Protein AF-A0A955DAX3-F1 (afdb_monomer_lite)

pLDDT: mean 86.42, std 13.42, range [38.88, 98.75]

Structure (mmCIF, N/CA/C/O backbone):
data_AF-A0A955DAX3-F1
#
_entry.id   AF-A0A955DAX3-F1
#
loop_
_atom_site.group_PDB
_atom_site.id
_atom_site.type_symbol
_atom_site.label_atom_id
_atom_site.label_alt_id
_atom_site.label_comp_id
_atom_site.label_asym_id
_atom_site.label_entity_id
_atom_site.label_seq_id
_atom_site.pdbx_PDB_ins_code
_atom_site.Cartn_x
_atom_site.Cartn_y
_atom_site.Cartn_z
_atom_site.occupancy
_atom_site.B_iso_or_equiv
_atom_site.auth_seq_id
_atom_site.auth_comp_id
_atom_site.auth_asym_id
_atom_site.auth_atom_id
_atom_site.pdbx_PDB_model_num
ATOM 1 N N . PRO A 1 1 ? 13.597 0.349 -23.186 1.00 63.53 1 PRO A N 1
ATOM 2 C CA . PRO A 1 1 ? 12.262 0.769 -22.698 1.00 63.53 1 PRO A CA 1
ATOM 3 C C . PRO A 1 1 ? 12.401 1.814 -21.589 1.00 63.53 1 PRO A C 1
ATOM 5 O O . PRO A 1 1 ? 13.295 1.687 -20.759 1.00 63.53 1 PRO A O 1
ATOM 8 N N . HIS A 1 2 ? 11.546 2.832 -21.607 1.00 73.25 2 HIS A N 1
ATOM 9 C CA . HIS A 1 2 ? 11.585 3.952 -20.661 1.00 73.25 2 HIS A CA 1
ATOM 10 C C . HIS A 1 2 ? 10.669 3.688 -19.463 1.00 73.25 2 HIS A C 1
ATOM 12 O O . HIS A 1 2 ? 9.790 2.821 -19.529 1.00 73.25 2 HIS A O 1
ATOM 18 N N . ALA A 1 3 ? 10.888 4.408 -18.363 1.00 83.00 3 ALA A N 1
ATOM 19 C CA . ALA A 1 3 ? 10.015 4.323 -17.198 1.00 83.00 3 ALA A CA 1
ATOM 20 C C . ALA A 1 3 ? 8.609 4.856 -17.551 1.00 83.00 3 ALA A C 1
ATOM 22 O O . ALA A 1 3 ? 8.514 5.879 -18.225 1.00 83.00 3 ALA A O 1
ATOM 23 N N . PRO A 1 4 ? 7.513 4.211 -17.108 1.00 85.25 4 PRO A N 1
ATOM 24 C CA . PRO A 1 4 ? 6.148 4.685 -17.372 1.00 85.25 4 PRO A CA 1
ATOM 25 C C . PRO A 1 4 ? 5.851 6.106 -16.872 1.00 85.25 4 PRO A C 1
ATOM 27 O O . PRO A 1 4 ? 4.941 6.758 -17.373 1.00 85.25 4 PRO A O 1
ATOM 30 N N . GLU A 1 5 ? 6.591 6.547 -15.861 1.00 85.00 5 GLU A N 1
ATOM 31 C CA . GLU A 1 5 ? 6.531 7.869 -15.237 1.00 85.00 5 GLU A CA 1
ATOM 32 C C . GLU A 1 5 ? 7.446 8.925 -15.889 1.00 85.00 5 GLU A C 1
ATOM 34 O O . GLU A 1 5 ? 7.370 10.096 -15.520 1.00 85.00 5 GLU A O 1
ATOM 39 N N . ASP A 1 6 ? 8.285 8.548 -16.861 1.00 86.44 6 ASP A N 1
ATOM 40 C CA . ASP A 1 6 ? 9.097 9.505 -17.618 1.00 86.44 6 ASP A CA 1
ATOM 41 C C . ASP A 1 6 ? 8.226 10.213 -18.658 1.00 86.44 6 ASP A C 1
ATOM 43 O O . ASP A 1 6 ? 8.017 9.718 -19.764 1.00 86.44 6 ASP A O 1
ATOM 47 N N . LEU A 1 7 ? 7.717 11.389 -18.302 1.00 86.50 7 LEU A N 1
ATOM 48 C CA . LEU A 1 7 ? 6.813 12.165 -19.149 1.00 86.50 7 LEU A CA 1
ATOM 49 C C . LEU A 1 7 ? 7.454 12.678 -20.448 1.00 86.50 7 LEU A C 1
ATOM 51 O O . LEU A 1 7 ? 6.721 13.127 -21.323 1.00 86.50 7 LEU A O 1
ATOM 55 N N . SER A 1 8 ? 8.782 12.598 -20.601 1.00 84.81 8 SER A N 1
ATOM 56 C CA . SER A 1 8 ? 9.462 12.963 -21.852 1.00 84.81 8 SER A CA 1
ATOM 57 C C . SER A 1 8 ? 9.442 11.843 -22.899 1.00 84.81 8 SER A C 1
ATOM 59 O O . SER A 1 8 ? 9.667 12.099 -24.080 1.00 84.81 8 SER A O 1
ATOM 61 N N . GLN A 1 9 ? 9.163 10.599 -22.483 1.00 84.94 9 GLN A N 1
ATOM 62 C CA . GLN A 1 9 ? 9.266 9.409 -23.342 1.00 84.94 9 GLN A CA 1
ATOM 63 C C . GLN A 1 9 ? 8.040 8.491 -23.267 1.00 84.94 9 GLN A C 1
ATOM 65 O O . GLN A 1 9 ? 7.731 7.780 -24.225 1.00 84.94 9 GLN A O 1
ATOM 70 N N . ALA A 1 10 ? 7.343 8.459 -22.131 1.00 85.69 10 ALA A N 1
ATOM 71 C CA . ALA A 1 10 ? 6.200 7.591 -21.907 1.00 85.69 10 ALA A CA 1
ATOM 72 C C . ALA A 1 10 ? 4.944 8.136 -22.589 1.00 85.69 10 ALA A C 1
ATOM 74 O O . ALA A 1 10 ? 4.594 9.310 -22.476 1.00 85.69 10 ALA A O 1
ATOM 75 N N . SER A 1 11 ? 4.195 7.246 -23.240 1.00 89.56 11 SER A N 1
ATOM 76 C CA . SER A 1 11 ? 2.869 7.605 -23.730 1.00 89.56 11 SER A CA 1
ATOM 77 C C . SER A 1 11 ? 1.910 7.864 -22.556 1.00 89.56 11 SER A C 1
ATOM 79 O O . SER A 1 11 ? 1.992 7.178 -21.528 1.00 89.56 11 SER A O 1
ATOM 81 N N . PRO A 1 12 ? 0.903 8.744 -22.721 1.00 91.00 12 PRO A N 1
ATOM 82 C CA . PRO A 1 12 ? -0.144 8.935 -21.717 1.00 91.00 12 PRO A CA 1
ATOM 83 C C . PRO A 1 12 ? -0.837 7.629 -21.304 1.00 91.00 12 PRO A C 1
ATOM 85 O O . PRO A 1 12 ? -1.192 7.438 -20.144 1.00 91.00 12 PRO A O 1
ATOM 88 N N . THR A 1 13 ? -0.996 6.689 -22.239 1.00 91.56 13 THR A N 1
ATOM 89 C CA . THR A 1 13 ? -1.582 5.371 -21.967 1.00 91.56 13 THR A CA 1
ATOM 90 C C . THR A 1 13 ? -0.709 4.529 -21.040 1.00 91.56 13 THR A C 1
ATOM 92 O O . THR A 1 13 ? -1.231 3.935 -20.095 1.00 91.56 13 THR A O 1
ATOM 95 N N . LEU A 1 14 ? 0.608 4.496 -21.257 1.00 91.19 14 LEU A N 1
ATOM 96 C CA . LEU A 1 14 ? 1.545 3.769 -20.403 1.00 91.19 14 LEU A CA 1
ATOM 97 C C . LEU A 1 14 ? 1.607 4.393 -19.001 1.00 91.19 14 LEU A C 1
ATOM 99 O O . LEU A 1 14 ? 1.517 3.666 -18.008 1.00 91.19 14 LEU A O 1
ATOM 103 N N . PHE A 1 15 ? 1.653 5.726 -18.923 1.00 92.88 15 PHE A N 1
ATOM 104 C CA . PHE A 1 15 ? 1.585 6.455 -17.658 1.00 92.88 15 PHE A CA 1
ATOM 105 C C . PHE A 1 15 ? 0.315 6.106 -16.877 1.00 92.88 15 PHE A C 1
ATOM 107 O O . PHE A 1 15 ? 0.389 5.683 -15.725 1.00 92.88 15 PHE A O 1
ATOM 114 N N . LEU A 1 16 ? -0.863 6.207 -17.504 1.00 93.44 16 LEU A N 1
ATOM 115 C CA . LEU A 1 16 ? -2.145 5.934 -16.843 1.00 93.44 16 LEU A CA 1
ATOM 116 C C . LEU A 1 16 ? -2.271 4.471 -16.394 1.00 93.44 16 LEU A C 1
ATOM 118 O O . LEU A 1 16 ? -2.833 4.199 -15.330 1.00 93.44 16 LEU A O 1
ATOM 122 N N . THR A 1 17 ? -1.688 3.540 -17.156 1.00 93.25 17 THR A N 1
ATOM 123 C CA . THR A 1 17 ? -1.588 2.123 -16.766 1.00 93.25 17 THR A CA 1
ATOM 124 C C . THR A 1 17 ? -0.822 1.961 -15.462 1.00 93.25 17 THR A C 1
ATOM 126 O O . THR A 1 17 ? -1.226 1.211 -14.576 1.00 93.25 17 THR A O 1
ATOM 129 N N . ARG A 1 18 ? 0.302 2.665 -15.325 1.00 91.69 18 ARG A N 1
ATOM 130 C CA . ARG A 1 18 ? 1.101 2.640 -14.102 1.00 91.69 18 ARG A CA 1
ATOM 131 C C . ARG A 1 18 ? 0.370 3.356 -12.970 1.00 91.69 18 ARG A C 1
ATOM 133 O O . ARG A 1 18 ? 0.307 2.826 -11.859 1.00 91.69 18 ARG A O 1
ATOM 140 N N . TRP A 1 19 ? -0.216 4.513 -13.260 1.00 94.12 19 TRP A N 1
ATOM 141 C CA . TRP A 1 19 ? -0.871 5.385 -12.295 1.00 94.12 19 TRP A CA 1
ATOM 142 C C . TRP A 1 19 ? -2.071 4.721 -11.614 1.00 94.12 19 TRP A C 1
ATOM 144 O O . TRP A 1 19 ? -2.179 4.783 -10.393 1.00 94.12 19 TRP A O 1
ATOM 154 N N . ILE A 1 20 ? -2.925 3.986 -12.338 1.00 94.00 20 ILE A N 1
ATOM 155 C CA . ILE A 1 20 ? -4.086 3.318 -11.715 1.00 94.00 20 ILE A CA 1
ATOM 156 C C . ILE A 1 20 ? -3.673 2.285 -10.650 1.00 94.00 20 ILE A C 1
ATOM 158 O O . ILE A 1 20 ? -4.387 2.067 -9.672 1.00 94.00 20 ILE A O 1
ATOM 162 N N . THR A 1 21 ? -2.478 1.696 -10.769 1.00 92.75 21 THR A N 1
ATOM 163 C CA . THR A 1 21 ? -1.949 0.761 -9.760 1.00 92.75 21 THR A CA 1
ATOM 164 C C . THR A 1 21 ? -1.489 1.454 -8.472 1.00 92.75 21 THR A C 1
ATOM 166 O O . THR A 1 21 ? -1.272 0.785 -7.459 1.00 92.75 21 THR A O 1
ATOM 169 N N . HIS A 1 22 ? -1.338 2.785 -8.471 1.00 94.62 22 HIS A N 1
ATOM 170 C CA . HIS A 1 22 ? -0.897 3.553 -7.302 1.00 94.62 22 HIS A CA 1
ATOM 171 C C . HIS A 1 22 ? -1.883 3.484 -6.142 1.00 94.62 22 HIS A C 1
ATOM 173 O O . HIS A 1 22 ? -1.456 3.494 -4.991 1.00 94.62 22 HIS A O 1
ATOM 179 N N . PHE A 1 23 ? -3.171 3.302 -6.427 1.00 96.44 23 PHE A N 1
ATOM 180 C CA . PHE A 1 23 ? -4.205 3.152 -5.407 1.00 96.44 23 PHE A CA 1
ATOM 181 C C . PHE A 1 23 ? -4.032 1.886 -4.559 1.00 96.44 23 PHE A C 1
ATOM 183 O O . PHE A 1 23 ? -4.406 1.881 -3.389 1.00 96.44 23 PHE A O 1
ATOM 190 N N . CYS A 1 24 ? -3.451 0.816 -5.108 1.00 94.44 24 CYS A N 1
ATOM 191 C CA . CYS A 1 24 ? -3.474 -0.501 -4.473 1.00 94.44 24 CYS A CA 1
ATOM 192 C C . CYS A 1 24 ? -2.827 -0.512 -3.080 1.00 94.44 24 CYS A C 1
ATOM 194 O O . CYS A 1 24 ? -3.454 -0.963 -2.124 1.00 94.44 24 CYS A O 1
ATOM 196 N N . ALA A 1 25 ? -1.591 -0.019 -2.946 1.00 95.31 25 ALA A N 1
ATOM 197 C CA . ALA A 1 25 ? -0.854 -0.119 -1.684 1.00 95.31 25 ALA A CA 1
ATOM 198 C C . ALA A 1 25 ? -1.407 0.808 -0.579 1.00 95.31 25 ALA A C 1
ATOM 200 O O . ALA A 1 25 ? -1.728 0.286 0.490 1.00 95.31 25 ALA A O 1
ATOM 201 N N . PRO A 1 26 ? -1.611 2.126 -0.800 1.00 97.69 26 PRO A N 1
ATOM 202 C CA . PRO A 1 26 ? -2.160 3.020 0.224 1.00 97.69 26 PRO A CA 1
ATOM 203 C C . PRO A 1 26 ? -3.533 2.570 0.718 1.00 97.69 26 PRO A C 1
ATOM 205 O O . PRO A 1 26 ? -3.755 2.471 1.925 1.00 97.69 26 PRO A O 1
ATOM 208 N N . VAL A 1 27 ? -4.434 2.221 -0.207 1.00 97.50 27 VAL A N 1
ATOM 209 C CA . VAL A 1 27 ? -5.794 1.791 0.135 1.00 97.50 27 VAL A CA 1
ATOM 210 C C . VAL A 1 27 ? -5.768 0.474 0.898 1.00 97.50 27 VAL A C 1
ATOM 212 O O . VAL A 1 27 ? -6.446 0.348 1.916 1.00 97.50 27 VAL A O 1
ATOM 215 N N . PHE A 1 28 ? -4.965 -0.498 0.461 1.00 96.50 28 PHE A N 1
ATOM 216 C CA . PHE A 1 28 ? -4.860 -1.775 1.158 1.00 96.50 28 PHE A CA 1
ATOM 217 C C . PHE A 1 28 ? -4.299 -1.612 2.575 1.00 96.50 28 PHE A C 1
ATOM 219 O O . PHE A 1 28 ? -4.875 -2.157 3.513 1.00 96.50 28 PHE A O 1
ATOM 226 N N . VAL A 1 29 ? -3.223 -0.838 2.759 1.00 98.12 29 VAL A N 1
ATOM 227 C CA . VAL A 1 29 ? -2.612 -0.584 4.078 1.00 98.12 29 VAL A CA 1
ATOM 228 C C . VAL A 1 29 ? -3.602 0.130 5.010 1.00 98.12 29 VAL A C 1
ATOM 230 O O . VAL A 1 29 ? -3.776 -0.270 6.164 1.00 98.12 29 VAL A O 1
ATOM 233 N N . PHE A 1 30 ? -4.308 1.142 4.502 1.00 98.62 30 PHE A N 1
ATOM 234 C CA . PHE A 1 30 ? -5.326 1.879 5.252 1.00 98.62 30 PHE A CA 1
ATOM 235 C C . PHE A 1 30 ? -6.514 0.984 5.656 1.00 98.62 30 PHE A C 1
ATOM 237 O O . PHE A 1 30 ? -6.946 0.966 6.814 1.00 98.62 30 PHE A O 1
ATOM 244 N N . LEU A 1 31 ? -7.028 0.170 4.730 1.00 97.31 31 LEU A N 1
ATOM 245 C CA . LEU A 1 31 ? -8.109 -0.778 5.016 1.00 97.31 31 LEU A CA 1
ATOM 246 C C . LEU A 1 31 ? -7.654 -1.922 5.930 1.00 97.31 31 LEU A C 1
ATOM 248 O O . LEU A 1 31 ? -8.440 -2.380 6.762 1.00 97.31 31 LEU A O 1
ATOM 252 N N . ALA A 1 32 ? -6.392 -2.350 5.844 1.00 97.00 32 ALA A N 1
ATOM 253 C CA . ALA A 1 32 ? -5.808 -3.300 6.784 1.00 97.00 32 ALA A CA 1
ATOM 254 C C . ALA A 1 32 ? -5.854 -2.726 8.204 1.00 97.00 32 ALA A C 1
ATOM 256 O O . ALA A 1 32 ? -6.371 -3.396 9.096 1.00 97.00 32 ALA A O 1
ATOM 257 N N . GLY A 1 33 ? -5.452 -1.467 8.399 1.00 97.88 33 GLY A N 1
ATOM 258 C CA . GLY A 1 33 ? -5.623 -0.745 9.663 1.00 97.88 33 GLY A CA 1
ATOM 259 C C . GLY A 1 33 ? -7.078 -0.699 10.136 1.00 97.88 33 GLY A C 1
ATOM 260 O O . GLY A 1 33 ? -7.383 -1.075 11.268 1.00 97.88 33 GLY A O 1
ATOM 261 N N . THR A 1 34 ? -8.001 -0.341 9.239 1.00 97.62 34 THR A N 1
ATOM 262 C CA . THR A 1 34 ? -9.449 -0.321 9.528 1.00 97.62 34 THR A CA 1
ATOM 263 C C . THR A 1 34 ? -9.941 -1.696 10.003 1.00 97.62 34 THR A C 1
ATOM 265 O O . THR A 1 34 ? -10.733 -1.804 10.940 1.00 97.62 34 THR A O 1
ATOM 268 N N . SER A 1 35 ? -9.432 -2.781 9.412 1.00 95.69 35 SER A N 1
ATOM 269 C CA . SER A 1 35 ? -9.787 -4.151 9.798 1.00 95.69 35 SER A CA 1
ATOM 270 C C . SER A 1 35 ? -9.322 -4.526 11.212 1.00 95.69 35 SER A C 1
ATOM 272 O O . SER A 1 35 ? -10.007 -5.300 11.885 1.00 95.69 35 SER A O 1
ATOM 274 N N . ILE A 1 36 ? -8.206 -3.953 11.689 1.00 96.31 36 ILE A N 1
ATOM 275 C CA . ILE A 1 36 ? -7.702 -4.149 13.058 1.00 96.31 36 ILE A CA 1
ATOM 276 C C . ILE A 1 36 ? -8.733 -3.626 14.060 1.00 96.31 36 ILE A C 1
ATOM 278 O O . ILE A 1 36 ? -9.097 -4.342 14.996 1.00 96.31 36 ILE A O 1
ATOM 282 N N . TRP A 1 37 ? -9.265 -2.425 13.817 1.00 95.62 37 TRP A N 1
ATOM 283 C CA . TRP A 1 37 ? -10.324 -1.838 14.638 1.00 95.62 37 TRP A CA 1
ATOM 284 C C . TRP A 1 37 ? -11.588 -2.692 14.625 1.00 95.62 37 TRP A C 1
ATOM 286 O O . TRP A 1 37 ? -12.097 -3.073 15.675 1.00 95.62 37 TRP A O 1
ATOM 296 N N . LEU A 1 38 ? -12.069 -3.071 13.436 1.00 93.44 38 LEU A N 1
ATOM 297 C CA . LEU A 1 38 ? -13.275 -3.894 13.305 1.00 93.44 38 LEU A CA 1
ATOM 298 C C . LEU A 1 38 ? -13.132 -5.244 14.020 1.00 93.44 38 LEU A C 1
ATOM 300 O O . LEU A 1 38 ? -14.100 -5.755 14.588 1.00 93.44 38 LEU A O 1
ATOM 304 N N . LYS A 1 39 ? -11.930 -5.833 14.017 1.00 92.50 39 LYS A N 1
ATOM 305 C CA . LYS A 1 39 ? -11.639 -7.042 14.790 1.00 92.50 39 LYS A CA 1
ATOM 306 C C . LYS A 1 39 ? -11.737 -6.771 16.291 1.00 92.50 39 LYS A C 1
ATOM 308 O O . LYS A 1 39 ? -12.410 -7.531 16.981 1.00 92.50 39 LYS A O 1
ATOM 313 N N . GLN A 1 40 ? -11.113 -5.701 16.781 1.00 91.56 40 GLN A N 1
ATOM 314 C CA . GLN A 1 40 ? -11.172 -5.316 18.191 1.00 91.56 40 GLN A CA 1
ATOM 315 C C . GLN A 1 40 ? -12.609 -5.091 18.662 1.00 91.56 40 GLN A C 1
ATOM 317 O O . GLN A 1 40 ? -13.008 -5.669 19.671 1.00 91.56 40 GLN A O 1
ATOM 322 N N . SER A 1 41 ? -13.402 -4.315 17.917 1.00 88.88 41 SER A N 1
ATOM 323 C CA . SER A 1 41 ? -14.799 -4.039 18.263 1.00 88.88 41 SER A CA 1
ATOM 324 C C . SER A 1 41 ? -15.625 -5.325 18.340 1.00 88.88 41 SER A C 1
ATOM 326 O O . SER A 1 41 ? -16.409 -5.503 19.268 1.00 88.88 41 SER A O 1
ATOM 328 N N . ARG A 1 42 ? -15.417 -6.265 17.407 1.00 88.19 42 ARG A N 1
ATOM 329 C CA . ARG A 1 42 ? -16.086 -7.578 17.426 1.00 88.19 42 ARG A CA 1
ATOM 330 C C . ARG A 1 42 ? -15.666 -8.438 18.614 1.00 88.19 42 ARG A C 1
ATOM 332 O O . ARG A 1 42 ? -16.507 -9.126 19.185 1.00 88.19 42 ARG A O 1
ATOM 339 N N . ASP A 1 43 ? -14.383 -8.437 18.964 1.00 86.25 43 ASP A N 1
ATOM 340 C CA . ASP A 1 43 ? -13.877 -9.204 20.104 1.00 86.25 43 ASP A CA 1
ATOM 341 C C . ASP A 1 43 ? -14.411 -8.634 21.432 1.00 86.25 43 ASP A C 1
ATOM 343 O O . ASP A 1 43 ? -14.798 -9.403 22.307 1.00 86.25 43 ASP A O 1
ATOM 347 N N . GLN A 1 44 ? -14.535 -7.307 21.551 1.00 83.12 44 GLN A N 1
ATOM 348 C CA . GLN A 1 44 ? -15.152 -6.640 22.707 1.00 83.12 44 GLN A CA 1
ATOM 349 C C . GLN A 1 44 ? -16.651 -6.953 22.829 1.00 83.12 44 GLN A C 1
ATOM 351 O O . GLN A 1 44 ? -17.108 -7.323 23.909 1.00 83.12 44 GLN A O 1
ATOM 356 N N . GLN A 1 45 ? -17.399 -6.889 21.721 1.00 82.38 45 GLN A N 1
ATOM 357 C CA . GLN A 1 45 ? -18.817 -7.276 21.688 1.00 82.38 45 GLN A CA 1
ATOM 358 C C . GLN A 1 45 ? -19.022 -8.733 22.127 1.00 82.38 45 GLN A C 1
ATOM 360 O O . GLN A 1 45 ? -19.945 -9.035 22.878 1.00 82.38 45 GLN A O 1
ATOM 365 N N . ARG A 1 46 ? -18.142 -9.645 21.691 1.00 82.31 46 ARG A N 1
ATOM 366 C CA . ARG A 1 46 ? -18.179 -11.065 22.087 1.00 82.31 46 ARG A CA 1
ATOM 367 C C . ARG A 1 46 ? -17.839 -11.292 23.553 1.00 82.31 46 ARG A C 1
ATOM 369 O O . ARG A 1 46 ? -18.374 -12.218 24.147 1.00 82.31 46 ARG A O 1
ATOM 376 N N . ALA A 1 47 ? -16.961 -10.472 24.120 1.00 77.88 47 ALA A N 1
ATOM 377 C CA . ALA A 1 47 ? -16.583 -10.541 25.527 1.00 77.88 47 ALA A CA 1
ATOM 378 C C . ALA A 1 47 ? -17.664 -9.983 26.476 1.00 77.88 47 ALA A C 1
ATOM 380 O O . ALA A 1 47 ? -17.423 -9.899 27.676 1.00 77.88 47 ALA A O 1
ATOM 381 N N . GLY A 1 48 ? -18.836 -9.582 25.965 1.00 65.81 48 GLY A N 1
ATOM 382 C CA . GLY A 1 48 ? -19.921 -9.048 26.790 1.00 65.81 48 GLY A CA 1
ATOM 383 C C . GLY A 1 48 ? -19.626 -7.664 27.371 1.00 65.81 48 GLY A C 1
ATOM 384 O O . GLY A 1 48 ? -20.327 -7.233 28.285 1.00 65.81 48 GLY A O 1
ATOM 385 N N . ALA A 1 49 ? -18.617 -6.954 26.849 1.00 60.00 49 ALA A N 1
ATOM 386 C CA . ALA A 1 49 ? -18.390 -5.557 27.185 1.00 60.00 49 ALA A CA 1
ATOM 387 C C . ALA A 1 49 ? -19.574 -4.752 26.637 1.00 60.00 49 ALA A C 1
ATOM 389 O O . ALA A 1 49 ? -19.608 -4.383 25.461 1.00 60.00 49 ALA A O 1
ATOM 390 N N . SER A 1 50 ? -20.589 -4.559 27.480 1.00 45.19 50 SER A N 1
ATOM 391 C CA . SER A 1 50 ? -21.725 -3.707 27.154 1.00 45.19 50 SER A CA 1
ATOM 392 C C . SER A 1 50 ? -21.178 -2.331 26.775 1.00 45.19 50 SER A C 1
ATOM 394 O O . SER A 1 50 ? -20.317 -1.814 27.497 1.00 45.19 50 SER A O 1
ATOM 396 N N . PRO A 1 51 ? -21.618 -1.725 25.656 1.00 48.62 51 PRO A N 1
ATOM 397 C CA . PRO A 1 51 ? -21.317 -0.322 25.427 1.00 48.62 51 PRO A CA 1
ATOM 398 C C . PRO A 1 51 ? -21.808 0.465 26.651 1.00 48.62 51 PRO A C 1
ATOM 400 O O . PRO A 1 51 ? -22.824 0.074 27.240 1.00 48.62 51 PRO A O 1
ATOM 403 N N . PRO A 1 52 ? -21.114 1.536 27.073 1.00 42.78 52 PRO A N 1
ATOM 404 C CA . PRO A 1 52 ? -21.645 2.385 28.124 1.00 42.78 52 PRO A CA 1
ATOM 405 C C . PRO A 1 52 ? -23.063 2.801 27.715 1.00 42.78 52 PRO A C 1
ATOM 407 O O . PRO A 1 52 ? -23.248 3.365 26.636 1.00 42.78 52 PRO A O 1
ATOM 410 N N . ARG A 1 53 ? -24.066 2.450 28.534 1.00 39.34 53 ARG A N 1
ATOM 411 C CA . ARG A 1 53 ? -25.449 2.909 28.361 1.00 39.34 53 ARG A CA 1
ATOM 412 C C . ARG A 1 53 ? -25.422 4.430 28.419 1.00 39.34 53 ARG A C 1
ATOM 414 O O . ARG A 1 53 ? -25.278 5.006 29.491 1.00 39.34 53 ARG A O 1
ATOM 421 N N . THR A 1 54 ? -25.535 5.079 27.270 1.00 44.25 54 THR A N 1
ATOM 422 C CA . THR A 1 54 ? -25.905 6.489 27.208 1.00 44.25 54 THR A CA 1
ATOM 423 C C . THR A 1 54 ? -27.428 6.544 27.243 1.00 44.25 54 THR A C 1
ATOM 425 O O . THR A 1 54 ? -28.070 6.551 26.197 1.00 44.25 54 THR A O 1
ATOM 428 N N . ASP A 1 55 ? -28.006 6.538 28.446 1.00 38.88 55 ASP A N 1
ATOM 429 C CA . ASP A 1 55 ? -29.442 6.766 28.695 1.00 38.88 55 ASP A CA 1
ATOM 430 C C . ASP A 1 55 ? -29.830 8.256 28.531 1.00 38.88 55 ASP A C 1
ATOM 432 O O . ASP A 1 55 ? -30.724 8.762 29.201 1.00 38.88 55 ASP A O 1
ATOM 436 N N . THR A 1 56 ? -29.174 8.993 27.633 1.00 44.84 56 THR A N 1
ATOM 437 C CA . THR A 1 56 ? -29.506 10.392 27.350 1.00 44.84 56 THR A CA 1
ATOM 438 C C . THR A 1 56 ? -29.769 10.577 25.862 1.00 44.84 56 THR A C 1
ATOM 440 O O . THR A 1 56 ? -28.955 10.225 25.009 1.00 44.84 56 THR A O 1
ATOM 443 N N . THR A 1 57 ? -30.918 11.175 25.549 1.00 47.34 57 THR A N 1
ATOM 444 C CA . THR A 1 57 ? -31.342 11.631 24.213 1.00 47.34 57 THR A CA 1
ATOM 445 C C . THR A 1 57 ? -30.386 12.645 23.562 1.00 47.34 57 THR A C 1
ATOM 447 O O . THR A 1 57 ? -30.581 12.990 22.402 1.00 47.34 57 THR A O 1
ATOM 450 N N . ASP A 1 58 ? -29.316 13.033 24.265 1.00 46.25 58 ASP A N 1
ATOM 451 C CA . ASP A 1 58 ? -28.261 13.961 23.839 1.00 46.25 58 ASP A CA 1
ATOM 452 C C . ASP A 1 58 ? -26.890 13.283 23.633 1.00 46.25 58 ASP A C 1
ATOM 454 O O . ASP A 1 58 ? -25.852 13.951 23.608 1.00 46.25 58 ASP A O 1
ATOM 458 N N . ALA A 1 59 ? -26.840 11.950 23.512 1.00 45.97 59 ALA A N 1
ATOM 459 C CA . ALA A 1 59 ? -25.585 11.236 23.284 1.00 45.97 59 ALA A CA 1
ATOM 460 C C . ALA A 1 59 ? -24.855 11.792 22.036 1.00 45.97 59 ALA A C 1
ATOM 462 O O . ALA A 1 59 ? -25.462 11.884 20.962 1.00 45.97 59 ALA A O 1
ATOM 463 N N . PRO A 1 60 ? -23.555 12.145 22.132 1.00 47.97 60 PRO A N 1
ATOM 464 C CA . PRO A 1 60 ? -22.809 12.653 20.991 1.00 47.97 60 PRO A CA 1
ATOM 465 C C . PRO A 1 60 ? -22.929 11.688 19.808 1.00 47.97 60 PRO A C 1
ATOM 467 O O . PRO A 1 60 ? -22.696 10.489 19.949 1.00 47.97 60 PRO A O 1
ATOM 470 N N . ILE A 1 61 ? -23.194 12.217 18.609 1.00 56.00 61 ILE A N 1
ATOM 471 C CA . ILE A 1 61 ? -23.293 11.452 17.345 1.00 56.00 61 ILE A CA 1
ATOM 472 C C . ILE A 1 61 ? -22.000 10.651 17.050 1.00 56.00 61 ILE A C 1
ATOM 474 O O . ILE A 1 61 ? -21.969 9.783 16.176 1.00 56.00 61 ILE A O 1
ATOM 478 N N . THR A 1 62 ? -20.917 10.909 17.792 1.00 55.25 62 THR A N 1
ATOM 479 C CA . THR A 1 62 ? -19.650 10.187 17.675 1.00 55.25 62 THR A CA 1
ATOM 480 C C . THR A 1 62 ? -19.492 9.158 18.802 1.00 55.25 62 THR A C 1
ATOM 482 O O . THR A 1 62 ? -19.428 9.546 19.968 1.00 55.25 62 THR A O 1
ATOM 485 N N . PRO A 1 63 ? -19.377 7.851 18.494 1.00 57.56 63 PRO A N 1
ATOM 486 C CA . PRO A 1 63 ? -19.095 6.850 19.518 1.00 57.56 63 PRO A CA 1
ATOM 487 C C . PRO A 1 63 ? -17.742 7.149 20.176 1.00 57.56 63 PRO A C 1
ATOM 489 O O . PRO A 1 63 ? -16.787 7.517 19.487 1.00 57.56 63 PRO A O 1
ATOM 492 N N . ALA A 1 64 ? -17.641 7.010 21.500 1.00 65.19 64 ALA A N 1
ATOM 493 C CA . ALA A 1 64 ? -16.371 7.155 22.210 1.00 65.19 64 ALA A CA 1
ATOM 494 C C . ALA A 1 64 ? -15.335 6.140 21.676 1.00 65.19 64 ALA A C 1
ATOM 496 O O . ALA A 1 64 ? -15.714 5.025 21.303 1.00 65.19 64 ALA A O 1
ATOM 497 N N . PRO A 1 65 ? -14.037 6.499 21.585 1.00 67.00 65 PRO A N 1
ATOM 498 C CA . PRO A 1 65 ? -13.018 5.534 21.195 1.00 67.00 65 PRO A CA 1
ATOM 499 C C . PRO A 1 65 ? -12.991 4.368 22.204 1.00 67.00 65 PRO A C 1
ATOM 501 O O . PRO A 1 65 ? -13.146 4.598 23.404 1.00 67.00 65 PRO A O 1
ATOM 504 N N . PRO A 1 66 ? -12.806 3.122 21.739 1.00 69.06 66 PRO A N 1
ATOM 505 C CA . PRO A 1 66 ? -12.724 1.964 22.595 1.00 69.06 66 PRO A CA 1
ATOM 506 C C . PRO A 1 66 ? -11.480 2.077 23.481 1.00 69.06 66 PRO A C 1
ATOM 508 O O . PRO A 1 66 ? -10.490 2.716 23.097 1.00 69.06 66 PRO A O 1
ATOM 511 N N . PRO A 1 67 ? -11.502 1.427 24.654 1.00 74.12 67 PRO A N 1
ATOM 512 C CA . PRO A 1 67 ? -10.319 1.327 25.490 1.00 74.12 67 PRO A CA 1
ATOM 513 C C . PRO A 1 67 ? -9.180 0.615 24.736 1.00 74.12 67 PRO A C 1
ATOM 515 O O . PRO A 1 67 ? -9.449 -0.138 23.786 1.00 74.12 67 PRO A O 1
ATOM 518 N N . PRO A 1 68 ? -7.919 0.819 25.161 1.00 82.00 68 PRO A N 1
ATOM 519 C CA . PRO A 1 68 ? -6.761 0.153 24.577 1.00 82.00 68 PRO A CA 1
ATOM 520 C C . PRO A 1 68 ? -6.952 -1.359 24.430 1.00 82.00 68 PRO A C 1
ATOM 522 O O . PRO A 1 68 ? -7.588 -2.016 25.258 1.00 82.00 68 PRO A O 1
ATOM 525 N N . ALA A 1 69 ? -6.405 -1.924 23.356 1.00 82.38 69 ALA A N 1
ATOM 526 C CA . ALA A 1 69 ? -6.603 -3.325 23.033 1.00 82.38 69 ALA A CA 1
ATOM 527 C C . ALA A 1 69 ? -5.894 -4.264 24.020 1.00 82.38 69 ALA A C 1
ATOM 529 O O . ALA A 1 69 ? -4.777 -4.019 24.487 1.00 82.38 69 ALA A O 1
ATOM 530 N N . GLY A 1 70 ? -6.528 -5.412 24.270 1.00 85.12 70 GLY A N 1
ATOM 531 C CA . GLY A 1 70 ? -5.946 -6.485 25.067 1.00 85.12 70 GLY A CA 1
ATOM 532 C C . GLY A 1 70 ? -4.726 -7.150 24.403 1.00 85.12 70 GLY A C 1
ATOM 533 O O . GLY A 1 70 ? -4.497 -7.017 23.195 1.00 85.12 70 GLY A O 1
ATOM 534 N N . PRO A 1 71 ? -3.946 -7.931 25.172 1.00 88.50 71 PRO A N 1
ATOM 535 C CA . PRO A 1 71 ? -2.748 -8.619 24.678 1.00 88.50 71 PRO A CA 1
ATOM 536 C C . PRO A 1 71 ? -3.035 -9.625 23.548 1.00 88.50 71 PRO A C 1
ATOM 538 O O . PRO A 1 71 ? -2.154 -9.904 22.737 1.00 88.50 71 PRO A O 1
ATOM 541 N N . SER A 1 72 ? -4.266 -10.135 23.441 1.00 90.31 72 SER A N 1
ATOM 542 C CA . SER A 1 72 ? -4.677 -11.062 22.381 1.00 90.31 72 SER A CA 1
ATOM 543 C C . SER A 1 72 ? -4.626 -10.434 20.983 1.00 90.31 72 SER A C 1
ATOM 545 O O . SER A 1 72 ? -4.145 -11.076 20.048 1.00 90.31 72 SER A O 1
ATOM 547 N N . LEU A 1 73 ? -5.071 -9.178 20.827 1.00 92.00 73 LEU A N 1
ATOM 548 C CA . LEU A 1 73 ? -5.002 -8.466 19.546 1.00 92.00 73 LEU A CA 1
ATOM 549 C C . LEU A 1 73 ? -3.555 -8.130 19.181 1.00 92.00 73 LEU A C 1
ATOM 551 O O . LEU A 1 73 ? -3.151 -8.338 18.043 1.00 92.00 73 LEU A O 1
ATOM 555 N N . SER A 1 74 ? -2.768 -7.676 20.157 1.00 94.69 74 SER A N 1
ATOM 556 C CA . SER A 1 74 ? -1.342 -7.391 19.973 1.00 94.69 74 SER A CA 1
ATOM 557 C C . SER A 1 74 ? -0.577 -8.635 19.498 1.00 94.69 74 SER A C 1
ATOM 559 O O . SER A 1 74 ? 0.065 -8.605 18.450 1.00 94.69 74 SER A O 1
ATOM 561 N N . ARG A 1 75 ? -0.743 -9.782 20.175 1.00 94.56 75 ARG A N 1
ATOM 562 C CA . ARG A 1 75 ? -0.134 -11.061 19.764 1.00 94.56 75 ARG A CA 1
ATOM 563 C C . ARG A 1 75 ? -0.617 -11.524 18.388 1.00 94.56 75 ARG A C 1
ATOM 565 O O . ARG A 1 75 ? 0.164 -12.073 17.611 1.00 94.56 75 ARG A O 1
ATOM 572 N N . TYR A 1 76 ? -1.892 -11.304 18.071 1.00 93.88 76 TYR A N 1
ATOM 573 C CA . TYR A 1 76 ? -2.434 -11.598 16.746 1.00 93.88 76 TYR A CA 1
ATOM 574 C C . TYR A 1 76 ? -1.724 -10.786 15.652 1.00 93.88 76 TYR A C 1
ATOM 576 O O . TYR A 1 76 ? -1.317 -11.363 14.648 1.00 93.88 76 TYR A O 1
ATOM 584 N N . LEU A 1 77 ? -1.528 -9.480 15.853 1.00 96.38 77 LEU A N 1
ATOM 585 C CA . LEU A 1 77 ? -0.821 -8.621 14.898 1.00 96.38 77 LEU A CA 1
ATOM 586 C C . LEU A 1 77 ? 0.657 -8.986 14.780 1.00 96.38 77 LEU A C 1
ATOM 588 O O . LEU A 1 77 ? 1.155 -9.112 13.667 1.00 96.38 77 LEU A O 1
ATOM 592 N N . LEU A 1 78 ? 1.323 -9.239 15.911 1.00 96.75 78 LEU A N 1
ATOM 593 C CA . LEU A 1 78 ? 2.721 -9.661 15.943 1.00 96.75 78 LEU A CA 1
ATOM 594 C C . LEU A 1 78 ? 2.925 -10.941 15.125 1.00 96.75 78 LEU A C 1
ATOM 596 O O . LEU A 1 78 ? 3.743 -10.985 14.214 1.00 96.75 78 LEU A O 1
ATOM 600 N N . THR A 1 79 ? 2.135 -11.977 15.410 1.00 94.81 79 THR A N 1
ATOM 601 C CA . THR A 1 79 ? 2.246 -13.258 14.699 1.00 94.81 79 THR A CA 1
ATOM 602 C C . THR A 1 79 ? 1.901 -13.118 13.219 1.00 94.81 79 THR A C 1
ATOM 604 O O . THR A 1 79 ? 2.614 -13.660 12.383 1.00 94.81 79 THR A O 1
ATOM 607 N N . ARG A 1 80 ? 0.846 -12.372 12.865 1.00 93.25 80 ARG A N 1
ATOM 608 C CA . ARG A 1 80 ? 0.475 -12.121 11.463 1.00 93.25 80 ARG A CA 1
ATOM 609 C C . ARG A 1 80 ? 1.556 -11.365 10.700 1.00 93.25 80 ARG A C 1
ATOM 611 O O . ARG A 1 80 ? 1.872 -11.765 9.585 1.00 93.25 80 ARG A O 1
ATOM 618 N N . GLY A 1 81 ? 2.127 -10.324 11.296 1.00 96.62 81 GLY A N 1
ATOM 619 C CA . GLY A 1 81 ? 3.190 -9.549 10.670 1.00 96.62 81 GLY A CA 1
ATOM 620 C C . GLY A 1 81 ? 4.458 -10.373 10.458 1.00 96.62 81 GLY A C 1
ATOM 621 O O . GLY A 1 81 ? 5.012 -10.349 9.364 1.00 96.62 81 GLY A O 1
ATOM 622 N N . LEU A 1 82 ? 4.850 -11.191 11.443 1.00 96.75 82 LEU A N 1
ATOM 623 C CA . LEU A 1 82 ? 5.977 -12.123 11.308 1.00 96.75 82 LEU A CA 1
ATOM 624 C C . LEU A 1 82 ? 5.746 -13.158 10.200 1.00 96.75 82 LEU A C 1
ATOM 626 O O . LEU A 1 82 ? 6.666 -13.461 9.448 1.00 96.75 82 LEU A O 1
ATOM 630 N N . TRP A 1 83 ? 4.519 -13.665 10.050 1.00 94.81 83 TRP A N 1
ATOM 631 C CA . TRP A 1 83 ? 4.176 -14.566 8.947 1.00 94.81 83 TRP A CA 1
ATOM 632 C C . TRP A 1 83 ? 4.268 -13.891 7.575 1.00 94.81 83 TRP A C 1
ATOM 634 O O . TRP A 1 83 ?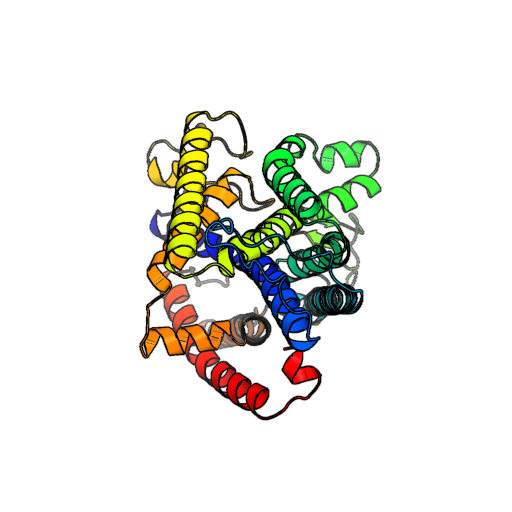 4.744 -14.521 6.637 1.00 94.81 83 TRP A O 1
ATOM 644 N N . LEU A 1 84 ? 3.845 -12.629 7.440 1.00 95.44 84 LEU A N 1
ATOM 645 C CA . LEU A 1 84 ? 3.995 -11.886 6.181 1.00 95.44 84 LEU A CA 1
ATOM 646 C C . LEU A 1 84 ? 5.468 -11.647 5.837 1.00 95.44 84 LEU A C 1
ATOM 648 O O . LEU A 1 84 ? 5.855 -11.823 4.687 1.00 95.44 84 LEU A O 1
ATOM 652 N N . ILE A 1 85 ? 6.288 -11.319 6.838 1.00 95.25 85 ILE A N 1
ATOM 653 C CA . ILE A 1 85 ? 7.740 -11.185 6.678 1.00 95.25 85 ILE A CA 1
ATOM 654 C C . ILE A 1 85 ? 8.353 -12.514 6.230 1.00 95.25 85 ILE A C 1
ATOM 656 O O . ILE A 1 85 ? 9.118 -12.544 5.272 1.00 95.25 85 ILE A O 1
ATOM 660 N N . LEU A 1 86 ? 7.983 -13.624 6.873 1.00 93.62 86 LEU A N 1
ATOM 661 C CA . LEU A 1 86 ? 8.471 -14.945 6.489 1.00 93.62 86 LEU A CA 1
ATOM 662 C C . LEU A 1 86 ? 8.077 -15.295 5.048 1.00 93.62 86 LEU A C 1
ATOM 664 O O . LEU A 1 86 ? 8.917 -15.776 4.295 1.00 93.62 86 LEU A O 1
ATOM 668 N N . LEU A 1 87 ? 6.825 -15.042 4.652 1.00 92.50 87 LEU A N 1
ATOM 669 C CA . LEU A 1 87 ? 6.351 -15.278 3.285 1.00 92.50 87 LEU A CA 1
ATOM 670 C C . LEU A 1 87 ? 7.081 -14.411 2.256 1.00 92.50 87 LEU A C 1
ATOM 672 O O . LEU A 1 87 ? 7.344 -14.899 1.158 1.00 92.50 87 LEU A O 1
ATOM 676 N N . GLU A 1 88 ? 7.434 -13.171 2.608 1.00 92.12 88 GLU A N 1
ATOM 677 C CA . GLU A 1 88 ? 8.258 -12.323 1.745 1.00 92.12 88 GLU A CA 1
ATOM 678 C C . GLU A 1 88 ? 9.628 -12.953 1.511 1.00 92.12 88 GLU A C 1
ATOM 680 O O . GLU A 1 88 ? 10.023 -13.193 0.375 1.00 92.12 88 GLU A O 1
ATOM 685 N N . LEU A 1 89 ? 10.336 -13.259 2.600 1.00 89.38 89 LEU A N 1
ATOM 686 C CA . LEU A 1 89 ? 11.716 -13.739 2.549 1.00 89.38 89 LEU A CA 1
ATOM 687 C C . LEU A 1 89 ? 11.842 -15.143 1.943 1.00 89.38 89 LEU A C 1
ATOM 689 O O . LEU A 1 89 ? 12.938 -15.552 1.575 1.00 89.38 89 LEU A O 1
ATOM 693 N N . THR A 1 90 ? 10.736 -15.885 1.857 1.00 88.44 90 THR A N 1
ATOM 694 C CA . THR A 1 90 ? 10.704 -17.254 1.333 1.00 88.44 90 THR A CA 1
ATOM 695 C C . THR A 1 90 ? 9.972 -17.314 -0.003 1.00 88.44 90 THR A C 1
ATOM 697 O O . THR A 1 90 ? 10.593 -17.217 -1.056 1.00 88.44 90 THR A O 1
ATOM 700 N N . LEU A 1 91 ? 8.649 -17.473 0.024 1.00 88.81 91 LEU A N 1
ATOM 701 C CA . LEU A 1 91 ? 7.838 -17.761 -1.150 1.00 88.81 91 LEU A CA 1
ATOM 702 C C . LEU A 1 91 ? 7.872 -16.622 -2.169 1.00 88.81 91 LEU A C 1
ATOM 704 O O . LEU A 1 91 ? 8.058 -16.891 -3.351 1.00 88.81 91 LEU A O 1
ATOM 708 N N . ILE A 1 92 ? 7.709 -15.367 -1.745 1.00 89.25 92 ILE A N 1
ATOM 709 C CA . ILE A 1 92 ? 7.700 -14.231 -2.678 1.00 89.25 92 ILE A CA 1
ATOM 710 C C . ILE A 1 92 ? 9.103 -13.920 -3.188 1.00 89.25 92 ILE A C 1
ATOM 712 O O . ILE A 1 92 ? 9.266 -13.725 -4.391 1.00 89.25 92 ILE A O 1
ATOM 716 N N . GLY A 1 93 ? 10.115 -13.971 -2.321 1.00 85.31 93 GLY A N 1
ATOM 717 C CA . GLY A 1 93 ? 11.518 -13.879 -2.718 1.00 85.31 93 GLY A CA 1
ATOM 718 C C . GLY A 1 93 ? 11.858 -14.904 -3.800 1.00 85.31 93 GLY A C 1
ATOM 719 O O . GLY A 1 93 ? 12.325 -14.529 -4.873 1.00 85.31 93 GLY A O 1
ATOM 720 N N . ALA A 1 94 ? 11.499 -16.174 -3.587 1.00 83.81 94 ALA A N 1
ATOM 721 C CA . ALA A 1 94 ? 11.661 -17.227 -4.589 1.00 83.81 94 ALA A CA 1
ATOM 722 C C . ALA A 1 94 ? 10.797 -17.003 -5.844 1.00 83.81 94 ALA A C 1
ATOM 724 O O . ALA A 1 94 ? 11.189 -17.366 -6.950 1.00 83.81 94 ALA A O 1
ATOM 725 N N . SER A 1 95 ? 9.621 -16.388 -5.697 1.00 84.56 95 SER A N 1
ATOM 726 C CA . SER A 1 95 ? 8.722 -16.091 -6.816 1.00 84.56 95 SER A CA 1
ATOM 727 C C . SER A 1 95 ? 9.227 -14.963 -7.711 1.00 84.56 95 SER A C 1
ATOM 729 O O . SER A 1 95 ? 8.845 -14.946 -8.870 1.00 84.56 95 SER A O 1
ATOM 731 N N . TRP A 1 96 ? 10.093 -14.065 -7.236 1.00 80.44 96 TRP A N 1
ATOM 732 C CA . TRP A 1 96 ? 10.700 -13.003 -8.053 1.00 80.44 96 TRP A CA 1
ATOM 733 C C . TRP A 1 96 ? 12.130 -13.305 -8.483 1.00 80.44 96 TRP A C 1
ATOM 735 O O . TRP A 1 96 ? 12.508 -13.020 -9.614 1.00 80.44 96 TRP A O 1
ATOM 745 N N . GLY A 1 97 ? 12.928 -13.866 -7.578 1.00 70.56 97 GLY A N 1
ATOM 746 C CA . GLY A 1 97 ? 14.336 -14.179 -7.791 1.00 70.56 97 GLY A CA 1
ATOM 747 C C . GLY A 1 97 ? 14.580 -15.645 -8.122 1.00 70.56 97 GLY A C 1
ATOM 748 O O . GLY A 1 97 ? 15.701 -16.099 -7.983 1.00 70.56 97 GLY A O 1
ATOM 749 N N . GLY A 1 98 ? 13.566 -16.432 -8.479 1.00 66.81 98 GLY A N 1
ATOM 750 C CA . GLY A 1 98 ? 13.705 -17.879 -8.644 1.00 66.81 98 GLY A CA 1
ATOM 751 C C . GLY A 1 98 ? 14.109 -18.571 -7.335 1.00 66.81 98 GLY A C 1
ATOM 752 O O . GLY A 1 98 ? 14.532 -17.954 -6.361 1.00 66.81 98 GLY A O 1
ATOM 753 N N . VAL A 1 99 ? 14.023 -19.898 -7.282 1.00 57.75 99 VAL A N 1
ATOM 754 C CA . VAL A 1 99 ? 14.392 -20.653 -6.065 1.00 57.75 99 VAL A CA 1
ATOM 755 C C . VAL A 1 99 ? 15.901 -20.523 -5.729 1.00 57.75 99 VAL A C 1
ATOM 757 O O . VAL A 1 99 ? 16.318 -20.902 -4.639 1.00 57.75 99 VAL A O 1
ATOM 760 N N . PHE A 1 100 ? 16.722 -19.945 -6.625 1.00 51.97 100 PHE A N 1
ATOM 761 C CA . PHE A 1 100 ? 18.188 -20.045 -6.586 1.00 51.97 100 PHE A CA 1
ATOM 762 C C . PHE A 1 100 ? 18.996 -18.750 -6.855 1.00 51.97 100 PHE A C 1
ATOM 764 O O . PHE A 1 100 ? 20.221 -18.825 -6.808 1.00 51.97 100 PHE A O 1
ATOM 771 N N . ILE A 1 101 ? 18.400 -17.575 -7.134 1.00 55.44 101 ILE A N 1
ATOM 772 C CA . ILE A 1 101 ? 19.169 -16.407 -7.660 1.00 55.44 101 ILE A CA 1
ATOM 773 C C . ILE A 1 101 ? 19.688 -15.462 -6.550 1.00 55.44 101 ILE A C 1
ATOM 775 O O . ILE A 1 101 ? 20.391 -14.495 -6.818 1.00 55.44 101 ILE A O 1
ATOM 779 N N . GLY A 1 102 ? 19.409 -15.737 -5.272 1.00 59.09 102 GLY A N 1
ATOM 780 C CA . GLY A 1 102 ? 20.075 -15.052 -4.153 1.00 59.09 102 GLY A CA 1
ATOM 781 C C . GLY A 1 102 ? 19.741 -13.561 -3.965 1.00 59.09 102 GLY A C 1
ATOM 782 O O . GLY A 1 102 ? 20.340 -12.913 -3.113 1.00 59.09 102 GLY A O 1
ATOM 783 N N . LEU A 1 103 ? 18.784 -12.993 -4.705 1.00 69.00 103 LEU A N 1
ATOM 784 C CA . LEU A 1 103 ? 18.327 -11.615 -4.505 1.00 69.00 103 LEU A CA 1
ATOM 785 C C . LEU A 1 103 ? 17.127 -11.578 -3.551 1.00 69.00 103 LEU A C 1
ATOM 787 O O . LEU A 1 103 ? 16.063 -12.110 -3.863 1.00 69.00 103 LEU A O 1
ATOM 791 N N . VAL A 1 104 ? 17.273 -10.900 -2.410 1.00 80.38 104 VAL A N 1
ATOM 792 C CA . VAL A 1 104 ? 16.152 -10.629 -1.499 1.00 80.38 104 VAL A CA 1
ATOM 793 C C . VAL A 1 104 ? 15.557 -9.270 -1.849 1.00 80.38 104 VAL A C 1
ATOM 795 O O . VAL A 1 104 ? 16.226 -8.245 -1.728 1.00 80.38 104 VAL A O 1
ATOM 798 N N . ILE A 1 105 ? 14.292 -9.256 -2.270 1.00 86.50 105 ILE A N 1
ATOM 799 C CA . ILE A 1 105 ? 13.550 -8.025 -2.558 1.00 86.50 105 ILE A CA 1
ATOM 800 C C . ILE A 1 105 ? 12.535 -7.803 -1.439 1.00 86.50 105 ILE A C 1
ATOM 802 O O . ILE A 1 105 ? 11.626 -8.608 -1.253 1.00 86.50 105 ILE A O 1
ATOM 806 N N . LEU A 1 106 ? 12.677 -6.703 -0.703 1.00 91.44 106 LEU A N 1
ATOM 807 C CA . LEU A 1 106 ? 11.736 -6.303 0.342 1.00 91.44 106 LEU A CA 1
ATOM 808 C C . LEU A 1 106 ? 10.656 -5.411 -0.272 1.00 91.44 106 LEU A C 1
ATOM 810 O O . LEU A 1 106 ? 10.890 -4.237 -0.567 1.00 91.44 106 LEU A O 1
ATOM 814 N N . GLN A 1 107 ? 9.481 -5.985 -0.507 1.00 92.12 107 GLN A N 1
ATOM 815 C CA . GLN A 1 107 ? 8.345 -5.370 -1.179 1.00 92.12 107 GLN A CA 1
ATOM 816 C C . GLN A 1 107 ? 7.175 -5.097 -0.213 1.00 92.12 107 GLN A C 1
ATOM 818 O O . GLN A 1 107 ? 7.328 -4.852 0.986 1.00 92.12 107 GLN A O 1
ATOM 823 N N . VAL A 1 108 ? 5.963 -5.053 -0.770 1.00 93.94 108 VAL A N 1
ATOM 824 C CA . VAL A 1 108 ? 4.761 -4.567 -0.098 1.00 93.94 108 VAL A CA 1
ATOM 825 C C . VAL A 1 108 ? 4.357 -5.425 1.099 1.00 93.94 108 VAL A C 1
ATOM 827 O O . VAL A 1 108 ? 3.944 -4.865 2.114 1.00 93.94 108 VAL A O 1
ATOM 830 N N . ILE A 1 109 ? 4.476 -6.760 1.034 1.00 94.75 109 ILE A N 1
ATOM 831 C CA . ILE A 1 109 ? 4.060 -7.608 2.163 1.00 94.75 109 ILE A CA 1
ATOM 832 C C . ILE A 1 109 ? 5.077 -7.583 3.309 1.00 94.75 109 ILE A C 1
ATOM 834 O O . ILE A 1 109 ? 4.668 -7.709 4.464 1.00 94.75 109 ILE A O 1
ATOM 838 N N . TRP A 1 110 ? 6.356 -7.308 3.026 1.00 95.12 110 TRP A N 1
ATOM 839 C CA . TRP A 1 110 ? 7.347 -6.966 4.048 1.00 95.12 110 TRP A CA 1
ATOM 840 C C . TRP A 1 110 ? 6.963 -5.691 4.804 1.00 95.12 110 TRP A C 1
ATOM 842 O O . TRP A 1 110 ? 6.833 -5.713 6.032 1.00 95.12 110 TRP A O 1
ATOM 852 N N . ALA A 1 111 ? 6.701 -4.599 4.079 1.00 96.56 111 ALA A N 1
ATOM 853 C CA . ALA A 1 111 ? 6.310 -3.327 4.686 1.00 96.56 111 ALA A CA 1
ATOM 854 C C . ALA A 1 111 ? 4.985 -3.441 5.463 1.00 96.56 111 ALA A C 1
ATOM 856 O O . ALA A 1 111 ? 4.850 -2.891 6.560 1.00 96.56 111 ALA A O 1
ATOM 857 N N . LEU A 1 112 ? 4.020 -4.213 4.947 1.00 96.88 112 LEU A N 1
ATOM 858 C CA . LEU A 1 112 ? 2.781 -4.552 5.656 1.00 96.88 112 LEU A CA 1
ATOM 859 C C . LEU A 1 112 ? 3.047 -5.341 6.940 1.00 96.88 112 LEU A C 1
ATOM 861 O O . LEU A 1 112 ? 2.450 -5.036 7.972 1.00 96.88 112 LEU A O 1
ATOM 865 N N . GLY A 1 113 ? 3.934 -6.337 6.886 1.00 97.25 113 GLY A N 1
ATOM 866 C CA . GLY A 1 113 ? 4.311 -7.148 8.037 1.00 97.25 113 GLY A CA 1
ATOM 867 C C . GLY A 1 113 ? 4.911 -6.299 9.153 1.00 97.25 113 GLY A C 1
ATOM 868 O O . GLY A 1 113 ? 4.398 -6.305 10.270 1.00 97.25 113 GLY A O 1
ATOM 869 N N . LEU A 1 114 ? 5.916 -5.480 8.837 1.00 97.81 114 LEU A N 1
ATOM 870 C CA . LEU A 1 114 ? 6.512 -4.538 9.790 1.00 97.81 114 LEU A CA 1
ATOM 871 C C . LEU A 1 114 ? 5.500 -3.511 10.320 1.00 97.81 114 LEU A C 1
ATOM 873 O O . LEU A 1 114 ? 5.491 -3.206 11.512 1.00 97.81 114 LEU A O 1
ATOM 877 N N . SER A 1 115 ? 4.590 -3.025 9.474 1.00 98.38 115 SER A N 1
ATOM 878 C CA . SER A 1 115 ? 3.512 -2.132 9.915 1.00 98.38 115 SER A CA 1
ATOM 879 C C . SER A 1 115 ? 2.588 -2.807 10.935 1.00 98.38 115 SER A C 1
ATOM 881 O O . SER A 1 115 ? 2.197 -2.176 11.915 1.00 98.38 115 SER A O 1
ATOM 883 N N . MET A 1 116 ? 2.290 -4.105 10.782 1.00 98.12 116 MET A N 1
ATOM 884 C CA . MET A 1 116 ? 1.530 -4.865 11.785 1.00 98.12 116 MET A CA 1
ATOM 885 C C . MET A 1 116 ? 2.291 -5.027 13.106 1.00 98.12 116 MET A C 1
ATOM 887 O O . MET A 1 116 ? 1.666 -4.990 14.166 1.00 98.12 116 MET A O 1
ATOM 891 N N . LEU A 1 117 ? 3.618 -5.177 13.064 1.00 98.12 117 LEU A N 1
ATOM 892 C CA . LEU A 1 117 ? 4.470 -5.219 14.259 1.00 98.12 117 LEU A CA 1
ATOM 893 C C . LEU A 1 117 ? 4.400 -3.891 15.026 1.00 98.12 117 LEU A C 1
ATOM 895 O O . LEU A 1 117 ? 4.186 -3.896 16.237 1.00 98.12 117 LEU A O 1
ATOM 899 N N . VAL A 1 118 ? 4.486 -2.757 14.323 1.00 98.25 118 VAL A N 1
ATOM 900 C CA . VAL A 1 118 ? 4.298 -1.425 14.925 1.00 98.25 118 VAL A CA 1
ATOM 901 C C . VAL A 1 118 ? 2.886 -1.292 15.502 1.00 98.25 118 VAL A C 1
ATOM 903 O O . VAL A 1 118 ? 2.713 -0.895 16.657 1.00 98.25 118 VAL A O 1
ATOM 906 N N . MET A 1 119 ? 1.862 -1.706 14.749 1.00 98.12 119 MET A N 1
ATOM 907 C CA . MET A 1 119 ? 0.482 -1.685 15.233 1.00 98.12 119 MET A CA 1
ATOM 908 C C . MET A 1 119 ? 0.270 -2.565 16.466 1.00 98.12 119 MET A C 1
ATOM 910 O O . MET A 1 119 ? -0.534 -2.194 17.316 1.00 98.12 119 MET A O 1
ATOM 914 N N . ALA A 1 120 ? 0.996 -3.678 16.625 1.00 97.38 120 ALA A N 1
ATOM 915 C CA . ALA A 1 120 ? 0.912 -4.529 17.813 1.00 97.38 120 ALA A CA 1
ATOM 916 C C . ALA A 1 120 ? 1.231 -3.765 19.111 1.00 97.38 120 ALA A C 1
ATOM 918 O O . ALA A 1 120 ? 0.695 -4.112 20.168 1.00 97.38 120 ALA A O 1
ATOM 919 N N . VAL A 1 121 ? 2.053 -2.715 19.024 1.00 97.19 121 VAL A N 1
ATOM 920 C CA . VAL A 1 121 ? 2.319 -1.775 20.117 1.00 97.19 121 VAL A CA 1
ATOM 921 C C . VAL A 1 121 ? 1.258 -0.675 20.149 1.00 97.19 121 VAL A C 1
ATOM 923 O O . VAL A 1 121 ? 0.635 -0.463 21.188 1.00 97.19 121 VAL A O 1
ATOM 926 N N . LEU A 1 122 ? 0.991 -0.015 19.015 1.00 96.81 122 LEU A N 1
ATOM 927 C CA . LEU A 1 122 ? 0.092 1.147 18.958 1.00 96.81 122 LEU A CA 1
ATOM 928 C C . LEU A 1 122 ? -1.340 0.845 19.402 1.00 96.81 122 LEU A C 1
ATOM 930 O O . LEU A 1 122 ? -1.959 1.702 20.025 1.00 96.81 122 LEU A O 1
ATOM 934 N N . VAL A 1 123 ? -1.868 -0.358 19.141 1.00 95.62 123 VAL A N 1
ATOM 935 C CA . VAL A 1 123 ? -3.226 -0.726 19.586 1.00 95.62 123 VAL A CA 1
ATOM 936 C C . VAL A 1 123 ? -3.364 -0.784 21.110 1.00 95.62 123 VAL A C 1
ATOM 938 O O . VAL A 1 123 ? -4.479 -0.762 21.626 1.00 95.62 123 VAL A O 1
ATOM 941 N N . ARG A 1 124 ? -2.247 -0.878 21.842 1.00 93.88 124 ARG A N 1
ATOM 942 C CA . ARG A 1 124 ? -2.211 -0.871 23.313 1.00 93.88 124 ARG A CA 1
ATOM 943 C C . ARG A 1 124 ? -2.134 0.540 23.892 1.00 93.88 124 ARG A C 1
ATOM 945 O O . ARG A 1 124 ? -2.201 0.691 25.109 1.00 93.88 124 ARG A O 1
ATOM 952 N N . LEU A 1 125 ? -1.977 1.552 23.047 1.00 94.88 125 LEU A N 1
ATOM 953 C CA . LEU A 1 125 ? -1.994 2.952 23.444 1.00 94.88 125 LEU A CA 1
ATOM 954 C C . LEU A 1 125 ? -3.415 3.524 23.311 1.00 94.88 125 LEU A C 1
ATOM 956 O O . LEU A 1 125 ? -4.269 2.932 22.642 1.00 94.88 125 LEU A O 1
ATOM 960 N N . PRO A 1 126 ? -3.700 4.682 23.934 1.00 93.88 126 PRO A N 1
ATOM 961 C CA . PRO A 1 126 ? -4.942 5.402 23.686 1.00 93.88 126 PRO A CA 1
ATOM 962 C C . PRO A 1 126 ? -5.097 5.743 22.199 1.00 93.88 126 PRO A C 1
ATOM 964 O O . PRO A 1 126 ? -4.120 6.070 21.528 1.00 93.88 126 PRO A O 1
ATOM 967 N N . TRP A 1 127 ? -6.336 5.757 21.699 1.00 93.94 127 TRP A N 1
ATOM 968 C CA . TRP A 1 127 ? -6.642 6.076 20.294 1.00 93.94 127 TRP A CA 1
ATOM 969 C C . TRP A 1 127 ? -5.988 7.377 19.805 1.00 93.94 127 TRP A C 1
ATOM 971 O O . TRP A 1 127 ? -5.518 7.442 18.671 1.00 93.94 127 TRP A O 1
ATOM 981 N N . ALA A 1 128 ? -5.913 8.394 20.671 1.00 95.62 128 ALA A N 1
ATOM 982 C CA . ALA A 1 128 ? -5.274 9.669 20.357 1.00 95.62 128 ALA A CA 1
ATOM 983 C C . ALA A 1 128 ? -3.772 9.525 20.060 1.00 95.62 128 ALA A C 1
ATOM 985 O O . ALA A 1 128 ? -3.267 10.206 19.176 1.00 95.62 128 ALA A O 1
ATOM 986 N N . ALA A 1 129 ? -3.072 8.609 20.736 1.00 96.81 129 ALA A N 1
ATOM 987 C CA . ALA A 1 129 ? -1.662 8.337 20.475 1.00 96.81 129 ALA A CA 1
ATOM 988 C C . ALA A 1 129 ? -1.471 7.638 19.122 1.00 96.81 129 ALA A C 1
ATOM 990 O O . ALA A 1 129 ? -0.572 8.003 18.371 1.00 96.81 129 ALA A O 1
ATOM 991 N N . SER A 1 130 ? -2.343 6.683 18.768 1.00 97.12 130 SER A N 1
ATOM 992 C CA . SER A 1 130 ? -2.318 6.057 17.436 1.00 97.12 130 SER A CA 1
ATOM 993 C C . SER A 1 130 ? -2.611 7.073 16.327 1.00 97.12 130 SER A C 1
ATOM 995 O O . SER A 1 130 ? -1.958 7.042 15.286 1.00 97.12 130 SER A O 1
ATOM 997 N N . LEU A 1 131 ? -3.551 7.998 16.562 1.00 97.69 131 LEU A N 1
ATOM 998 C CA . LEU A 1 131 ? -3.867 9.069 15.619 1.00 97.69 131 LEU A CA 1
ATOM 999 C C . LEU A 1 131 ? -2.691 10.037 15.467 1.00 97.69 131 LEU A C 1
ATOM 1001 O O . LEU A 1 131 ? -2.306 10.344 14.344 1.00 97.69 131 LEU A O 1
ATOM 1005 N N . ALA A 1 132 ? -2.118 10.495 16.582 1.00 98.25 132 ALA A N 1
ATOM 1006 C CA . ALA A 1 132 ? -0.976 11.401 16.586 1.00 98.25 132 ALA A CA 1
ATOM 1007 C C . ALA A 1 132 ? 0.229 10.775 15.877 1.00 98.25 132 ALA A C 1
ATOM 1009 O O . ALA A 1 132 ? 0.829 11.426 15.030 1.00 98.25 132 ALA A O 1
ATOM 1010 N N . PHE A 1 133 ? 0.528 9.499 16.148 1.00 98.56 133 PHE A N 1
ATOM 1011 C CA . PHE A 1 133 ? 1.555 8.749 15.428 1.00 98.56 133 PHE A CA 1
ATOM 1012 C C . PHE A 1 133 ? 1.259 8.699 13.924 1.00 98.56 133 PHE A C 1
ATOM 1014 O O . PHE A 1 133 ? 2.109 9.069 13.122 1.00 98.56 133 PHE A O 1
ATOM 1021 N N . GLY A 1 134 ? 0.043 8.298 13.537 1.00 98.38 134 GLY A N 1
ATOM 1022 C CA . GLY A 1 134 ? -0.351 8.200 12.132 1.00 98.38 134 GLY A CA 1
ATOM 1023 C C . GLY A 1 134 ? -0.224 9.524 11.380 1.00 98.38 134 GLY A C 1
ATOM 1024 O O . GLY A 1 134 ? 0.363 9.563 10.299 1.00 98.38 134 GLY A O 1
ATOM 1025 N N . LEU A 1 135 ? -0.725 10.611 11.974 1.00 98.44 135 LEU A N 1
ATOM 1026 C CA . LEU A 1 135 ? -0.633 11.957 11.412 1.00 98.44 135 LEU A CA 1
ATOM 1027 C C . LEU A 1 135 ? 0.816 12.436 11.348 1.00 98.44 135 LEU A C 1
ATOM 1029 O O . LEU A 1 135 ? 1.231 12.905 10.298 1.00 98.44 135 LEU A O 1
ATOM 1033 N N . ALA A 1 136 ? 1.597 12.287 12.419 1.00 98.31 136 ALA A N 1
ATOM 1034 C CA . ALA A 1 136 ? 2.993 12.713 12.438 1.00 98.31 136 ALA A CA 1
ATOM 1035 C C . ALA A 1 136 ? 3.821 11.964 11.387 1.00 98.31 136 ALA A C 1
ATOM 1037 O O . ALA A 1 136 ? 4.518 12.588 10.597 1.00 98.31 136 ALA A O 1
ATOM 1038 N N . THR A 1 137 ? 3.701 10.636 11.310 1.00 98.06 137 THR A N 1
ATOM 1039 C CA . THR A 1 137 ? 4.428 9.840 10.315 1.00 98.06 137 THR A CA 1
ATOM 1040 C C . THR A 1 137 ? 4.030 10.222 8.889 1.00 98.06 137 THR A C 1
ATOM 1042 O O . THR A 1 137 ? 4.900 10.419 8.053 1.00 98.06 137 THR A O 1
ATOM 1045 N N . VAL A 1 138 ? 2.739 10.370 8.584 1.00 97.94 138 VAL A N 1
ATOM 1046 C CA . VAL A 1 138 ? 2.310 10.704 7.215 1.00 97.94 138 VAL A CA 1
ATOM 1047 C C . VAL A 1 138 ? 2.638 12.152 6.851 1.00 97.94 138 VAL A C 1
ATOM 1049 O O . VAL A 1 138 ? 3.165 12.391 5.770 1.00 97.94 138 VAL A O 1
ATOM 1052 N N . LEU A 1 139 ? 2.375 13.110 7.741 1.00 97.56 139 LEU A N 1
ATOM 1053 C CA . LEU A 1 139 ? 2.527 14.536 7.448 1.00 97.56 139 LEU A CA 1
ATOM 1054 C C . LEU A 1 139 ? 3.968 15.028 7.532 1.00 97.56 139 LEU A C 1
ATOM 1056 O O . LEU A 1 139 ? 4.260 16.021 6.881 1.00 97.56 139 LEU A O 1
ATOM 1060 N N . LEU A 1 140 ? 4.842 14.391 8.320 1.00 97.19 140 LEU A N 1
ATOM 1061 C CA . LEU A 1 140 ? 6.193 14.898 8.597 1.00 97.19 140 LEU A CA 1
ATOM 1062 C C . LEU A 1 140 ? 7.312 14.068 7.960 1.00 97.19 140 LEU A C 1
ATOM 1064 O O . LEU A 1 140 ? 8.444 14.536 7.944 1.00 97.19 140 LEU A O 1
ATOM 1068 N N . HIS A 1 141 ? 7.055 12.859 7.441 1.00 96.38 141 HIS A N 1
ATOM 1069 C CA . HIS A 1 141 ? 8.153 12.015 6.942 1.00 96.38 141 HIS A CA 1
ATOM 1070 C C . HIS A 1 141 ? 8.918 12.617 5.760 1.00 96.38 141 HIS A C 1
ATOM 1072 O O . HIS A 1 141 ? 10.100 12.320 5.632 1.00 96.38 141 HIS A O 1
ATOM 1078 N N . ASN A 1 142 ? 8.292 13.458 4.927 1.00 95.69 142 ASN A N 1
ATOM 1079 C CA . ASN A 1 142 ? 8.995 14.125 3.827 1.00 95.69 142 ASN A CA 1
ATOM 1080 C C . ASN A 1 142 ? 10.021 15.152 4.326 1.00 95.69 142 ASN A C 1
ATOM 1082 O O . ASN A 1 142 ? 10.932 15.518 3.592 1.00 95.69 142 ASN A O 1
ATOM 1086 N N . LEU A 1 143 ? 9.948 15.575 5.596 1.00 94.88 143 LEU A N 1
ATOM 1087 C CA . LEU A 1 143 ? 11.031 16.343 6.210 1.00 94.88 143 LEU A CA 1
ATOM 1088 C C . LEU A 1 143 ? 12.327 15.542 6.290 1.00 94.88 143 LEU A C 1
ATOM 1090 O O . LEU A 1 143 ? 13.360 16.158 6.475 1.00 94.88 143 LEU A O 1
ATOM 1094 N N . LEU A 1 144 ? 12.304 14.213 6.172 1.00 94.44 144 LEU A N 1
ATOM 1095 C CA . LEU A 1 144 ? 13.503 13.375 6.193 1.00 94.44 144 LEU A CA 1
ATOM 1096 C C . LEU A 1 144 ? 14.125 13.191 4.799 1.00 94.44 144 LEU A C 1
ATOM 1098 O O . LEU A 1 144 ? 15.241 12.694 4.720 1.00 94.44 144 LEU A O 1
ATOM 1102 N N . ASP A 1 145 ? 13.456 13.624 3.721 1.00 91.81 145 ASP A N 1
ATOM 1103 C CA . ASP A 1 145 ? 13.895 13.406 2.328 1.00 91.81 145 ASP A CA 1
ATOM 1104 C C . ASP A 1 145 ? 15.255 14.070 2.010 1.00 91.81 145 ASP A C 1
ATOM 1106 O O . ASP A 1 145 ? 15.912 13.701 1.042 1.00 91.81 145 ASP A O 1
ATOM 1110 N N . HIS A 1 146 ? 15.700 15.032 2.830 1.00 90.81 146 HIS A N 1
ATOM 1111 C CA . HIS A 1 146 ? 17.010 15.684 2.699 1.00 90.81 146 HIS A CA 1
ATOM 1112 C C . HIS A 1 146 ? 18.179 14.853 3.252 1.00 90.81 146 HIS A C 1
ATOM 1114 O O . HIS A 1 146 ? 19.330 15.230 3.052 1.00 90.81 146 HIS A O 1
ATOM 1120 N N . ILE A 1 147 ? 17.901 13.766 3.977 1.00 92.44 147 ILE A N 1
ATOM 1121 C CA . ILE A 1 147 ? 18.914 12.857 4.515 1.00 92.44 147 ILE A CA 1
ATOM 1122 C C . ILE A 1 147 ? 18.963 11.640 3.600 1.00 92.44 147 ILE A C 1
ATOM 1124 O O . ILE A 1 147 ? 18.001 10.873 3.538 1.00 92.44 147 ILE A O 1
ATOM 1128 N N . THR A 1 148 ? 20.088 11.429 2.920 1.00 92.44 148 THR A N 1
ATOM 1129 C CA . THR A 1 148 ? 20.256 10.258 2.054 1.00 92.44 148 THR A CA 1
ATOM 1130 C C . THR A 1 148 ? 21.098 9.173 2.721 1.00 92.44 148 THR A C 1
ATOM 1132 O O . THR A 1 148 ? 21.961 9.421 3.568 1.00 92.44 148 THR A O 1
ATOM 1135 N N . ALA A 1 149 ? 20.893 7.926 2.307 1.00 90.56 149 ALA A N 1
ATOM 1136 C CA . ALA A 1 149 ? 21.726 6.802 2.700 1.00 90.56 149 ALA A CA 1
ATOM 1137 C C . ALA A 1 149 ? 23.174 6.996 2.232 1.00 90.56 149 ALA A C 1
ATOM 1139 O O . ALA A 1 149 ? 24.083 6.467 2.867 1.00 90.56 149 ALA A O 1
ATOM 1140 N N . ALA A 1 150 ? 23.397 7.752 1.150 1.00 89.62 150 ALA A N 1
ATOM 1141 C CA . ALA A 1 150 ? 24.730 8.123 0.690 1.00 89.62 150 ALA A CA 1
ATOM 1142 C C . ALA A 1 150 ? 25.428 9.057 1.690 1.00 89.62 150 ALA A C 1
ATOM 1144 O O . ALA A 1 150 ? 26.582 8.807 2.035 1.00 89.62 150 ALA A O 1
ATOM 1145 N N . ASP A 1 151 ? 24.725 10.060 2.223 1.00 90.94 151 ASP A N 1
ATOM 1146 C CA . ASP A 1 151 ? 25.259 10.952 3.262 1.00 90.94 151 ASP A CA 1
ATOM 1147 C C . ASP A 1 151 ? 25.607 10.169 4.534 1.00 90.94 151 ASP A C 1
ATOM 1149 O O . ASP A 1 151 ? 26.693 10.309 5.096 1.00 90.94 151 ASP A O 1
ATOM 1153 N N . LEU A 1 152 ? 24.722 9.260 4.955 1.00 90.81 152 LEU A N 1
ATOM 1154 C CA . LEU A 1 152 ? 24.967 8.398 6.113 1.00 90.81 152 LEU A CA 1
ATOM 1155 C C . LEU A 1 152 ? 26.117 7.411 5.877 1.00 90.81 152 LEU A C 1
ATOM 1157 O O . LEU A 1 152 ? 26.881 7.131 6.804 1.00 90.81 152 LEU A O 1
ATOM 1161 N N . ALA A 1 153 ? 26.279 6.912 4.647 1.00 88.00 153 ALA A N 1
ATOM 1162 C CA . ALA A 1 153 ? 27.366 6.008 4.281 1.00 88.00 153 ALA A CA 1
ATOM 1163 C C . ALA A 1 153 ? 28.746 6.670 4.390 1.00 88.00 153 ALA A C 1
ATOM 1165 O O . ALA A 1 153 ? 29.706 5.968 4.703 1.00 88.00 153 ALA A O 1
ATOM 1166 N N . GLN A 1 154 ? 28.844 7.996 4.208 1.00 89.19 154 GLN A N 1
ATOM 1167 C CA . GLN A 1 154 ? 30.091 8.740 4.439 1.00 89.19 154 GLN A CA 1
ATOM 1168 C C . GLN A 1 154 ? 30.551 8.641 5.901 1.00 89.19 154 GLN A C 1
ATOM 1170 O O . GLN A 1 154 ? 31.748 8.638 6.172 1.00 89.19 154 GLN A O 1
ATOM 1175 N N . THR A 1 155 ? 29.606 8.530 6.843 1.00 89.06 155 THR A N 1
ATOM 1176 C CA . THR A 1 155 ? 29.908 8.313 8.266 1.00 89.06 155 THR A CA 1
ATOM 1177 C C . THR A 1 155 ? 30.107 6.828 8.572 1.00 89.06 155 THR A C 1
ATOM 1179 O O . THR A 1 155 ? 31.064 6.446 9.240 1.00 89.06 155 THR A O 1
ATOM 1182 N N . SER A 1 156 ? 29.187 5.973 8.118 1.00 85.69 156 SER A N 1
ATOM 1183 C CA . SER A 1 156 ? 29.277 4.521 8.269 1.00 85.69 156 SER A CA 1
ATOM 1184 C C . SER A 1 156 ? 28.302 3.811 7.337 1.00 85.69 156 SER A C 1
ATOM 1186 O O . SER A 1 156 ? 27.091 4.045 7.382 1.00 85.69 156 SER A O 1
ATOM 1188 N N . GLN A 1 157 ? 28.799 2.843 6.564 1.00 80.56 157 GLN A N 1
ATOM 1189 C CA . GLN A 1 157 ? 27.962 1.988 5.716 1.00 80.56 157 GLN A CA 1
ATOM 1190 C C . GLN A 1 157 ? 26.872 1.251 6.519 1.00 80.56 157 GLN A C 1
ATOM 1192 O O . GLN A 1 157 ? 25.790 0.990 5.997 1.00 80.56 157 GLN A O 1
ATOM 1197 N N . TRP A 1 158 ? 27.105 0.982 7.808 1.00 84.50 158 TRP A N 1
ATOM 1198 C CA . TRP A 1 158 ? 26.124 0.339 8.686 1.00 84.50 158 TRP A CA 1
ATOM 1199 C C . TRP A 1 158 ? 24.929 1.232 9.035 1.00 84.50 158 TRP A C 1
ATOM 1201 O O . TRP A 1 158 ? 23.882 0.698 9.387 1.00 84.50 158 TRP A O 1
ATOM 1211 N N . LEU A 1 159 ? 25.052 2.560 8.919 1.00 88.44 159 LEU A N 1
ATOM 1212 C CA . LEU A 1 159 ? 23.944 3.507 9.115 1.00 88.44 159 LEU A CA 1
ATOM 1213 C C . LEU A 1 159 ? 23.081 3.659 7.856 1.00 88.44 159 LEU A C 1
ATOM 1215 O O . LEU A 1 159 ? 21.876 3.881 7.955 1.00 88.44 159 LEU A O 1
ATOM 1219 N N . ALA A 1 160 ? 23.669 3.469 6.673 1.00 86.94 160 ALA A N 1
ATOM 1220 C CA . ALA A 1 160 ? 22.947 3.518 5.404 1.00 86.94 160 ALA A CA 1
ATOM 1221 C C . ALA A 1 160 ? 21.913 2.383 5.270 1.00 86.94 160 ALA A C 1
ATOM 1223 O O . ALA A 1 160 ? 20.833 2.583 4.718 1.00 86.94 160 ALA A O 1
ATOM 1224 N N . ILE A 1 161 ? 22.211 1.194 5.808 1.00 88.56 161 ILE A N 1
ATOM 1225 C CA . ILE A 1 161 ? 21.323 0.018 5.749 1.00 88.56 161 ILE A CA 1
ATOM 1226 C C . ILE A 1 161 ? 19.967 0.264 6.436 1.00 88.56 161 ILE A C 1
ATOM 1228 O O . ILE A 1 161 ? 18.938 0.122 5.769 1.00 88.56 161 ILE A O 1
ATOM 1232 N N . PRO A 1 162 ? 19.906 0.622 7.737 1.00 92.06 162 PRO A N 1
ATOM 1233 C CA . PRO A 1 162 ? 18.636 0.896 8.394 1.00 92.06 162 PRO A CA 1
ATOM 1234 C C . PRO A 1 162 ? 17.919 2.088 7.761 1.00 92.06 162 PRO A C 1
ATOM 1236 O O . PRO A 1 162 ? 16.694 2.066 7.705 1.00 92.06 162 PRO A O 1
ATOM 1239 N N . TRP A 1 163 ? 18.638 3.079 7.221 1.00 94.38 163 TRP A N 1
ATOM 1240 C CA . TRP A 1 163 ? 18.007 4.188 6.504 1.00 94.38 163 TRP A CA 1
ATOM 1241 C C . TRP A 1 163 ? 17.293 3.737 5.231 1.00 94.38 163 TRP A C 1
ATOM 1243 O O . TRP A 1 163 ? 16.138 4.099 5.024 1.00 94.38 163 TRP A O 1
ATOM 1253 N N . LYS A 1 164 ? 17.908 2.857 4.430 1.00 91.94 164 LYS A N 1
ATOM 1254 C CA . LYS A 1 164 ? 17.234 2.268 3.265 1.00 91.94 164 LYS A CA 1
ATOM 1255 C C . LYS A 1 164 ? 16.000 1.459 3.660 1.00 91.94 164 LYS A C 1
ATOM 1257 O O . LYS A 1 164 ? 14.940 1.579 3.061 1.00 91.94 164 LYS A O 1
ATOM 1262 N N . ILE A 1 165 ? 16.092 0.673 4.732 1.00 93.06 165 ILE A N 1
ATOM 1263 C CA . ILE A 1 165 ? 14.935 -0.077 5.247 1.00 93.06 165 ILE A CA 1
ATOM 1264 C C . ILE A 1 165 ? 13.816 0.868 5.704 1.00 93.06 165 ILE A C 1
ATOM 1266 O O . ILE A 1 165 ? 12.638 0.578 5.488 1.00 93.06 165 ILE A O 1
ATOM 1270 N N . LEU A 1 166 ? 14.165 1.974 6.361 1.00 94.56 166 LEU A N 1
ATOM 1271 C CA . LEU A 1 166 ? 13.195 2.868 6.975 1.00 94.56 166 LEU A CA 1
ATOM 1272 C C . LEU A 1 166 ? 12.600 3.872 5.999 1.00 94.56 166 LEU A C 1
ATOM 1274 O O . LEU A 1 166 ? 11.399 4.089 6.073 1.00 94.56 166 LEU A O 1
ATOM 1278 N N . HIS A 1 167 ? 13.384 4.490 5.125 1.00 94.56 167 HIS A N 1
ATOM 1279 C CA . HIS A 1 167 ? 12.960 5.714 4.445 1.00 94.56 167 HIS A CA 1
ATOM 1280 C C . HIS A 1 167 ? 13.425 5.829 2.985 1.00 94.56 167 HIS A C 1
ATOM 1282 O O . HIS A 1 167 ? 12.707 6.415 2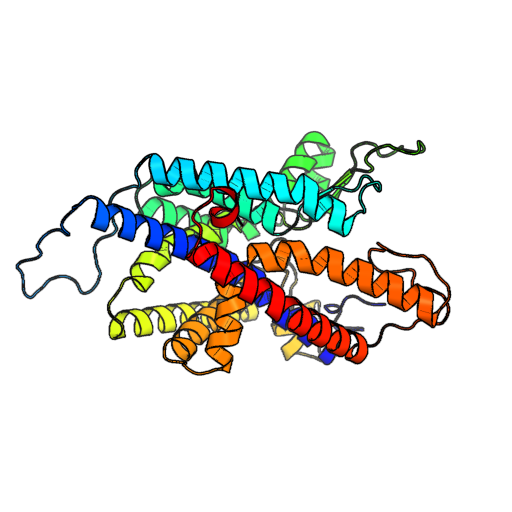.187 1.00 94.56 167 HIS A O 1
ATOM 1288 N N . GLU A 1 168 ? 14.512 5.173 2.570 1.00 93.12 168 GLU A N 1
ATOM 1289 C CA . GLU A 1 168 ? 15.035 5.308 1.197 1.00 93.12 168 GLU A CA 1
ATOM 1290 C C . GLU A 1 168 ? 14.950 4.016 0.363 1.00 93.12 168 GLU A C 1
ATOM 1292 O O . GLU A 1 168 ? 15.495 2.977 0.730 1.00 93.12 168 GLU A O 1
ATOM 1297 N N . GLN A 1 169 ? 14.323 4.068 -0.818 1.00 93.00 169 GLN A N 1
ATOM 1298 C CA . GLN A 1 169 ? 14.333 2.928 -1.742 1.00 93.00 169 GLN A CA 1
ATOM 1299 C C . GLN A 1 169 ? 15.739 2.716 -2.309 1.00 93.00 169 GLN A C 1
ATOM 1301 O O . GLN A 1 169 ? 16.367 3.641 -2.813 1.00 93.00 169 GLN A O 1
ATOM 1306 N N . GLY A 1 170 ? 16.211 1.471 -2.324 1.00 89.06 170 GLY A N 1
ATOM 1307 C CA . GLY A 1 170 ? 17.448 1.163 -3.025 1.00 89.06 170 GLY A CA 1
ATOM 1308 C C . GLY A 1 170 ? 18.067 -0.173 -2.669 1.00 89.06 170 GLY A C 1
ATOM 1309 O O . GLY A 1 170 ? 17.558 -0.947 -1.859 1.00 89.06 170 GLY A O 1
ATOM 1310 N N . PHE A 1 171 ? 19.205 -0.438 -3.300 1.00 86.94 171 PHE A N 1
ATOM 1311 C CA . PHE A 1 171 ? 19.970 -1.656 -3.090 1.00 86.94 171 PHE A CA 1
ATOM 1312 C C . PHE A 1 171 ? 20.978 -1.499 -1.946 1.00 86.94 171 PHE A C 1
ATOM 1314 O O . PHE A 1 171 ? 21.699 -0.499 -1.869 1.00 86.94 171 PHE A O 1
ATOM 1321 N N . VAL A 1 172 ? 21.027 -2.488 -1.061 1.00 83.19 172 VAL A N 1
ATOM 1322 C CA . VAL A 1 172 ? 22.035 -2.662 -0.015 1.00 83.19 172 VAL A CA 1
ATOM 1323 C C . VAL A 1 172 ? 22.942 -3.806 -0.448 1.00 83.19 172 VAL A C 1
ATOM 1325 O O . VAL A 1 172 ? 22.539 -4.963 -0.362 1.00 83.19 172 VAL A O 1
ATOM 1328 N N . SER A 1 173 ? 24.155 -3.494 -0.906 1.00 77.69 173 SER A N 1
ATOM 1329 C CA . SER A 1 173 ? 25.158 -4.522 -1.197 1.00 77.69 173 SER A CA 1
ATOM 1330 C C . SER A 1 173 ? 25.820 -4.995 0.097 1.00 77.69 173 SER A C 1
ATOM 1332 O O . SER A 1 173 ? 26.262 -4.177 0.907 1.00 77.69 173 SER A O 1
ATOM 1334 N N . PHE A 1 174 ? 25.892 -6.314 0.286 1.00 71.56 174 PHE A N 1
ATOM 1335 C CA . PHE A 1 174 ? 26.628 -6.929 1.398 1.00 71.56 174 PHE A CA 1
ATOM 1336 C C . PHE A 1 174 ? 28.079 -7.246 1.050 1.00 71.56 174 PHE A C 1
ATOM 1338 O O . PHE A 1 174 ? 28.889 -7.466 1.947 1.00 71.56 174 PHE A O 1
ATOM 1345 N N . ASN A 1 175 ? 28.408 -7.283 -0.241 1.00 68.00 175 ASN A N 1
ATOM 1346 C CA . ASN A 1 175 ? 29.752 -7.545 -0.722 1.00 68.00 175 ASN A CA 1
ATOM 1347 C C . ASN A 1 175 ? 29.961 -6.821 -2.066 1.00 68.00 175 ASN A C 1
ATOM 1349 O O . ASN A 1 175 ? 29.578 -7.355 -3.109 1.00 68.00 175 ASN A O 1
ATOM 1353 N N . PRO A 1 176 ? 30.526 -5.601 -2.054 1.00 59.97 176 PRO A N 1
ATOM 1354 C CA . PRO A 1 176 ? 30.748 -4.827 -3.272 1.00 59.97 176 PRO A CA 1
ATOM 1355 C C . PRO A 1 176 ? 31.721 -5.500 -4.257 1.00 59.97 176 PRO A C 1
ATOM 1357 O O . PRO A 1 176 ? 31.602 -5.270 -5.456 1.00 59.97 176 PRO A O 1
ATOM 1360 N N . ASP A 1 177 ? 32.605 -6.382 -3.775 1.00 58.38 177 ASP A N 1
ATOM 1361 C CA . ASP A 1 177 ? 33.660 -7.044 -4.561 1.00 58.38 177 ASP A CA 1
ATOM 1362 C C . ASP A 1 177 ? 33.310 -8.490 -4.960 1.00 58.38 177 ASP A C 1
ATOM 1364 O O . ASP A 1 177 ? 34.187 -9.285 -5.319 1.00 58.38 177 ASP A O 1
ATOM 1368 N N . ALA A 1 178 ? 32.034 -8.882 -4.858 1.00 55.28 178 ALA A N 1
ATOM 1369 C CA . ALA A 1 178 ? 31.585 -10.255 -5.066 1.00 55.28 178 ALA A CA 1
ATOM 1370 C C . ALA A 1 178 ? 31.752 -10.739 -6.523 1.00 55.28 178 ALA A C 1
ATOM 1372 O O . ALA A 1 178 ? 30.817 -10.790 -7.312 1.00 55.28 178 ALA A O 1
ATOM 1373 N N . THR A 1 179 ? 32.961 -11.194 -6.846 1.00 49.94 179 THR A N 1
ATOM 1374 C CA . THR A 1 179 ? 33.332 -11.974 -8.041 1.00 49.94 179 THR A CA 1
ATOM 1375 C C . THR A 1 179 ? 33.032 -13.470 -7.886 1.00 49.94 179 THR A C 1
ATOM 1377 O O . THR A 1 179 ? 33.274 -14.257 -8.800 1.00 49.94 179 THR A O 1
ATOM 1380 N N . ARG A 1 180 ? 32.519 -13.896 -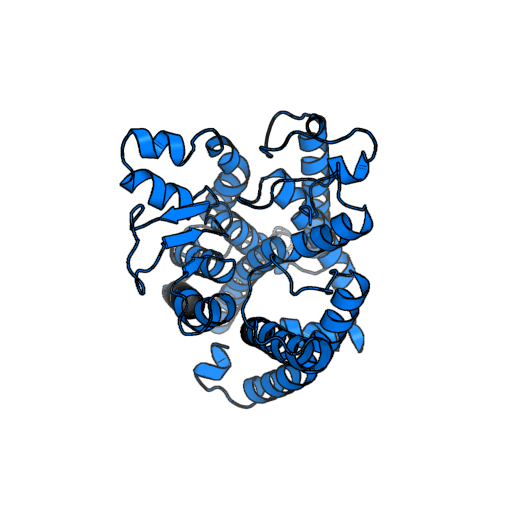6.721 1.00 48.19 180 ARG A N 1
ATOM 1381 C CA . ARG A 1 180 ? 32.247 -15.307 -6.427 1.00 48.19 180 ARG A CA 1
ATOM 1382 C C . ARG A 1 180 ? 30.816 -15.696 -6.809 1.00 48.19 180 ARG A C 1
ATOM 1384 O O . ARG A 1 180 ? 29.877 -15.067 -6.310 1.00 48.19 180 ARG A O 1
ATOM 1391 N N . PRO A 1 181 ? 30.626 -16.782 -7.580 1.00 44.81 181 PRO A N 1
ATOM 1392 C CA . PRO A 1 181 ? 29.307 -17.380 -7.738 1.00 44.81 181 PRO A CA 1
ATOM 1393 C C . PRO A 1 181 ? 28.771 -17.820 -6.361 1.00 44.81 181 PRO A C 1
ATOM 1395 O O . PRO A 1 181 ? 29.540 -18.265 -5.508 1.00 44.81 181 PRO A O 1
ATOM 1398 N N . PHE A 1 182 ? 27.458 -17.680 -6.147 1.00 52.31 182 PHE A N 1
ATOM 1399 C CA . PHE A 1 182 ? 26.709 -18.058 -4.928 1.00 52.31 182 PHE A CA 1
ATOM 1400 C C . PHE A 1 182 ? 26.810 -17.139 -3.692 1.00 52.31 182 PHE A C 1
ATOM 1402 O O . PHE A 1 182 ? 26.413 -17.545 -2.601 1.00 52.31 182 PHE A O 1
ATOM 1409 N N . THR A 1 183 ? 27.274 -15.894 -3.823 1.00 55.00 183 THR A N 1
ATOM 1410 C CA . THR A 1 183 ? 27.099 -14.890 -2.753 1.00 55.00 183 THR A CA 1
ATOM 1411 C C . THR A 1 183 ? 25.768 -14.153 -2.925 1.00 55.00 183 THR A C 1
ATOM 1413 O O . THR A 1 183 ? 25.377 -13.867 -4.052 1.00 55.00 183 THR A O 1
ATOM 1416 N N . LEU A 1 184 ? 25.051 -13.864 -1.826 1.00 61.00 184 LEU A N 1
ATOM 1417 C CA . LEU A 1 184 ? 23.879 -12.979 -1.870 1.00 61.00 184 LEU A CA 1
ATOM 1418 C C . LEU A 1 184 ? 24.378 -11.584 -2.295 1.00 61.00 184 LEU A C 1
ATOM 1420 O O . LEU A 1 184 ? 25.092 -10.959 -1.507 1.00 61.00 184 LEU A O 1
ATOM 1424 N N . PRO A 1 185 ? 24.041 -11.079 -3.498 1.00 64.44 185 PRO A N 1
ATOM 1425 C CA . PRO A 1 185 ? 24.568 -9.806 -3.987 1.00 64.44 185 PRO A CA 1
ATOM 1426 C C . PRO A 1 185 ? 24.120 -8.626 -3.112 1.00 64.44 185 PRO A C 1
ATOM 1428 O O . PRO A 1 185 ? 24.784 -7.592 -3.073 1.00 64.44 185 PRO A O 1
ATOM 1431 N N . GLY A 1 186 ? 23.003 -8.770 -2.392 1.00 75.81 186 GLY A N 1
ATOM 1432 C CA . GLY A 1 186 ? 22.467 -7.748 -1.504 1.00 75.81 186 GLY A CA 1
ATOM 1433 C C . GLY A 1 186 ? 20.958 -7.855 -1.297 1.00 75.81 186 GLY A C 1
ATOM 1434 O O . GLY A 1 186 ? 20.318 -8.821 -1.719 1.00 75.81 186 GLY A O 1
ATOM 1435 N N . ILE A 1 187 ? 20.392 -6.836 -0.653 1.00 83.56 187 ILE A N 1
ATOM 1436 C CA . ILE A 1 187 ? 18.948 -6.662 -0.461 1.00 83.56 187 ILE A CA 1
ATOM 1437 C C . ILE A 1 187 ? 18.478 -5.470 -1.285 1.00 83.56 187 ILE A C 1
ATOM 1439 O O . ILE A 1 187 ? 18.978 -4.361 -1.114 1.00 83.56 187 ILE A O 1
ATOM 1443 N N . LEU A 1 188 ? 17.467 -5.668 -2.128 1.00 87.19 188 LEU A N 1
ATOM 1444 C CA . LEU A 1 188 ? 16.745 -4.567 -2.755 1.00 87.19 188 LEU A CA 1
ATOM 1445 C C . LEU A 1 188 ? 15.578 -4.153 -1.856 1.00 87.19 188 LEU A C 1
ATOM 1447 O O . LEU A 1 188 ? 14.585 -4.874 -1.746 1.00 87.19 188 LEU A O 1
ATOM 1451 N N . VAL A 1 189 ? 15.674 -2.985 -1.225 1.00 91.44 189 VAL A N 1
ATOM 1452 C CA . VAL A 1 189 ? 14.558 -2.406 -0.475 1.00 91.44 189 VAL A CA 1
ATOM 1453 C C . VAL A 1 189 ? 13.653 -1.664 -1.446 1.00 91.44 189 VAL A C 1
ATOM 1455 O O . VAL A 1 189 ? 13.901 -0.508 -1.772 1.00 91.44 189 VAL A O 1
ATOM 1458 N N . GLN A 1 190 ? 12.602 -2.333 -1.920 1.00 91.38 190 GLN A N 1
ATOM 1459 C CA . GLN A 1 190 ? 11.638 -1.744 -2.849 1.00 91.38 190 GLN A CA 1
ATOM 1460 C C . GLN A 1 190 ? 10.571 -0.924 -2.117 1.00 91.38 190 GLN A C 1
ATOM 1462 O O . GLN A 1 190 ? 10.088 0.072 -2.648 1.00 91.38 190 GLN A O 1
ATOM 1467 N N . TYR A 1 191 ? 10.186 -1.345 -0.913 1.00 94.50 191 TYR A N 1
ATOM 1468 C CA . TYR A 1 191 ? 9.216 -0.651 -0.071 1.00 94.50 191 TYR A CA 1
ATOM 1469 C C . TYR A 1 191 ? 9.878 -0.251 1.253 1.00 94.50 191 TYR A C 1
ATOM 1471 O O . TYR A 1 191 ? 9.846 -1.040 2.204 1.00 94.50 191 TYR A O 1
ATOM 1479 N N . PRO A 1 192 ? 10.453 0.965 1.334 1.00 95.25 192 PRO A N 1
ATOM 1480 C CA . PRO A 1 192 ? 10.870 1.544 2.608 1.00 95.25 192 PRO A CA 1
ATOM 1481 C C . PRO A 1 192 ? 9.695 1.580 3.585 1.00 95.25 192 PRO A C 1
ATOM 1483 O O . PRO A 1 192 ? 8.543 1.735 3.168 1.00 95.25 192 PRO A O 1
ATOM 1486 N N . LEU A 1 193 ? 9.965 1.391 4.876 1.00 96.56 193 LEU A N 1
ATOM 1487 C CA . LEU A 1 193 ? 8.927 1.209 5.888 1.00 96.56 193 LEU A CA 1
ATOM 1488 C C . LEU A 1 193 ? 8.075 2.466 6.092 1.00 96.56 193 LEU A C 1
ATOM 1490 O O . LEU A 1 193 ? 6.853 2.378 6.172 1.00 96.56 193 LEU A O 1
ATOM 1494 N N . ILE A 1 194 ? 8.700 3.626 6.226 1.00 96.56 194 ILE A N 1
ATOM 1495 C CA . ILE A 1 194 ? 8.038 4.907 6.445 1.00 96.56 194 ILE A CA 1
ATOM 1496 C C . ILE A 1 194 ? 7.503 5.394 5.099 1.00 96.56 194 ILE A C 1
ATOM 1498 O O . ILE A 1 194 ? 8.232 5.351 4.106 1.00 96.56 194 ILE A O 1
ATOM 1502 N N . PRO A 1 195 ? 6.248 5.875 5.037 1.00 97.44 195 PRO A N 1
ATOM 1503 C CA . PRO A 1 195 ? 5.263 6.109 6.102 1.00 97.44 195 PRO A CA 1
ATOM 1504 C C . PRO A 1 195 ? 4.197 5.006 6.322 1.00 97.44 195 PRO A C 1
ATOM 1506 O O . PRO A 1 195 ? 3.171 5.279 6.951 1.00 97.44 195 PRO A O 1
ATOM 1509 N N . TRP A 1 196 ? 4.368 3.766 5.846 1.00 98.31 196 TRP A N 1
ATOM 1510 C CA . TRP A 1 196 ? 3.304 2.739 5.864 1.00 98.31 196 TRP A CA 1
ATOM 1511 C C . TRP A 1 196 ? 2.687 2.427 7.243 1.00 98.31 196 TRP A C 1
ATOM 1513 O O . TRP A 1 196 ? 1.454 2.348 7.313 1.00 98.31 196 TRP A O 1
ATOM 1523 N N . PRO A 1 197 ? 3.449 2.322 8.357 1.00 98.50 197 PRO A N 1
ATOM 1524 C CA . PRO A 1 197 ? 2.860 2.175 9.686 1.00 98.50 197 PRO A CA 1
ATOM 1525 C C . PRO A 1 197 ? 1.932 3.335 10.050 1.00 98.50 197 PRO A C 1
ATOM 1527 O O . PRO A 1 197 ? 0.905 3.123 10.693 1.00 98.50 197 PRO A O 1
ATOM 1530 N N . GLY A 1 198 ? 2.259 4.550 9.601 1.00 98.50 198 GLY A N 1
ATOM 1531 C CA . GLY A 1 198 ? 1.427 5.732 9.791 1.00 98.50 198 GLY A CA 1
ATOM 1532 C C . GLY A 1 198 ? 0.101 5.624 9.039 1.00 98.50 198 GLY A C 1
ATOM 1533 O O . GLY A 1 198 ? -0.959 5.829 9.626 1.00 98.50 198 GLY A O 1
ATOM 1534 N N . VAL A 1 199 ? 0.139 5.196 7.773 1.00 98.69 199 VAL A N 1
ATOM 1535 C CA . VAL A 1 199 ? -1.069 4.945 6.963 1.00 98.69 199 VAL A CA 1
ATOM 1536 C C . VAL A 1 199 ? -1.955 3.869 7.605 1.00 98.69 199 VAL A C 1
ATOM 1538 O O . VAL A 1 199 ? -3.175 4.031 7.683 1.00 98.69 199 VAL A O 1
ATOM 1541 N N . MET A 1 200 ? -1.356 2.790 8.119 1.00 98.75 200 MET A N 1
ATOM 1542 C CA . MET A 1 200 ? -2.088 1.730 8.819 1.00 98.75 200 MET A CA 1
ATOM 1543 C C . MET A 1 200 ? -2.711 2.241 10.128 1.00 98.75 200 MET A C 1
ATOM 1545 O O . MET A 1 200 ? -3.863 1.918 10.423 1.00 98.75 200 MET A O 1
ATOM 1549 N N . ALA A 1 201 ? -1.993 3.071 10.889 1.00 98.69 201 ALA A N 1
ATOM 1550 C CA . ALA A 1 201 ? -2.500 3.689 12.111 1.00 98.69 201 ALA A CA 1
ATOM 1551 C C . ALA A 1 201 ? -3.671 4.647 11.834 1.00 98.69 201 ALA A C 1
ATOM 1553 O O . ALA A 1 201 ? -4.692 4.575 12.518 1.00 98.69 201 ALA A O 1
ATOM 1554 N N . LEU A 1 202 ? -3.584 5.475 10.785 1.00 98.69 202 LEU A N 1
ATOM 1555 C CA . LEU A 1 202 ? -4.696 6.325 10.340 1.00 98.69 202 LEU A CA 1
ATOM 1556 C C . LEU A 1 202 ? -5.914 5.494 9.927 1.00 98.69 202 LEU A C 1
ATOM 1558 O O . LEU A 1 202 ? -7.037 5.826 10.303 1.00 98.69 202 LEU A O 1
ATOM 1562 N N . GLY A 1 203 ? -5.696 4.380 9.227 1.00 98.44 203 GLY A N 1
ATOM 1563 C CA . GLY A 1 203 ? -6.744 3.414 8.907 1.00 98.44 203 GLY A CA 1
ATOM 1564 C C . GLY A 1 203 ? -7.403 2.812 10.150 1.00 98.44 203 GLY A C 1
ATOM 1565 O O . GLY A 1 203 ? -8.627 2.728 10.239 1.00 98.44 203 GLY A O 1
ATOM 1566 N N . TYR A 1 204 ? -6.611 2.438 11.157 1.00 98.12 204 TYR A N 1
ATOM 1567 C CA . TYR A 1 204 ? -7.129 1.975 12.446 1.00 98.12 204 TYR A CA 1
ATOM 1568 C C . TYR A 1 204 ? -7.983 3.049 13.131 1.00 98.12 204 TYR A C 1
ATOM 1570 O O . TYR A 1 204 ? -9.093 2.758 13.580 1.00 98.12 204 TYR A O 1
ATOM 1578 N N . CYS A 1 205 ? -7.535 4.306 13.132 1.00 97.44 205 CYS A N 1
ATOM 1579 C CA . CYS A 1 205 ? -8.304 5.418 13.683 1.00 97.44 205 CYS A CA 1
ATOM 1580 C C . CYS A 1 205 ? -9.589 5.709 12.891 1.00 97.44 205 CYS A C 1
ATOM 1582 O O . CYS A 1 205 ? -10.623 5.993 13.503 1.00 97.44 205 CYS A O 1
ATOM 1584 N N . PHE A 1 206 ? -9.553 5.575 11.561 1.00 97.62 206 PHE A N 1
ATOM 1585 C CA . PHE A 1 206 ? -10.725 5.655 10.685 1.00 97.62 206 PHE A CA 1
ATOM 1586 C C . PHE A 1 206 ? -11.762 4.566 10.988 1.00 97.62 206 PHE A C 1
ATOM 1588 O O . PHE A 1 206 ? -12.953 4.774 10.758 1.00 97.62 206 PHE A O 1
ATOM 1595 N N . GLY A 1 207 ? -11.354 3.453 11.605 1.00 95.88 207 GLY A N 1
ATOM 1596 C CA . GLY A 1 207 ? -12.259 2.443 12.149 1.00 95.88 207 GLY A CA 1
ATOM 1597 C C . GLY A 1 207 ? -13.406 3.029 12.983 1.00 95.88 207 GLY A C 1
ATOM 1598 O O . GLY A 1 207 ? -14.539 2.564 12.863 1.00 95.88 207 GLY A O 1
ATOM 1599 N N . LYS A 1 208 ? -13.159 4.119 13.727 1.00 93.19 208 LYS A N 1
ATOM 1600 C CA . LYS A 1 208 ? -14.188 4.865 14.474 1.00 93.19 208 LYS A CA 1
ATOM 1601 C C . LYS A 1 208 ? -15.313 5.376 13.569 1.00 93.19 208 LYS A C 1
ATOM 1603 O O . LYS A 1 208 ? -16.485 5.215 13.905 1.00 93.19 208 LYS A O 1
ATOM 1608 N N . VAL A 1 209 ? -14.959 5.958 12.421 1.00 95.06 209 VAL A N 1
ATOM 1609 C CA . VAL A 1 209 ? -15.904 6.427 11.392 1.00 95.06 209 VAL A CA 1
ATOM 1610 C C . VAL A 1 209 ? -16.577 5.238 10.710 1.00 95.06 209 VAL A C 1
ATOM 1612 O O . VAL A 1 209 ? -17.795 5.231 10.546 1.00 95.06 209 VAL A O 1
ATOM 1615 N N . ALA A 1 210 ? -15.815 4.191 10.384 1.00 93.88 210 ALA A N 1
ATOM 1616 C CA . ALA A 1 210 ? -16.331 2.988 9.732 1.00 93.88 210 ALA A CA 1
ATOM 1617 C C . ALA A 1 210 ? -17.412 2.262 10.560 1.00 93.88 210 ALA A C 1
ATOM 1619 O O . ALA A 1 210 ? -18.305 1.634 9.992 1.00 93.88 210 ALA A O 1
ATOM 1620 N N . THR A 1 211 ? -17.368 2.374 11.892 1.00 93.44 211 THR A N 1
ATOM 1621 C CA . THR A 1 211 ? -18.370 1.795 12.805 1.00 93.44 211 THR A CA 1
ATOM 1622 C C . THR A 1 211 ? -19.578 2.692 13.093 1.00 93.44 211 THR A C 1
ATOM 1624 O O . THR A 1 211 ? -20.488 2.261 13.797 1.00 93.44 211 THR A O 1
ATOM 1627 N N . MET A 1 212 ? -19.627 3.920 12.565 1.00 92.88 212 MET A N 1
ATOM 1628 C CA . MET A 1 212 ? -20.794 4.800 12.719 1.00 92.88 212 MET A CA 1
ATOM 1629 C C . MET A 1 212 ? -22.011 4.288 11.922 1.00 92.88 212 MET A C 1
ATOM 1631 O O . MET A 1 212 ? -21.846 3.523 10.962 1.00 92.88 212 MET A O 1
ATOM 1635 N N . PRO A 1 213 ? -23.236 4.748 12.253 1.00 92.56 213 PRO A N 1
ATOM 1636 C CA . PRO A 1 213 ? -24.410 4.569 11.401 1.00 92.56 213 PRO A CA 1
ATOM 1637 C C . PRO A 1 213 ? -24.187 5.113 9.981 1.00 92.56 213 PRO A C 1
ATOM 1639 O O . PRO A 1 213 ? -23.357 5.994 9.764 1.00 92.56 213 PRO A O 1
ATOM 1642 N N . ALA A 1 214 ? -24.951 4.611 9.006 1.00 91.12 214 ALA A N 1
ATOM 1643 C CA . ALA A 1 214 ? -24.692 4.860 7.583 1.00 91.12 214 ALA A CA 1
ATOM 1644 C C . ALA A 1 214 ? -24.614 6.353 7.212 1.00 91.12 214 ALA A C 1
ATOM 1646 O O . ALA A 1 214 ? -23.647 6.773 6.587 1.00 91.12 214 ALA A O 1
ATOM 1647 N N . ALA A 1 215 ? -25.585 7.173 7.631 1.00 93.19 215 ALA A N 1
ATOM 1648 C CA . ALA A 1 215 ? -25.616 8.595 7.278 1.00 93.19 215 ALA A CA 1
ATOM 1649 C C . ALA A 1 215 ? -24.369 9.383 7.754 1.00 93.19 215 ALA A C 1
ATOM 1651 O O . ALA A 1 215 ? -23.688 9.972 6.909 1.00 93.19 215 ALA A O 1
ATOM 1652 N N . PRO A 1 216 ? -24.001 9.385 9.055 1.00 94.19 216 PRO A N 1
ATOM 1653 C CA . PRO A 1 216 ? -22.789 10.068 9.510 1.00 94.19 216 PRO A CA 1
ATOM 1654 C C . PRO A 1 216 ? -21.506 9.428 8.968 1.00 94.19 216 PRO A C 1
ATOM 1656 O O . PRO A 1 216 ? -20.578 10.160 8.626 1.00 94.19 216 PRO A O 1
ATOM 1659 N N . ARG A 1 217 ? -21.454 8.094 8.828 1.00 94.75 217 ARG A N 1
ATOM 1660 C CA . ARG A 1 217 ? -20.306 7.392 8.233 1.00 94.75 217 ARG A CA 1
ATOM 1661 C C . ARG A 1 217 ? -20.014 7.898 6.825 1.00 94.75 217 ARG A C 1
ATOM 1663 O O . ARG A 1 217 ? -18.874 8.257 6.540 1.00 94.75 217 ARG A O 1
ATOM 1670 N N . LEU A 1 218 ? -21.030 7.950 5.962 1.00 95.81 218 LEU A N 1
ATOM 1671 C CA . LEU A 1 218 ? -20.879 8.413 4.583 1.00 95.81 218 LEU A CA 1
ATOM 1672 C C . LEU A 1 218 ? -20.449 9.877 4.522 1.00 95.81 218 LEU A C 1
ATOM 1674 O O . LEU A 1 218 ? -19.524 10.206 3.783 1.00 95.81 218 LEU A O 1
ATOM 1678 N N . LYS A 1 219 ? -21.069 10.741 5.336 1.00 96.50 219 LYS A N 1
ATOM 1679 C CA . LYS A 1 219 ? -20.726 12.167 5.403 1.00 96.50 219 LYS A CA 1
ATOM 1680 C C . LYS A 1 219 ? -19.263 12.379 5.795 1.00 96.50 219 LYS A C 1
ATOM 1682 O O . LYS A 1 219 ? -18.553 13.103 5.106 1.00 96.50 219 LYS A O 1
ATOM 1687 N N . TRP A 1 220 ? -18.804 11.740 6.871 1.00 96.94 220 TRP A N 1
ATOM 1688 C CA . TRP A 1 220 ? -17.415 11.857 7.320 1.00 96.94 220 TRP A CA 1
ATOM 1689 C C . TRP A 1 220 ? -16.433 11.242 6.327 1.00 96.94 220 TRP A C 1
ATOM 1691 O O . TRP A 1 220 ? -15.416 11.855 6.032 1.00 96.94 220 TRP A O 1
ATOM 1701 N N . THR A 1 221 ? -16.746 10.074 5.763 1.00 97.75 221 THR A N 1
ATOM 1702 C CA . THR A 1 221 ? -15.887 9.432 4.753 1.00 97.75 221 THR A CA 1
ATOM 1703 C C . THR A 1 221 ? -15.736 10.321 3.515 1.00 97.75 221 THR A C 1
ATOM 1705 O O . THR A 1 221 ? -14.618 10.522 3.043 1.00 97.75 221 THR A O 1
ATOM 1708 N N . ALA A 1 222 ? -16.834 10.919 3.038 1.00 98.06 222 ALA A N 1
ATOM 1709 C CA . ALA A 1 222 ? -16.811 11.862 1.924 1.00 98.06 222 ALA A CA 1
ATOM 1710 C C . ALA A 1 222 ? -16.017 13.133 2.259 1.00 98.06 222 ALA A C 1
ATOM 1712 O O . ALA A 1 222 ? -15.193 13.569 1.460 1.00 98.06 222 ALA A O 1
ATOM 1713 N N . ALA A 1 223 ? -16.228 13.699 3.451 1.00 98.31 223 ALA A N 1
ATOM 1714 C CA . ALA A 1 223 ? -15.520 14.891 3.905 1.00 98.31 223 ALA A CA 1
ATOM 1715 C C . ALA A 1 223 ? -14.007 14.655 4.024 1.00 98.31 223 ALA A C 1
ATOM 1717 O O . ALA A 1 223 ? -13.236 15.482 3.549 1.00 98.31 223 ALA A O 1
ATOM 1718 N N . LEU A 1 224 ? -13.573 13.521 4.591 1.00 98.19 224 LEU A N 1
ATOM 1719 C CA . LEU A 1 224 ? -12.154 13.155 4.626 1.00 98.19 224 LEU A CA 1
ATOM 1720 C C . LEU A 1 224 ? -11.586 12.968 3.213 1.00 98.19 224 LEU A C 1
ATOM 1722 O O . LEU A 1 224 ? -10.515 13.490 2.924 1.00 98.19 224 LEU A O 1
ATOM 1726 N N . GLY A 1 225 ? -12.304 12.272 2.325 1.00 98.44 225 GLY A N 1
ATOM 1727 C CA . GLY A 1 225 ? -11.871 12.084 0.938 1.00 98.44 225 GLY A CA 1
ATOM 1728 C C . GLY A 1 225 ? -11.686 13.409 0.194 1.00 98.44 225 GLY A C 1
ATOM 1729 O O . GLY A 1 225 ? -10.643 13.638 -0.419 1.00 98.44 225 GLY A O 1
ATOM 1730 N N . ALA A 1 226 ? -12.663 14.312 0.312 1.00 98.62 226 ALA A N 1
ATOM 1731 C CA . ALA A 1 226 ? -12.605 15.651 -0.266 1.00 98.62 226 ALA A CA 1
ATOM 1732 C C . ALA A 1 226 ? -11.489 16.506 0.355 1.00 98.62 226 ALA A C 1
ATOM 1734 O O . ALA A 1 226 ? -10.773 17.187 -0.374 1.00 98.62 226 ALA A O 1
ATOM 1735 N N . ALA A 1 227 ? -11.294 16.435 1.675 1.00 98.44 227 ALA A N 1
ATOM 1736 C CA . ALA A 1 227 ? -10.213 17.138 2.360 1.00 98.44 227 ALA A CA 1
ATOM 1737 C C . ALA A 1 227 ? -8.831 16.654 1.897 1.00 98.44 227 ALA A C 1
ATOM 1739 O O . ALA A 1 227 ? -7.951 17.480 1.677 1.00 98.44 227 ALA A O 1
ATOM 1740 N N . CYS A 1 228 ? -8.642 15.346 1.685 1.00 98.50 228 CYS A N 1
ATOM 1741 C CA . CYS A 1 228 ? -7.396 14.810 1.136 1.00 98.50 228 CYS A CA 1
ATOM 1742 C C . CYS A 1 228 ? -7.130 15.308 -0.290 1.00 98.50 228 CYS A C 1
ATOM 1744 O O . CYS A 1 228 ? -6.014 15.723 -0.584 1.00 98.50 228 CYS A O 1
ATOM 1746 N N . ILE A 1 229 ? -8.147 15.309 -1.159 1.00 98.50 229 ILE A N 1
ATOM 1747 C CA . ILE A 1 229 ? -8.019 15.826 -2.532 1.00 98.50 229 ILE A CA 1
ATOM 1748 C C . ILE A 1 229 ? -7.694 17.321 -2.512 1.00 98.50 229 ILE A C 1
ATOM 1750 O O . ILE A 1 229 ? -6.785 17.757 -3.211 1.00 98.50 229 ILE A O 1
ATOM 1754 N N . LEU A 1 230 ? -8.396 18.104 -1.690 1.00 98.12 230 LEU A N 1
ATOM 1755 C CA . LEU A 1 230 ? -8.134 19.534 -1.558 1.00 98.12 230 LEU A CA 1
ATOM 1756 C C . LEU A 1 230 ? -6.713 19.790 -1.044 1.00 98.12 230 LEU A C 1
ATOM 1758 O O . LEU A 1 230 ? -5.998 20.599 -1.624 1.00 98.12 230 LEU A O 1
ATOM 1762 N N . ALA A 1 231 ? -6.276 19.072 -0.007 1.00 97.38 231 ALA A N 1
ATOM 1763 C CA . ALA A 1 231 ? -4.918 19.178 0.516 1.00 97.38 231 ALA A CA 1
ATOM 1764 C C . ALA A 1 231 ? -3.865 18.808 -0.540 1.00 97.38 231 ALA A C 1
ATOM 1766 O O . ALA A 1 231 ? -2.866 19.510 -0.662 1.00 97.38 231 ALA A O 1
ATOM 1767 N N . PHE A 1 232 ? -4.103 17.759 -1.336 1.00 97.00 232 PHE A N 1
ATOM 1768 C CA . PHE A 1 232 ? -3.242 17.409 -2.466 1.00 97.00 232 PHE A CA 1
ATOM 1769 C C . PHE A 1 232 ? -3.138 18.566 -3.461 1.00 97.00 232 PHE A C 1
ATOM 1771 O O . PHE A 1 232 ? -2.031 18.993 -3.763 1.00 97.00 232 PHE A O 1
ATOM 1778 N N . LEU A 1 233 ? -4.267 19.112 -3.922 1.00 95.56 233 LEU A N 1
ATOM 1779 C CA . LEU A 1 233 ? -4.281 20.208 -4.894 1.00 95.56 233 LEU A CA 1
ATOM 1780 C C . LEU A 1 233 ? -3.584 21.466 -4.359 1.00 95.56 233 LEU A C 1
ATOM 1782 O O . LEU A 1 233 ? -2.826 22.094 -5.090 1.00 95.56 233 LEU A O 1
ATOM 1786 N N . LEU A 1 234 ? -3.797 21.810 -3.085 1.00 94.56 234 LEU A N 1
ATOM 1787 C CA . LEU A 1 234 ? -3.151 22.959 -2.448 1.00 94.56 234 LEU A CA 1
ATOM 1788 C C . LEU A 1 234 ? -1.635 22.769 -2.317 1.00 94.56 234 LEU A C 1
ATOM 1790 O O . LEU A 1 234 ? -0.882 23.678 -2.653 1.00 94.56 234 LEU A O 1
ATOM 1794 N N . LEU A 1 235 ? -1.174 21.594 -1.877 1.00 93.19 235 LEU A N 1
ATOM 1795 C CA . LEU A 1 235 ? 0.260 21.287 -1.790 1.00 93.19 235 LEU A CA 1
ATOM 1796 C C . LEU A 1 235 ? 0.914 21.259 -3.173 1.00 93.19 235 LEU A C 1
ATOM 1798 O O . LEU A 1 235 ? 2.012 21.782 -3.353 1.00 93.19 235 LEU A O 1
ATOM 1802 N N . ARG A 1 236 ? 0.216 20.688 -4.158 1.00 90.88 236 ARG A N 1
ATOM 1803 C CA . ARG A 1 236 ? 0.682 20.599 -5.540 1.00 90.88 236 ARG A CA 1
ATOM 1804 C C . ARG A 1 236 ? 0.765 21.986 -6.186 1.00 90.88 236 ARG A C 1
ATOM 1806 O O . ARG A 1 236 ? 1.708 22.238 -6.918 1.00 90.88 236 ARG A O 1
ATOM 1813 N N . ALA A 1 237 ? -0.142 22.906 -5.853 1.00 88.38 237 ALA A N 1
ATOM 1814 C CA . ALA A 1 237 ? -0.073 24.304 -6.285 1.00 88.38 237 ALA A CA 1
ATOM 1815 C C . ALA A 1 237 ? 1.007 25.123 -5.552 1.00 88.38 237 ALA A C 1
ATOM 1817 O O . ALA A 1 237 ? 1.588 26.026 -6.144 1.00 88.38 237 ALA A O 1
ATOM 1818 N N . ALA A 1 238 ? 1.277 24.827 -4.276 1.00 87.69 238 ALA A N 1
ATOM 1819 C CA . ALA A 1 238 ? 2.282 25.539 -3.488 1.00 87.69 238 ALA A CA 1
ATOM 1820 C C . ALA A 1 238 ? 3.728 25.169 -3.862 1.00 87.69 238 ALA A C 1
ATOM 1822 O O . ALA A 1 238 ? 4.619 25.982 -3.645 1.00 87.69 238 ALA A O 1
ATOM 1823 N N . LEU A 1 239 ? 3.963 23.962 -4.398 1.00 80.44 239 LEU A N 1
ATOM 1824 C CA . LEU A 1 239 ? 5.269 23.449 -4.857 1.00 80.44 239 LEU A CA 1
ATOM 1825 C C . LEU A 1 239 ? 6.387 23.396 -3.793 1.00 80.44 239 LEU A C 1
ATOM 1827 O O . LEU A 1 239 ? 7.551 23.217 -4.132 1.00 80.44 239 LEU A O 1
ATOM 1831 N N . THR A 1 240 ? 6.059 23.517 -2.503 1.00 80.94 240 THR A N 1
ATOM 1832 C CA . THR A 1 240 ? 7.059 23.647 -1.425 1.00 80.94 240 THR A CA 1
ATOM 1833 C C . THR A 1 240 ? 7.273 22.393 -0.585 1.00 80.94 240 THR A C 1
ATOM 1835 O O . THR A 1 240 ? 8.338 22.244 0.009 1.00 80.94 240 THR A O 1
ATOM 1838 N N . TYR A 1 241 ? 6.279 21.507 -0.470 1.00 91.19 241 TYR A N 1
ATOM 1839 C CA . TYR A 1 241 ? 6.339 20.398 0.484 1.00 91.19 241 TYR A CA 1
ATOM 1840 C C . TYR A 1 241 ? 5.542 19.164 0.051 1.00 91.19 241 TYR A C 1
ATOM 1842 O O . TYR A 1 241 ? 4.498 19.260 -0.600 1.00 91.19 241 TYR A O 1
ATOM 1850 N N . GLY A 1 242 ? 5.992 17.995 0.509 1.00 90.75 242 GLY A N 1
ATOM 1851 C CA . GLY A 1 242 ? 5.226 16.752 0.459 1.00 90.75 242 GLY A CA 1
ATOM 1852 C C . GLY A 1 242 ? 5.411 15.914 -0.804 1.00 90.75 242 GLY A C 1
ATOM 1853 O O . GLY A 1 242 ? 4.676 14.943 -0.963 1.00 90.75 242 GLY A O 1
ATOM 1854 N N . ASP A 1 243 ? 6.349 16.270 -1.682 1.00 91.94 243 ASP A N 1
ATOM 1855 C CA . ASP A 1 243 ? 6.869 15.401 -2.741 1.00 91.94 243 ASP A CA 1
ATOM 1856 C C . ASP A 1 243 ? 8.290 15.846 -3.132 1.00 91.94 243 ASP A C 1
ATOM 1858 O O . ASP A 1 243 ? 8.488 17.044 -3.347 1.00 91.94 243 ASP A O 1
ATOM 1862 N N . PRO A 1 244 ? 9.268 14.930 -3.232 1.00 88.12 244 PRO A N 1
ATOM 1863 C CA . PRO A 1 244 ? 10.627 15.270 -3.650 1.00 88.12 244 PRO A CA 1
ATOM 1864 C C . PRO A 1 244 ? 10.761 15.508 -5.165 1.00 88.12 244 PRO A C 1
ATOM 1866 O O . PRO A 1 244 ? 11.820 15.944 -5.605 1.00 88.12 244 PRO A O 1
ATOM 1869 N N . SER A 1 245 ? 9.720 15.243 -5.968 1.00 83.44 245 SER A N 1
ATOM 1870 C CA . SER A 1 245 ? 9.665 15.522 -7.408 1.00 83.44 245 SER A CA 1
ATOM 1871 C C . SER A 1 245 ? 8.747 16.730 -7.700 1.00 83.44 245 SER A C 1
ATOM 1873 O O . SER A 1 245 ? 7.512 16.604 -7.721 1.00 83.44 245 SER A O 1
ATOM 1875 N N . PRO A 1 246 ? 9.322 17.933 -7.922 1.00 75.94 246 PRO A N 1
ATOM 1876 C CA . PRO A 1 246 ? 8.559 19.139 -8.245 1.00 75.94 246 PRO A CA 1
ATOM 1877 C C . PRO A 1 246 ? 7.855 19.023 -9.601 1.00 75.94 246 PRO A C 1
ATOM 1879 O O . PRO A 1 246 ? 8.384 18.406 -10.524 1.00 75.94 246 PRO A O 1
ATOM 1882 N N . ILE A 1 247 ? 6.700 19.677 -9.772 1.00 76.75 247 ILE A N 1
ATOM 1883 C CA . ILE A 1 247 ? 5.974 19.679 -11.060 1.00 76.75 247 ILE A CA 1
ATOM 1884 C C . ILE A 1 247 ? 6.846 20.204 -12.197 1.00 76.75 247 ILE A C 1
ATOM 1886 O O . ILE A 1 247 ? 6.858 19.585 -13.256 1.00 76.75 247 ILE A O 1
ATOM 1890 N N . ASP A 1 248 ? 7.604 21.273 -11.955 1.00 67.31 248 ASP A N 1
ATOM 1891 C CA . ASP A 1 248 ? 8.416 21.962 -12.969 1.00 67.31 248 ASP A CA 1
ATOM 1892 C C . ASP A 1 248 ? 9.554 21.099 -13.532 1.00 67.31 248 ASP A C 1
ATOM 1894 O O . ASP A 1 248 ? 10.131 21.425 -14.564 1.00 67.31 248 ASP A O 1
ATOM 1898 N N . SER A 1 249 ? 9.864 19.972 -12.882 1.00 65.50 249 SER A N 1
ATOM 1899 C CA . SER A 1 2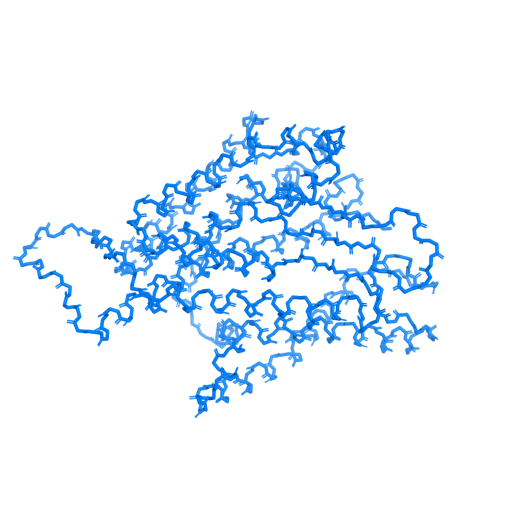49 ? 10.797 18.978 -13.421 1.00 65.50 249 SER A CA 1
ATOM 1900 C C . SER A 1 249 ? 10.211 18.152 -14.578 1.00 65.50 249 SER A C 1
ATOM 1902 O O . SER A 1 249 ? 10.932 17.370 -15.195 1.00 65.50 249 SER A O 1
ATOM 1904 N N . ASN A 1 250 ? 8.921 18.321 -14.894 1.00 69.50 250 ASN A N 1
ATOM 1905 C CA . ASN A 1 250 ? 8.223 17.597 -15.951 1.00 69.50 250 ASN A CA 1
ATOM 1906 C C . ASN A 1 250 ? 8.046 18.449 -17.226 1.00 69.50 250 ASN A C 1
ATOM 1908 O O . ASN A 1 250 ? 7.876 19.665 -17.129 1.00 69.50 250 ASN A O 1
ATOM 1912 N N . PRO A 1 251 ? 7.995 17.830 -18.421 1.00 70.06 251 PRO A N 1
ATOM 1913 C CA . PRO A 1 251 ? 7.707 18.533 -19.669 1.00 70.06 251 PRO A CA 1
ATOM 1914 C C . PRO A 1 251 ? 6.345 19.254 -19.628 1.00 70.06 251 PRO A C 1
ATOM 1916 O O . PRO A 1 251 ? 5.359 18.673 -19.154 1.00 70.06 251 PRO A O 1
ATOM 1919 N N . PRO A 1 252 ? 6.249 20.491 -20.152 1.00 66.06 252 PRO A N 1
ATOM 1920 C CA . PRO A 1 252 ? 5.033 21.309 -20.085 1.00 66.06 252 PRO A CA 1
ATOM 1921 C C . PRO A 1 252 ? 3.863 20.754 -20.919 1.00 66.06 252 PRO A C 1
ATOM 1923 O O . PRO A 1 252 ? 2.714 21.150 -20.732 1.00 66.06 252 PRO A O 1
ATOM 1926 N N . ASP A 1 253 ? 4.141 19.813 -21.816 1.00 78.62 253 ASP A N 1
ATOM 1927 C CA . ASP A 1 253 ? 3.244 19.282 -22.844 1.00 78.62 253 ASP A CA 1
ATOM 1928 C C . ASP A 1 253 ? 2.085 18.449 -22.255 1.00 78.62 253 ASP A C 1
ATOM 1930 O O . ASP A 1 253 ? 1.063 18.204 -22.906 1.00 78.62 253 ASP A O 1
ATOM 1934 N N . HIS A 1 254 ? 2.227 18.006 -21.001 1.00 82.94 254 HIS A N 1
ATOM 1935 C CA . HIS A 1 254 ? 1.292 17.111 -20.321 1.00 82.94 254 HIS A CA 1
ATOM 1936 C C . HIS A 1 254 ? 0.967 17.579 -18.890 1.00 82.94 254 HIS A C 1
ATOM 1938 O O . HIS A 1 254 ? 1.272 16.874 -17.924 1.00 82.94 254 HIS A O 1
ATOM 1944 N N . PRO A 1 255 ? 0.274 18.721 -18.714 1.00 86.19 255 PRO A N 1
ATOM 1945 C CA . PRO A 1 255 ? 0.063 19.336 -17.399 1.00 86.19 255 PRO A CA 1
ATOM 1946 C C . PRO A 1 255 ? -0.734 18.446 -16.435 1.00 86.19 255 PRO A C 1
ATOM 1948 O O . PRO A 1 255 ? -0.462 18.420 -15.237 1.00 86.19 255 PRO A O 1
ATOM 1951 N N . ILE A 1 256 ? -1.688 17.659 -16.947 1.00 88.88 256 ILE A N 1
ATOM 1952 C CA . ILE A 1 256 ? -2.453 16.704 -16.130 1.00 88.88 256 ILE A CA 1
ATOM 1953 C C . ILE A 1 256 ? -1.561 15.545 -15.671 1.00 88.88 256 ILE A C 1
ATOM 1955 O O . ILE A 1 256 ? -1.660 15.119 -14.524 1.00 88.88 256 ILE A O 1
ATOM 1959 N N . LEU A 1 257 ? -0.683 15.027 -16.535 1.00 90.75 257 LEU A N 1
ATOM 1960 C CA . LEU A 1 257 ? 0.207 13.932 -16.143 1.00 90.75 257 LEU A CA 1
ATOM 1961 C C . LEU A 1 257 ? 1.259 14.430 -15.153 1.00 90.75 257 LEU A C 1
ATOM 1963 O O . LEU A 1 257 ? 1.494 13.763 -14.154 1.00 90.75 257 LEU A O 1
ATOM 1967 N N . ALA A 1 258 ? 1.799 15.633 -15.363 1.00 88.94 258 ALA A N 1
ATOM 1968 C CA . ALA A 1 258 ? 2.716 16.288 -14.434 1.00 88.94 258 ALA A CA 1
ATOM 1969 C C . ALA A 1 258 ? 2.066 16.534 -13.061 1.00 88.94 258 ALA A C 1
ATOM 1971 O O . ALA A 1 258 ? 2.689 16.293 -12.026 1.00 88.94 258 ALA A O 1
ATOM 1972 N N . LEU A 1 259 ? 0.786 16.927 -13.025 1.00 90.25 259 LEU A N 1
ATOM 1973 C CA . LEU A 1 259 ? 0.020 17.031 -11.781 1.00 90.25 259 LEU A CA 1
ATOM 1974 C C . LEU A 1 259 ? -0.021 15.688 -11.035 1.00 90.25 259 LEU A C 1
ATOM 1976 O O . LEU A 1 259 ? 0.176 15.661 -9.824 1.00 90.25 259 LEU A O 1
ATOM 1980 N N . LEU A 1 260 ? -0.255 14.591 -11.761 1.00 92.12 260 LEU A N 1
ATOM 1981 C CA . LEU A 1 260 ? -0.401 13.236 -11.224 1.00 92.12 260 LEU A CA 1
ATOM 1982 C C . LEU A 1 260 ? 0.933 12.501 -10.987 1.00 92.12 260 LEU A C 1
ATOM 1984 O O . LEU A 1 260 ? 0.929 11.409 -10.408 1.00 92.12 260 LEU A O 1
ATOM 1988 N N . ASN A 1 261 ? 2.057 13.054 -11.451 1.00 92.50 261 ASN A N 1
ATOM 1989 C CA . ASN A 1 261 ? 3.379 12.442 -11.342 1.00 92.50 261 ASN A CA 1
ATOM 1990 C C . ASN A 1 261 ? 3.997 12.735 -9.968 1.00 92.50 261 ASN A C 1
ATOM 1992 O O . ASN A 1 261 ? 4.715 13.714 -9.779 1.00 92.50 261 ASN A O 1
ATOM 1996 N N . THR A 1 262 ? 3.647 11.901 -8.992 1.00 93.12 262 THR A N 1
ATOM 1997 C CA . THR A 1 262 ? 4.117 11.985 -7.600 1.00 93.12 262 THR A CA 1
ATOM 1998 C C . THR A 1 262 ? 4.988 10.788 -7.237 1.00 93.12 262 THR A C 1
ATOM 2000 O O . THR A 1 262 ? 4.779 9.680 -7.743 1.00 93.12 262 THR A O 1
ATOM 2003 N N . THR A 1 263 ? 5.876 10.972 -6.268 1.00 92.69 263 THR A N 1
ATOM 2004 C CA . THR A 1 263 ? 6.841 9.968 -5.823 1.00 92.69 263 THR A CA 1
ATOM 2005 C C . THR A 1 263 ? 6.172 8.833 -5.043 1.00 92.69 263 THR A C 1
ATOM 2007 O O . THR A 1 263 ? 5.550 9.028 -3.998 1.00 92.69 263 THR A O 1
ATOM 2010 N N . LYS A 1 264 ? 6.313 7.606 -5.557 1.00 92.62 264 LYS A N 1
ATOM 2011 C CA . LYS A 1 264 ? 5.718 6.396 -4.967 1.00 92.62 264 LYS A CA 1
ATOM 2012 C C . LYS A 1 264 ? 6.576 5.755 -3.871 1.00 92.62 264 LYS A C 1
ATOM 2014 O O . LYS A 1 264 ? 6.014 5.091 -3.000 1.00 92.62 264 LYS A O 1
ATOM 2019 N N . TYR A 1 265 ? 7.903 5.874 -3.942 1.00 90.12 265 TYR A N 1
ATOM 2020 C CA . TYR A 1 265 ? 8.825 5.190 -3.029 1.00 90.12 265 TYR A CA 1
ATOM 2021 C C . TYR A 1 265 ? 9.964 6.116 -2.569 1.00 90.12 265 TYR A C 1
ATOM 2023 O O . TYR A 1 265 ? 10.777 6.495 -3.409 1.00 90.12 265 TYR A O 1
ATOM 2031 N N . PRO A 1 266 ? 10.046 6.427 -1.260 1.00 92.25 266 PRO A N 1
ATOM 2032 C CA . PRO A 1 266 ? 8.964 6.267 -0.274 1.00 92.25 266 PRO A CA 1
ATOM 2033 C C . PRO A 1 266 ? 7.689 7.004 -0.744 1.00 92.25 266 PRO A C 1
ATOM 2035 O O . PRO A 1 266 ? 7.786 7.963 -1.510 1.00 92.25 266 PRO A O 1
ATOM 2038 N N . PRO A 1 267 ? 6.476 6.540 -0.390 1.00 95.44 267 PRO A N 1
ATOM 2039 C CA . PRO A 1 267 ? 5.252 7.191 -0.848 1.00 95.44 267 PRO A CA 1
ATOM 2040 C C . PRO A 1 267 ? 5.131 8.566 -0.203 1.00 95.44 267 PRO A C 1
ATOM 2042 O O . PRO A 1 267 ? 4.910 8.675 1.002 1.00 95.44 267 PRO A O 1
ATOM 2045 N N . SER A 1 268 ? 5.249 9.602 -1.024 1.00 96.50 268 SER A N 1
ATOM 2046 C CA . SER A 1 268 ? 5.186 10.981 -0.564 1.00 96.50 268 SER A CA 1
ATOM 2047 C C . SER A 1 268 ? 3.822 11.332 0.037 1.00 96.50 268 SER A C 1
ATOM 2049 O O . SER A 1 268 ? 2.804 10.673 -0.219 1.00 96.50 268 SER A O 1
ATOM 2051 N N . LEU A 1 269 ? 3.762 12.410 0.821 1.00 97.50 269 LEU A N 1
ATOM 2052 C CA . LEU A 1 269 ? 2.497 12.936 1.329 1.00 97.50 269 LEU A CA 1
ATOM 2053 C C . LEU A 1 269 ? 1.514 13.231 0.184 1.00 97.50 269 LEU A C 1
ATOM 2055 O O . LEU A 1 269 ? 0.346 12.847 0.265 1.00 97.50 269 LEU A O 1
ATOM 2059 N N . GLN A 1 270 ? 1.976 13.866 -0.895 1.00 96.69 270 GLN A N 1
ATOM 2060 C CA . GLN A 1 270 ? 1.139 14.160 -2.060 1.00 96.69 270 GLN A CA 1
ATOM 2061 C C . GLN A 1 270 ? 0.639 12.873 -2.734 1.00 96.69 270 GLN A C 1
ATOM 2063 O O . GLN A 1 270 ? -0.551 12.777 -3.039 1.00 96.69 270 GLN A O 1
ATOM 2068 N N . PHE A 1 271 ? 1.493 11.853 -2.879 1.00 96.94 271 PHE A N 1
ATOM 2069 C CA . PHE A 1 271 ? 1.104 10.536 -3.392 1.00 96.94 271 PHE A CA 1
ATOM 2070 C C . PHE A 1 271 ? 0.011 9.883 -2.529 1.00 96.94 271 PHE A C 1
ATOM 2072 O O . PHE A 1 271 ? -0.982 9.360 -3.049 1.00 96.94 271 PHE A O 1
ATOM 2079 N N . LEU A 1 272 ? 0.149 9.932 -1.199 1.00 98.31 272 LEU A N 1
ATOM 2080 C CA . LEU A 1 272 ? -0.844 9.384 -0.273 1.00 98.31 272 LEU A CA 1
ATOM 2081 C C . LEU A 1 272 ? -2.177 10.133 -0.350 1.00 98.31 272 LEU A C 1
ATOM 2083 O O . LEU A 1 272 ? -3.229 9.498 -0.367 1.00 98.31 272 LEU A O 1
ATOM 2087 N N . LEU A 1 273 ? -2.159 11.462 -0.435 1.00 98.19 273 LEU A N 1
ATOM 2088 C CA . LEU A 1 273 ? -3.376 12.270 -0.541 1.00 98.19 273 LEU A CA 1
ATOM 2089 C C . LEU A 1 273 ? -4.102 12.043 -1.876 1.00 98.19 273 LEU A C 1
ATOM 2091 O O . LEU A 1 273 ? -5.319 11.832 -1.879 1.00 98.19 273 LEU A O 1
ATOM 2095 N N . MET A 1 274 ? -3.356 12.009 -2.989 1.00 96.62 274 MET A N 1
ATOM 2096 C CA . MET A 1 274 ? -3.882 11.759 -4.337 1.00 96.62 274 MET A CA 1
ATOM 2097 C C . MET A 1 274 ? -4.524 10.372 -4.468 1.00 96.62 274 MET A C 1
ATOM 2099 O O . MET A 1 274 ? -5.448 10.190 -5.258 1.00 96.62 274 MET A O 1
ATOM 2103 N N . THR A 1 275 ? -4.063 9.387 -3.694 1.00 98.00 275 THR A N 1
ATOM 2104 C CA . THR A 1 275 ? -4.580 8.012 -3.753 1.00 98.00 275 THR A CA 1
ATOM 2105 C C . THR A 1 275 ? -5.668 7.738 -2.711 1.00 98.00 275 THR A C 1
ATOM 2107 O O . THR A 1 275 ? -6.718 7.190 -3.051 1.00 98.00 275 THR A O 1
ATOM 2110 N N . LEU A 1 276 ? -5.476 8.137 -1.449 1.00 98.44 276 LEU A N 1
ATOM 2111 C CA . LEU A 1 276 ? -6.450 7.898 -0.376 1.00 98.44 276 LEU A CA 1
ATOM 2112 C C . LEU A 1 276 ? -7.709 8.759 -0.524 1.00 98.44 276 LEU A C 1
ATOM 2114 O O . LEU A 1 276 ? -8.800 8.278 -0.227 1.00 98.44 276 LEU A O 1
ATOM 2118 N N . GLY A 1 277 ? -7.590 9.996 -1.015 1.00 98.31 277 GLY A N 1
ATOM 2119 C CA . GLY A 1 277 ? -8.730 10.897 -1.194 1.00 98.31 277 GLY A CA 1
ATOM 2120 C C . GLY A 1 277 ? -9.816 10.317 -2.112 1.00 98.31 277 GLY A C 1
ATOM 2121 O O . GLY A 1 277 ? -10.934 10.063 -1.648 1.00 98.31 277 GLY A O 1
ATOM 2122 N N . PRO A 1 278 ? -9.504 10.018 -3.389 1.00 98.31 278 PRO A N 1
ATOM 2123 C CA . PRO A 1 278 ? -10.459 9.388 -4.296 1.00 98.31 278 PRO A CA 1
ATOM 2124 C C . PRO A 1 278 ? -10.889 7.993 -3.834 1.00 98.31 278 PRO A C 1
ATOM 2126 O O . PRO A 1 278 ? -12.036 7.616 -4.052 1.00 98.31 278 PRO A O 1
ATOM 2129 N N . ALA A 1 279 ? -10.025 7.236 -3.149 1.00 97.88 279 ALA A N 1
ATOM 2130 C CA . ALA A 1 279 ? -10.405 5.935 -2.605 1.00 97.88 279 ALA A CA 1
ATOM 2131 C C . ALA A 1 279 ? -11.487 6.034 -1.518 1.00 97.88 279 ALA A C 1
ATOM 2133 O O . ALA A 1 279 ? -12.413 5.225 -1.504 1.00 97.88 279 ALA A O 1
ATOM 2134 N N . LEU A 1 280 ? -11.419 7.036 -0.637 1.00 98.38 280 LEU A N 1
ATOM 2135 C CA . LEU A 1 280 ? -12.464 7.298 0.358 1.00 98.38 280 LEU A CA 1
ATOM 2136 C C . LEU A 1 280 ? -13.790 7.690 -0.313 1.00 98.38 280 LEU A C 1
ATOM 2138 O O . LEU A 1 280 ? -14.846 7.196 0.081 1.00 98.38 280 LEU A O 1
ATOM 2142 N N . LEU A 1 281 ? -13.752 8.504 -1.374 1.00 98.06 281 LEU A N 1
ATOM 2143 C CA . LEU A 1 281 ? -14.949 8.807 -2.172 1.00 98.06 281 LEU A CA 1
ATOM 2144 C C . LEU A 1 281 ? -15.490 7.562 -2.891 1.00 98.06 281 LEU A C 1
ATOM 2146 O O . LEU A 1 281 ? -16.702 7.342 -2.927 1.00 98.06 281 LEU A O 1
ATOM 2150 N N . ALA A 1 282 ? -14.607 6.704 -3.402 1.00 96.19 282 ALA A N 1
ATOM 2151 C CA . ALA A 1 282 ? -14.990 5.435 -4.006 1.00 96.19 282 ALA A CA 1
ATOM 2152 C C . ALA A 1 282 ? -15.654 4.501 -2.983 1.00 96.19 282 ALA A C 1
ATOM 2154 O O . ALA A 1 282 ? -16.639 3.850 -3.317 1.00 96.19 282 ALA A O 1
ATOM 2155 N N . LEU A 1 283 ? -15.198 4.471 -1.724 1.00 94.50 283 LEU A N 1
ATOM 2156 C CA . LEU A 1 283 ? -15.868 3.715 -0.657 1.00 94.50 283 LEU A CA 1
ATOM 2157 C C . LEU A 1 283 ? -17.307 4.198 -0.425 1.00 94.50 283 LEU A C 1
ATOM 2159 O O . LEU A 1 283 ? -18.197 3.368 -0.243 1.00 94.50 283 LEU A O 1
ATOM 2163 N N . VAL A 1 284 ? -17.548 5.512 -0.478 1.00 95.81 284 VAL A N 1
ATOM 2164 C CA . VAL A 1 284 ? -18.901 6.092 -0.389 1.00 95.81 284 VAL A CA 1
ATOM 2165 C C . VAL A 1 284 ? -19.757 5.651 -1.575 1.00 95.81 284 VAL A C 1
ATOM 2167 O O . VAL A 1 284 ? -20.867 5.156 -1.380 1.00 95.81 284 VAL A O 1
ATOM 2170 N N . ALA A 1 285 ? -19.233 5.768 -2.798 1.00 94.25 285 ALA A N 1
ATOM 2171 C CA . ALA A 1 285 ? -19.949 5.375 -4.010 1.00 94.25 285 ALA A CA 1
ATOM 2172 C C . ALA A 1 285 ? -20.272 3.869 -4.033 1.00 94.25 285 ALA A C 1
ATOM 2174 O O . ALA A 1 285 ? -21.363 3.457 -4.433 1.00 94.25 285 ALA A O 1
ATOM 2175 N N . LEU A 1 286 ? -19.346 3.031 -3.567 1.00 91.50 286 LEU A N 1
ATOM 2176 C CA . LEU A 1 286 ? -19.451 1.574 -3.623 1.00 91.50 286 LEU A CA 1
ATOM 2177 C C . LEU A 1 286 ? -20.226 0.954 -2.452 1.00 91.50 286 LEU A C 1
ATOM 2179 O O . LEU A 1 286 ? -20.558 -0.228 -2.526 1.00 91.50 286 LEU A O 1
ATOM 2183 N N . GLU A 1 287 ? -20.575 1.714 -1.407 1.00 87.81 287 GLU A N 1
ATOM 2184 C CA . GLU A 1 287 ? -21.183 1.174 -0.179 1.00 87.81 287 GLU A CA 1
ATOM 2185 C C . GLU A 1 287 ? -22.440 0.327 -0.451 1.00 87.81 287 GLU A C 1
ATOM 2187 O O . GLU A 1 287 ? -22.645 -0.727 0.158 1.00 87.81 287 GLU A O 1
ATOM 2192 N N . ARG A 1 288 ? -23.283 0.771 -1.391 1.00 83.69 288 ARG A N 1
ATOM 2193 C CA . ARG A 1 288 ? -24.554 0.110 -1.727 1.00 83.69 288 ARG A CA 1
ATOM 2194 C C . ARG A 1 288 ? -24.500 -0.741 -2.990 1.00 83.69 288 ARG A C 1
ATOM 2196 O O . ARG A 1 288 ? -25.512 -1.347 -3.340 1.00 83.69 288 ARG A O 1
ATOM 2203 N N . HIS A 1 289 ? -23.352 -0.824 -3.658 1.00 86.56 289 HIS A N 1
ATOM 2204 C CA . HIS A 1 289 ? -23.240 -1.595 -4.889 1.00 86.56 289 HIS A CA 1
ATOM 2205 C C . HIS A 1 289 ? -23.405 -3.099 -4.608 1.00 86.56 289 HIS A C 1
ATOM 2207 O O . HIS A 1 289 ? -22.763 -3.695 -3.734 1.00 86.56 289 HIS A O 1
ATOM 2213 N N . ARG A 1 290 ? -24.321 -3.720 -5.354 1.00 86.12 290 ARG A N 1
ATOM 2214 C CA . ARG A 1 290 ? -24.668 -5.145 -5.287 1.00 86.12 290 ARG A CA 1
ATOM 2215 C C . ARG A 1 290 ? -24.780 -5.692 -6.707 1.00 86.12 290 ARG A C 1
ATOM 2217 O O . ARG A 1 290 ? -25.014 -4.930 -7.638 1.00 86.12 290 ARG A O 1
ATOM 2224 N N . GLY A 1 291 ? -24.619 -7.003 -6.861 1.00 89.94 291 GLY A N 1
ATOM 2225 C CA . GLY A 1 291 ? -24.754 -7.686 -8.145 1.00 89.94 291 GLY A CA 1
ATOM 2226 C C . GLY A 1 291 ? -23.577 -8.610 -8.460 1.00 89.94 291 GLY A C 1
ATOM 2227 O O . GLY A 1 291 ? -22.592 -8.637 -7.719 1.00 89.94 291 GLY A O 1
ATOM 2228 N N . PRO A 1 292 ? -23.649 -9.338 -9.586 1.00 87.00 292 PRO A N 1
ATOM 2229 C CA . PRO A 1 292 ? -22.712 -10.414 -9.906 1.00 87.00 292 PRO A CA 1
ATOM 2230 C C . PRO A 1 292 ? -21.268 -9.926 -10.058 1.00 87.00 292 PRO A C 1
ATOM 2232 O O . PRO A 1 292 ? -20.341 -10.599 -9.617 1.00 87.00 292 PRO A O 1
ATOM 2235 N N . ILE A 1 293 ? -21.063 -8.730 -10.620 1.00 87.12 293 ILE A N 1
ATOM 2236 C CA . ILE A 1 293 ? -19.728 -8.125 -10.749 1.00 87.12 293 ILE A CA 1
ATOM 2237 C C . ILE A 1 293 ? -19.152 -7.818 -9.362 1.00 87.12 293 ILE A C 1
ATOM 2239 O O . ILE A 1 293 ? -18.022 -8.199 -9.064 1.00 87.12 293 ILE A O 1
ATOM 2243 N N . ALA A 1 294 ? -19.942 -7.193 -8.484 1.00 87.62 294 ALA A N 1
ATOM 2244 C CA . ALA A 1 294 ? -19.521 -6.894 -7.119 1.00 87.62 294 ALA A CA 1
ATOM 2245 C C . ALA A 1 294 ? -19.219 -8.175 -6.325 1.00 87.62 294 ALA A C 1
ATOM 2247 O O . ALA A 1 294 ? -18.237 -8.225 -5.589 1.00 87.62 294 ALA A O 1
ATOM 2248 N N . ASP A 1 295 ? -20.019 -9.228 -6.494 1.00 85.88 295 ASP A N 1
ATOM 2249 C CA . ASP A 1 295 ? -19.807 -10.511 -5.820 1.00 85.88 295 ASP A CA 1
ATOM 2250 C C . ASP A 1 295 ? -18.556 -11.245 -6.331 1.00 85.88 295 ASP A C 1
ATOM 2252 O O . ASP A 1 295 ? -17.789 -11.797 -5.534 1.00 85.88 295 ASP A O 1
ATOM 2256 N N . ASN A 1 296 ? -18.277 -11.172 -7.634 1.00 86.88 296 ASN A N 1
ATOM 2257 C CA . ASN A 1 296 ? -17.034 -11.684 -8.207 1.00 86.88 296 ASN A CA 1
ATOM 2258 C C . ASN A 1 296 ? -15.811 -10.921 -7.676 1.00 86.88 296 ASN A C 1
ATOM 2260 O O . ASN A 1 296 ? -14.848 -11.547 -7.238 1.00 86.88 296 ASN A O 1
ATOM 2264 N N . LEU A 1 297 ? -15.858 -9.587 -7.625 1.00 87.75 297 LEU A N 1
ATOM 2265 C CA . LEU A 1 297 ? -14.767 -8.778 -7.067 1.00 87.75 297 LEU A CA 1
ATOM 2266 C C . LEU A 1 297 ? -14.565 -9.029 -5.562 1.00 87.75 297 LEU A C 1
ATOM 2268 O O . LEU A 1 297 ? -13.430 -9.122 -5.088 1.00 87.75 297 LEU A O 1
ATOM 2272 N N . ARG A 1 298 ? -15.651 -9.232 -4.802 1.00 89.38 298 ARG A N 1
ATOM 2273 C CA . ARG A 1 298 ? -15.593 -9.606 -3.376 1.00 89.38 298 ARG A CA 1
ATOM 2274 C C . ARG A 1 298 ? -14.886 -10.936 -3.138 1.00 89.38 298 ARG A C 1
ATOM 2276 O O . ARG A 1 298 ? -14.295 -11.099 -2.073 1.00 89.38 298 ARG A O 1
ATOM 2283 N N . THR A 1 299 ? -14.927 -11.863 -4.097 1.00 87.94 299 THR A N 1
ATOM 2284 C CA . THR A 1 299 ? -14.219 -13.150 -3.996 1.00 87.94 299 THR A CA 1
ATOM 2285 C C . THR A 1 299 ? -12.723 -12.908 -3.797 1.00 87.94 299 THR A C 1
ATOM 2287 O O . THR A 1 299 ? -12.154 -13.376 -2.814 1.00 87.94 299 THR A O 1
ATOM 2290 N N . PHE A 1 300 ? -12.101 -12.089 -4.653 1.00 89.25 300 PHE A N 1
ATOM 2291 C CA . PHE A 1 300 ? -10.687 -11.724 -4.514 1.00 89.25 300 PHE A CA 1
ATOM 2292 C C . PHE A 1 300 ? -10.414 -10.985 -3.199 1.00 89.25 300 PHE A C 1
ATOM 2294 O O . PHE A 1 300 ? -9.472 -11.321 -2.486 1.00 89.25 300 PHE A O 1
ATOM 2301 N N . GLY A 1 301 ? -11.286 -10.043 -2.821 1.00 87.62 301 GLY A N 1
ATOM 2302 C CA . GLY A 1 301 ? -11.153 -9.287 -1.571 1.00 87.62 301 GLY A CA 1
ATOM 2303 C C . GLY A 1 301 ? -11.258 -10.128 -0.289 1.00 87.62 301 GLY A C 1
ATOM 2304 O O . GLY A 1 301 ? -10.759 -9.714 0.755 1.00 87.62 301 GLY A O 1
ATOM 2305 N N . ARG A 1 302 ? -11.874 -11.317 -0.336 1.00 88.88 302 ARG A N 1
ATOM 2306 C CA . ARG A 1 302 ? -11.971 -12.240 0.813 1.00 88.88 302 ARG A CA 1
ATOM 2307 C C . ARG A 1 302 ? -10.752 -13.144 0.974 1.00 88.88 302 ARG A C 1
ATOM 2309 O O . ARG A 1 302 ? -10.511 -13.628 2.084 1.00 88.88 302 ARG A O 1
ATOM 2316 N N . VAL A 1 303 ? -10.003 -13.373 -0.103 1.00 91.69 303 VAL A N 1
ATOM 2317 C CA . VAL A 1 303 ? -8.789 -14.208 -0.122 1.00 91.69 303 VAL A CA 1
ATOM 2318 C C . VAL A 1 303 ? -7.605 -13.495 -0.808 1.00 91.69 303 VAL A C 1
ATOM 2320 O O . VAL A 1 303 ? -6.955 -14.074 -1.681 1.00 91.69 303 VAL A O 1
ATOM 2323 N N . PRO A 1 304 ? -7.296 -12.235 -0.435 1.00 91.81 304 PRO A N 1
ATOM 2324 C CA . PRO A 1 304 ? -6.337 -11.413 -1.170 1.00 91.81 304 PRO A CA 1
ATOM 2325 C C . PRO A 1 304 ? -4.909 -11.955 -1.070 1.00 91.81 304 PRO A C 1
ATOM 2327 O O . PRO A 1 304 ? -4.176 -11.909 -2.052 1.00 91.81 304 PRO A O 1
ATOM 2330 N N . LEU A 1 305 ? -4.524 -12.521 0.083 1.00 91.56 305 LEU A N 1
ATOM 2331 C CA . LEU A 1 305 ? -3.204 -13.130 0.262 1.00 91.56 305 LEU A CA 1
ATOM 2332 C C . LEU A 1 305 ? -3.041 -14.360 -0.636 1.00 91.56 305 LEU A C 1
ATOM 2334 O O . LEU A 1 305 ? -2.028 -14.484 -1.309 1.00 91.56 305 LEU A O 1
ATOM 2338 N N . PHE A 1 306 ? -4.052 -15.227 -0.717 1.00 92.94 306 PHE A N 1
ATOM 2339 C CA . PHE A 1 306 ? -4.027 -16.384 -1.613 1.00 92.94 306 PHE A CA 1
ATOM 2340 C C . PHE A 1 306 ? -3.841 -15.981 -3.085 1.00 92.94 306 PHE A C 1
ATOM 2342 O O . PHE A 1 306 ? -3.001 -16.551 -3.774 1.00 92.94 306 PHE A O 1
ATOM 2349 N N . PHE A 1 307 ? -4.567 -14.959 -3.554 1.00 93.94 307 PHE A N 1
ATOM 2350 C CA . PHE A 1 307 ? -4.347 -14.400 -4.893 1.00 93.94 307 PHE A CA 1
ATOM 2351 C C . PHE A 1 307 ? -2.915 -13.858 -5.046 1.00 93.94 307 PHE A C 1
ATOM 2353 O O . PHE A 1 307 ? -2.229 -14.174 -6.020 1.00 93.94 307 PHE A O 1
ATOM 2360 N N . TYR A 1 308 ? -2.445 -13.085 -4.060 1.00 92.69 308 TYR A N 1
ATOM 2361 C CA . TYR A 1 308 ? -1.114 -12.482 -4.071 1.00 92.69 308 TYR A CA 1
ATOM 2362 C C . TYR A 1 308 ? 0.005 -13.533 -4.153 1.00 92.69 308 TYR A C 1
ATOM 2364 O O . TYR A 1 308 ? 0.939 -13.375 -4.930 1.00 92.69 308 TYR A O 1
ATOM 2372 N N . LEU A 1 309 ? -0.106 -14.646 -3.432 1.00 92.38 309 LEU A N 1
ATOM 2373 C CA . LEU A 1 309 ? 0.912 -15.699 -3.465 1.00 92.38 309 LEU A CA 1
ATOM 2374 C C . LEU A 1 309 ? 0.943 -16.477 -4.791 1.00 92.38 309 LEU A C 1
ATOM 2376 O O . LEU A 1 309 ? 1.987 -17.008 -5.154 1.00 92.38 309 LEU A O 1
ATOM 2380 N N . LEU A 1 310 ? -0.178 -16.561 -5.514 1.00 93.12 310 LEU A N 1
ATOM 2381 C CA . LEU A 1 310 ? -0.267 -17.348 -6.749 1.00 93.12 310 LEU A CA 1
ATOM 2382 C C . LEU A 1 310 ? 0.042 -16.554 -8.017 1.00 93.12 310 LEU A C 1
ATOM 2384 O O . LEU A 1 310 ? 0.560 -17.129 -8.974 1.00 93.12 310 LEU A O 1
ATOM 2388 N N . HIS A 1 311 ? -0.287 -15.260 -8.059 1.00 92.81 311 HIS A N 1
ATOM 2389 C CA . HIS A 1 311 ? -0.191 -14.509 -9.311 1.00 92.81 311 HIS A CA 1
ATOM 2390 C C . HIS A 1 311 ? 1.249 -14.348 -9.814 1.00 92.81 311 HIS A C 1
ATOM 2392 O O . HIS A 1 311 ? 1.460 -14.481 -11.014 1.00 92.81 311 HIS A O 1
ATOM 2398 N N . ILE A 1 312 ? 2.238 -14.133 -8.935 1.00 90.00 312 ILE A N 1
ATOM 2399 C CA . ILE A 1 312 ? 3.641 -13.941 -9.349 1.00 90.00 312 ILE A CA 1
ATOM 2400 C C . ILE A 1 312 ? 4.215 -15.229 -9.972 1.00 90.00 312 ILE A C 1
ATOM 2402 O O . ILE A 1 312 ? 4.627 -15.168 -11.133 1.00 90.00 312 ILE A O 1
ATOM 2406 N N . PRO A 1 313 ? 4.173 -16.408 -9.305 1.00 89.19 313 PRO A N 1
ATOM 2407 C CA . PRO A 1 313 ? 4.589 -17.660 -9.938 1.00 89.19 313 PRO A CA 1
ATOM 2408 C C . PRO A 1 313 ? 3.856 -17.941 -11.247 1.00 89.19 313 PRO A C 1
ATOM 2410 O O . PRO A 1 313 ? 4.475 -18.353 -12.222 1.00 89.19 313 PRO A O 1
ATOM 2413 N N . LEU A 1 314 ? 2.541 -17.701 -11.291 1.00 92.25 314 LEU A N 1
ATOM 2414 C CA . LEU A 1 314 ? 1.741 -17.947 -12.487 1.00 92.25 314 LEU A CA 1
ATOM 2415 C C . LEU A 1 314 ? 2.178 -17.061 -13.660 1.00 92.25 314 LEU A C 1
ATOM 2417 O O . LEU A 1 314 ? 2.305 -17.560 -14.777 1.00 92.25 314 LEU A O 1
ATOM 2421 N N . ILE A 1 315 ? 2.428 -15.771 -13.422 1.00 91.00 315 ILE A N 1
ATOM 2422 C CA . ILE A 1 315 ? 2.906 -14.837 -14.449 1.00 91.00 315 ILE A CA 1
ATOM 2423 C C . ILE A 1 315 ? 4.271 -15.283 -14.972 1.00 91.00 315 ILE A C 1
ATOM 2425 O O . ILE A 1 315 ? 4.458 -15.371 -16.182 1.00 91.00 315 ILE A O 1
ATOM 2429 N N . HIS A 1 316 ? 5.208 -15.634 -14.093 1.00 86.75 316 HIS A N 1
ATOM 2430 C CA . HIS A 1 316 ? 6.531 -16.057 -14.537 1.00 86.75 316 HIS A CA 1
ATOM 2431 C C . HIS A 1 316 ? 6.523 -17.419 -15.253 1.00 86.75 316 HIS A C 1
ATOM 2433 O O . HIS A 1 316 ? 7.175 -17.552 -16.288 1.00 86.75 316 HIS A O 1
ATOM 2439 N N . ILE A 1 317 ? 5.758 -18.410 -14.771 1.00 88.31 317 ILE A N 1
ATOM 2440 C CA . ILE A 1 317 ? 5.608 -19.717 -15.441 1.00 88.31 317 ILE A CA 1
ATOM 2441 C C . ILE A 1 317 ? 4.961 -19.536 -16.814 1.00 88.31 317 ILE A C 1
ATOM 2443 O O . ILE A 1 317 ? 5.475 -20.043 -17.808 1.00 88.31 317 ILE A O 1
ATOM 2447 N N . SER A 1 318 ? 3.849 -18.801 -16.892 1.00 89.69 318 SER A N 1
ATOM 2448 C CA . SER A 1 318 ? 3.160 -18.568 -18.166 1.00 89.69 318 SER A CA 1
ATOM 2449 C C . SER A 1 318 ? 4.016 -17.764 -19.147 1.00 89.69 318 SER A C 1
ATOM 2451 O O . SER A 1 318 ? 4.043 -18.102 -20.328 1.00 89.69 318 SER A O 1
ATOM 2453 N N . SER A 1 319 ? 4.782 -16.776 -18.670 1.00 87.25 319 SER A N 1
ATOM 2454 C CA . SER A 1 319 ? 5.750 -16.044 -19.493 1.00 87.25 319 SER A CA 1
ATOM 2455 C C . SER A 1 319 ? 6.860 -16.956 -20.016 1.00 87.25 319 SER A C 1
ATOM 2457 O O . SER A 1 319 ? 7.188 -16.880 -21.195 1.00 87.25 319 SER A O 1
ATOM 2459 N N . ALA A 1 320 ? 7.415 -17.836 -19.175 1.00 86.12 320 ALA A N 1
ATOM 2460 C CA . ALA A 1 320 ? 8.446 -18.785 -19.589 1.00 86.12 320 ALA A CA 1
ATOM 2461 C C . ALA A 1 320 ? 7.929 -19.760 -20.660 1.00 86.12 320 ALA A C 1
ATOM 2463 O O . ALA A 1 320 ? 8.603 -19.981 -21.663 1.00 86.12 320 ALA A O 1
ATOM 2464 N N . ILE A 1 321 ? 6.710 -20.289 -20.487 1.00 88.19 321 ILE A N 1
ATOM 2465 C CA . ILE A 1 321 ? 6.057 -21.157 -21.480 1.00 88.19 321 ILE A CA 1
ATOM 2466 C C . ILE A 1 321 ? 5.845 -20.403 -22.795 1.00 88.19 321 ILE A C 1
ATOM 2468 O O . ILE A 1 321 ? 6.153 -20.932 -23.860 1.00 88.19 321 ILE A O 1
ATOM 2472 N N . LEU A 1 322 ? 5.333 -19.170 -22.731 1.00 86.38 322 LEU A N 1
ATOM 2473 C CA . LEU A 1 322 ? 5.046 -18.370 -23.918 1.00 86.38 322 LEU A CA 1
ATOM 2474 C C . LEU A 1 322 ? 6.322 -18.025 -24.692 1.00 86.38 322 LEU A C 1
ATOM 2476 O O . LEU A 1 322 ? 6.347 -18.143 -25.912 1.00 86.38 322 LEU A O 1
ATOM 2480 N N . TRP A 1 323 ? 7.386 -17.625 -23.997 1.00 86.44 323 TRP A N 1
ATOM 2481 C CA . TRP A 1 323 ? 8.665 -17.303 -24.628 1.00 86.44 323 TRP A CA 1
ATOM 2482 C C . TRP A 1 323 ? 9.318 -18.534 -25.247 1.00 86.44 323 TRP A C 1
ATOM 2484 O O . TRP A 1 323 ? 9.807 -18.456 -26.372 1.00 86.44 323 TRP A O 1
ATOM 2494 N N . PHE A 1 324 ? 9.254 -19.684 -24.576 1.00 88.00 324 PHE A N 1
ATOM 2495 C CA . PHE A 1 324 ? 9.725 -20.934 -25.158 1.00 88.00 324 PHE A CA 1
ATOM 2496 C C . PHE A 1 324 ? 8.926 -21.304 -26.416 1.00 88.00 324 PHE A C 1
ATOM 2498 O O . PHE A 1 324 ? 9.512 -21.623 -27.446 1.00 88.00 324 PHE A O 1
ATOM 2505 N N . ALA A 1 325 ? 7.595 -21.202 -26.366 1.00 88.62 325 ALA A N 1
ATOM 2506 C CA . ALA A 1 325 ? 6.725 -21.561 -27.482 1.00 88.62 325 ALA A CA 1
ATOM 2507 C C . ALA A 1 325 ? 6.852 -20.622 -28.695 1.00 88.62 325 ALA A C 1
ATOM 2509 O O . ALA A 1 325 ? 6.749 -21.084 -29.827 1.00 88.62 325 ALA A O 1
ATOM 2510 N N . LEU A 1 326 ? 7.044 -19.317 -28.472 1.00 86.25 326 LEU A N 1
ATOM 2511 C CA . LEU A 1 326 ? 7.092 -18.318 -29.547 1.00 86.25 326 LEU A CA 1
ATOM 2512 C C . LEU A 1 326 ? 8.502 -18.063 -30.084 1.00 86.25 326 LEU A C 1
ATOM 2514 O O . LEU A 1 326 ? 8.651 -17.757 -31.263 1.00 86.25 326 LEU A O 1
ATOM 2518 N N . LEU A 1 327 ? 9.517 -18.136 -29.222 1.00 86.81 327 LEU A N 1
ATOM 2519 C CA . LEU A 1 327 ? 10.872 -17.658 -29.512 1.00 86.81 327 LEU A CA 1
ATOM 2520 C C . LEU A 1 327 ? 11.952 -18.719 -29.249 1.00 86.81 327 LEU A C 1
ATOM 2522 O O . LEU A 1 327 ? 13.125 -18.468 -29.504 1.00 86.81 327 LEU A O 1
ATOM 2526 N N . GLY A 1 328 ? 11.594 -19.892 -28.712 1.00 86.56 328 GLY A N 1
ATOM 2527 C CA . GLY A 1 328 ? 12.549 -20.964 -28.403 1.00 86.56 328 GLY A CA 1
ATOM 2528 C C . GLY A 1 328 ? 13.501 -20.663 -27.239 1.00 86.56 328 GLY A C 1
ATOM 2529 O O . GLY A 1 328 ? 14.452 -21.411 -27.022 1.00 86.56 328 GLY A O 1
ATOM 2530 N N . VAL A 1 329 ? 13.267 -19.589 -26.478 1.00 82.94 329 VAL A N 1
ATOM 2531 C CA . VAL A 1 329 ? 14.134 -19.143 -25.372 1.00 82.94 329 VAL A CA 1
ATOM 2532 C C . VAL A 1 329 ? 13.629 -19.613 -24.016 1.00 82.94 329 VAL A C 1
ATOM 2534 O O . VAL A 1 329 ? 12.451 -19.489 -23.681 1.00 82.94 329 VAL A O 1
ATOM 2537 N N . THR A 1 330 ? 14.562 -20.073 -23.186 1.00 73.62 330 THR A N 1
ATOM 2538 C CA . THR A 1 330 ? 14.330 -20.463 -21.792 1.00 73.62 330 THR A CA 1
ATOM 2539 C C . THR A 1 330 ? 14.798 -19.366 -20.832 1.00 73.62 330 THR A C 1
ATOM 2541 O O . THR A 1 330 ? 15.682 -19.586 -20.010 1.00 73.62 330 THR A O 1
ATOM 2544 N N . SER A 1 331 ? 14.238 -18.162 -20.931 1.00 64.19 331 SER A N 1
ATOM 2545 C CA . SER A 1 331 ? 14.534 -17.046 -20.014 1.00 64.19 331 SER A CA 1
ATOM 2546 C C . SER A 1 331 ? 13.364 -16.786 -19.067 1.00 64.19 331 SER A C 1
ATOM 2548 O O . SER A 1 331 ? 12.795 -15.697 -18.996 1.00 64.19 331 SER A O 1
ATOM 2550 N N . GLY A 1 332 ? 12.972 -17.831 -18.334 1.00 60.72 332 GLY A N 1
ATOM 2551 C CA . GLY A 1 332 ? 12.064 -17.674 -17.204 1.00 60.72 332 GLY A CA 1
ATOM 2552 C C . GLY A 1 332 ? 12.729 -16.851 -16.098 1.00 60.72 332 GLY A C 1
ATOM 2553 O O . GLY A 1 332 ? 13.936 -16.947 -15.900 1.00 60.72 332 GLY A O 1
ATOM 2554 N N . TRP A 1 333 ? 11.936 -16.080 -15.349 1.00 71.44 333 TRP A N 1
ATOM 2555 C CA . TRP A 1 333 ? 12.397 -15.359 -14.149 1.00 71.44 333 TRP A CA 1
ATOM 2556 C C . TRP A 1 333 ? 13.323 -14.152 -14.365 1.00 71.44 333 TRP A C 1
ATOM 2558 O O . TRP A 1 333 ? 14.148 -13.818 -13.518 1.00 71.44 333 TRP A O 1
ATOM 2568 N N . GLN A 1 334 ? 13.139 -13.437 -15.473 1.00 69.56 334 GLN A N 1
ATOM 2569 C CA . GLN A 1 334 ? 13.846 -12.186 -15.719 1.00 69.56 334 GLN A CA 1
ATOM 2570 C C . GLN A 1 334 ? 13.087 -10.959 -15.187 1.00 69.56 334 GLN A C 1
ATOM 2572 O O . GLN A 1 334 ? 11.888 -10.792 -15.426 1.00 69.56 334 GLN A O 1
ATOM 2577 N N . LEU A 1 335 ? 13.804 -10.072 -14.493 1.00 69.19 335 LEU A N 1
ATOM 2578 C CA . LEU A 1 335 ? 13.300 -8.782 -14.019 1.00 69.19 335 LEU A CA 1
ATOM 2579 C C . LEU A 1 335 ? 13.582 -7.694 -15.064 1.00 69.19 335 LEU A C 1
ATOM 2581 O O . LEU A 1 335 ? 14.579 -6.983 -14.984 1.00 69.19 335 LEU A O 1
ATOM 2585 N N . GLY A 1 336 ? 12.692 -7.561 -16.048 1.00 70.56 336 GLY A N 1
ATOM 2586 C CA . GLY A 1 336 ? 12.816 -6.537 -17.089 1.00 70.56 336 GLY A CA 1
ATOM 2587 C C . GLY A 1 336 ? 13.887 -6.851 -18.148 1.00 70.56 336 GLY A C 1
ATOM 2588 O O . GLY A 1 336 ? 14.199 -8.018 -18.367 1.00 70.56 336 GLY A O 1
ATOM 2589 N N . PRO A 1 337 ? 14.399 -5.835 -18.866 1.00 70.12 337 PRO A N 1
ATOM 2590 C CA . PRO A 1 337 ? 15.383 -6.010 -19.941 1.00 70.12 337 PRO A CA 1
ATOM 2591 C C . PRO A 1 337 ? 16.690 -6.700 -19.495 1.00 70.12 337 PRO A C 1
ATOM 2593 O O . PRO A 1 337 ? 17.035 -6.626 -18.316 1.00 70.12 337 PRO A O 1
ATOM 2596 N N . PRO A 1 338 ? 17.467 -7.300 -20.424 1.00 75.44 338 PRO A N 1
ATOM 2597 C CA . PRO A 1 338 ? 17.235 -7.372 -21.875 1.00 75.44 338 PRO A CA 1
ATOM 2598 C C . PRO A 1 338 ? 16.146 -8.380 -22.265 1.00 75.44 338 PRO A C 1
ATOM 2600 O O . PRO A 1 338 ? 16.144 -9.507 -21.793 1.00 75.44 338 PRO A O 1
ATOM 2603 N N . PHE A 1 339 ? 15.223 -7.992 -23.141 1.00 80.81 339 PHE A N 1
ATOM 2604 C CA . PHE A 1 339 ? 14.241 -8.939 -23.676 1.00 80.81 339 PHE A CA 1
ATOM 2605 C C . PHE A 1 339 ? 14.860 -9.807 -24.786 1.00 80.81 339 PHE A C 1
ATOM 2607 O O . PHE A 1 339 ? 15.852 -9.380 -25.374 1.00 80.81 339 PHE A O 1
ATOM 2614 N N . PRO A 1 340 ? 14.288 -10.986 -25.096 1.00 80.12 340 PRO A N 1
ATOM 2615 C CA . PRO A 1 340 ? 14.776 -11.825 -26.181 1.00 80.12 340 PRO A CA 1
ATOM 2616 C C . PRO A 1 340 ? 14.753 -11.111 -27.530 1.00 80.12 340 PRO A C 1
ATOM 2618 O O . PRO A 1 340 ? 13.872 -10.285 -27.793 1.00 80.12 340 PRO A O 1
ATOM 2621 N N . ASP A 1 341 ? 15.680 -11.492 -28.404 1.00 81.88 341 ASP A N 1
ATOM 2622 C CA . ASP A 1 341 ? 15.746 -10.970 -29.764 1.00 81.88 341 ASP A CA 1
ATOM 2623 C C . ASP A 1 341 ? 14.416 -11.192 -30.503 1.00 81.88 341 ASP A C 1
ATOM 2625 O O . ASP A 1 341 ? 13.802 -12.257 -30.436 1.00 81.88 341 ASP A O 1
ATOM 2629 N N . GLY A 1 342 ? 13.938 -10.148 -31.183 1.00 80.25 342 GLY A N 1
ATOM 2630 C CA . GLY A 1 342 ? 12.647 -10.157 -31.878 1.00 80.25 342 GLY A CA 1
ATOM 2631 C C . GLY A 1 342 ? 11.421 -9.892 -30.991 1.00 80.25 342 GLY A C 1
ATOM 2632 O O . GLY A 1 342 ? 10.329 -9.707 -31.529 1.00 80.25 342 GLY A O 1
ATOM 2633 N N . TYR A 1 343 ? 11.565 -9.803 -29.662 1.00 83.00 343 TYR A N 1
ATOM 2634 C CA . TYR A 1 343 ? 10.463 -9.427 -28.773 1.00 83.00 343 TYR A CA 1
ATOM 2635 C C . TYR A 1 343 ? 10.450 -7.929 -28.461 1.00 83.00 343 TYR A C 1
ATOM 2637 O O . TYR A 1 343 ? 11.311 -7.394 -27.762 1.00 83.00 343 TYR A O 1
ATOM 2645 N N . THR A 1 344 ? 9.388 -7.256 -28.895 1.00 84.25 344 THR A N 1
ATOM 2646 C CA . THR A 1 344 ? 9.075 -5.884 -28.481 1.00 84.25 344 THR A CA 1
ATOM 2647 C C . THR A 1 344 ? 7.885 -5.897 -27.517 1.00 84.25 344 THR A C 1
ATOM 2649 O O . THR A 1 344 ? 6.812 -6.357 -27.918 1.00 84.25 344 THR A O 1
ATOM 2652 N N . PRO A 1 345 ? 8.010 -5.384 -26.279 1.00 85.12 345 PRO A N 1
ATOM 2653 C CA . PRO A 1 345 ? 6.882 -5.295 -25.357 1.00 85.12 345 PRO A CA 1
ATOM 2654 C C . PRO A 1 345 ? 5.744 -4.440 -25.928 1.00 85.12 345 PRO A C 1
ATOM 2656 O O . PRO A 1 345 ? 5.961 -3.301 -26.337 1.00 85.12 345 PRO A O 1
ATOM 2659 N N . GLN A 1 346 ? 4.521 -4.970 -25.913 1.00 88.44 346 GLN A N 1
ATOM 2660 C CA . GLN A 1 346 ? 3.321 -4.268 -26.375 1.00 88.44 346 GLN A CA 1
ATOM 2661 C C . GLN A 1 346 ? 2.263 -4.237 -25.269 1.00 88.44 346 GLN A C 1
ATOM 2663 O O . GLN A 1 346 ? 1.958 -5.256 -24.648 1.00 88.44 346 GLN A O 1
ATOM 2668 N N . LEU A 1 347 ? 1.674 -3.062 -25.033 1.00 89.75 347 LEU A N 1
ATOM 2669 C CA . LEU A 1 347 ? 0.770 -2.841 -23.900 1.00 89.75 347 LEU A CA 1
ATOM 2670 C C . LEU A 1 347 ? -0.509 -3.693 -23.975 1.00 89.75 347 LEU A C 1
ATOM 2672 O O . LEU A 1 347 ? -0.966 -4.216 -22.963 1.00 89.75 347 LEU A O 1
ATOM 2676 N N . TRP A 1 348 ? -1.068 -3.891 -25.172 1.00 90.81 348 TRP A N 1
ATOM 2677 C CA . TRP A 1 348 ? -2.274 -4.707 -25.338 1.00 90.81 348 TRP A CA 1
ATOM 2678 C C . TRP A 1 348 ? -2.025 -6.191 -25.021 1.00 90.81 348 TRP A C 1
ATOM 2680 O O . TRP A 1 348 ? -2.907 -6.841 -24.463 1.00 90.81 348 TRP A O 1
ATOM 2690 N N . VAL A 1 349 ? -0.821 -6.713 -25.302 1.00 89.88 349 VAL A N 1
ATOM 2691 C CA . VAL A 1 349 ? -0.427 -8.085 -24.931 1.00 89.88 349 VAL A CA 1
ATOM 2692 C C . VAL A 1 349 ? -0.392 -8.213 -23.412 1.00 89.88 349 VAL A C 1
ATOM 2694 O O . VAL A 1 349 ? -0.923 -9.176 -22.863 1.00 89.88 349 VAL A O 1
ATOM 2697 N N . ALA A 1 350 ? 0.160 -7.209 -22.723 1.00 89.50 350 ALA A N 1
ATOM 2698 C CA . ALA A 1 350 ? 0.163 -7.168 -21.264 1.00 89.50 350 ALA A CA 1
ATOM 2699 C C . ALA A 1 350 ? -1.264 -7.157 -20.689 1.00 89.50 350 ALA A C 1
ATOM 2701 O O . ALA A 1 350 ? -1.540 -7.871 -19.727 1.00 89.50 350 ALA A O 1
ATOM 2702 N N . TYR A 1 351 ? -2.195 -6.418 -21.301 1.00 94.12 351 TYR A N 1
ATOM 2703 C CA . TYR A 1 351 ? -3.603 -6.429 -20.893 1.00 94.12 351 TYR A CA 1
ATOM 2704 C C . TYR A 1 351 ? -4.299 -7.762 -21.149 1.00 94.12 351 TYR A C 1
ATOM 2706 O O . TYR A 1 351 ? 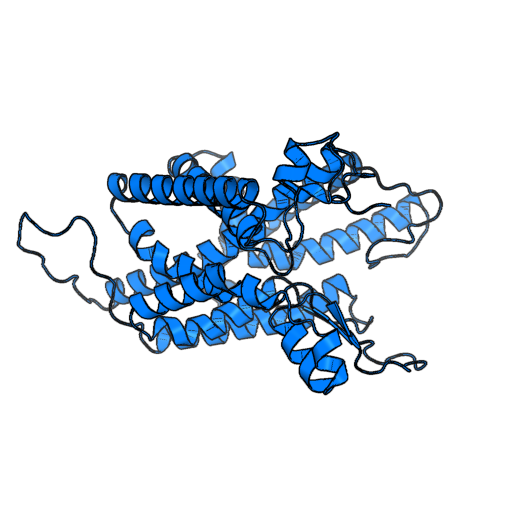-5.008 -8.248 -20.268 1.00 94.12 351 TYR A O 1
ATOM 2714 N N . ALA A 1 352 ? -4.084 -8.377 -22.312 1.00 94.31 352 ALA A N 1
ATOM 2715 C CA . ALA A 1 352 ? -4.641 -9.690 -22.620 1.00 94.31 352 ALA A CA 1
ATOM 2716 C C . ALA A 1 352 ? -4.134 -10.751 -21.629 1.00 94.31 352 ALA A C 1
ATOM 2718 O O . ALA A 1 352 ? -4.928 -11.509 -21.069 1.00 94.31 352 ALA A O 1
ATOM 2719 N N . ALA A 1 353 ? -2.828 -10.748 -21.342 1.00 91.94 353 ALA A N 1
ATOM 2720 C CA . ALA A 1 353 ? -2.220 -11.623 -20.346 1.00 91.94 353 ALA A CA 1
ATOM 2721 C C . ALA A 1 353 ? -2.775 -11.360 -18.937 1.00 91.94 353 ALA A C 1
ATOM 2723 O O . ALA A 1 353 ? -3.134 -12.301 -18.231 1.00 91.94 353 ALA A O 1
ATOM 2724 N N . TRP A 1 354 ? -2.912 -10.092 -18.537 1.00 94.25 354 TRP A N 1
ATOM 2725 C CA . TRP A 1 354 ? -3.497 -9.714 -17.250 1.00 94.25 354 TRP A CA 1
ATOM 2726 C C 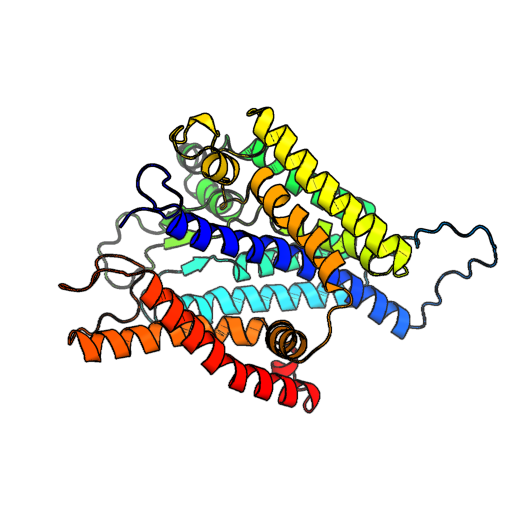. TRP A 1 354 ? -4.937 -10.224 -17.096 1.00 94.25 354 TRP A C 1
ATOM 2728 O O . TRP A 1 354 ? -5.250 -10.861 -16.088 1.00 94.25 354 TRP A O 1
ATOM 2738 N N . VAL A 1 355 ? -5.797 -10.022 -18.103 1.00 95.19 355 VAL A N 1
ATOM 2739 C CA . VAL A 1 355 ? -7.177 -10.538 -18.098 1.00 95.19 355 VAL A CA 1
ATOM 2740 C C . VAL A 1 355 ? -7.185 -12.062 -17.994 1.00 95.19 355 VAL A C 1
ATOM 2742 O O . VAL A 1 355 ? -7.927 -12.607 -17.177 1.00 95.19 355 VAL A O 1
ATOM 2745 N N . ALA A 1 356 ? -6.341 -12.751 -18.767 1.00 95.12 356 ALA A N 1
ATOM 2746 C CA . ALA A 1 356 ? -6.247 -14.207 -18.740 1.00 95.12 356 ALA A CA 1
ATOM 2747 C C . ALA A 1 356 ? -5.822 -14.733 -17.359 1.00 95.12 356 ALA A C 1
ATOM 2749 O O . ALA A 1 356 ? -6.459 -15.639 -16.821 1.00 95.12 356 ALA A O 1
ATOM 2750 N N . VAL A 1 357 ? -4.799 -14.130 -16.745 1.00 94.88 357 VAL A N 1
ATOM 2751 C CA . VAL A 1 357 ? -4.312 -14.495 -15.406 1.00 94.88 357 VAL A CA 1
ATOM 2752 C C . VAL A 1 357 ? -5.384 -14.256 -14.341 1.00 94.88 357 VAL A C 1
ATOM 2754 O O . VAL A 1 357 ? -5.639 -15.135 -13.518 1.00 94.88 357 VAL A O 1
ATOM 2757 N N . VAL A 1 358 ? -6.055 -13.100 -14.359 1.00 94.06 358 VAL A N 1
ATOM 2758 C CA . VAL A 1 358 ? -7.125 -12.784 -13.397 1.00 94.06 358 VAL A CA 1
ATOM 2759 C C . VAL A 1 358 ? -8.312 -13.737 -13.558 1.00 94.06 358 VAL A C 1
ATOM 2761 O O . VAL A 1 358 ? -8.824 -14.251 -12.560 1.00 94.06 358 VAL A O 1
ATOM 2764 N N . ALA A 1 359 ? -8.733 -14.015 -14.795 1.00 93.69 359 ALA A N 1
ATOM 2765 C CA . ALA A 1 359 ? -9.815 -14.953 -15.081 1.00 93.69 359 ALA A CA 1
ATOM 2766 C C . ALA A 1 359 ? -9.462 -16.380 -14.636 1.00 93.69 359 ALA A C 1
ATOM 2768 O O . ALA A 1 359 ? -10.286 -17.053 -14.015 1.00 93.69 359 ALA A O 1
ATOM 2769 N N . PHE A 1 360 ? -8.225 -16.819 -14.879 1.00 95.38 360 PHE A N 1
ATOM 2770 C CA . PHE A 1 360 ? -7.734 -18.113 -14.418 1.00 95.38 360 PHE A CA 1
ATOM 2771 C C . PHE A 1 360 ? -7.742 -18.206 -12.888 1.00 95.38 360 PHE A C 1
ATOM 2773 O O . PHE A 1 360 ? -8.266 -19.171 -12.334 1.00 95.38 360 PHE A O 1
ATOM 2780 N N . LEU A 1 361 ? -7.226 -17.184 -12.193 1.00 95.19 361 LEU A N 1
ATOM 2781 C CA . LEU A 1 361 ? -7.142 -17.151 -10.728 1.00 95.19 361 LEU A CA 1
ATOM 2782 C C . LEU A 1 361 ? -8.493 -16.970 -10.029 1.00 95.19 361 LEU A C 1
ATOM 2784 O O . LEU A 1 361 ? -8.620 -17.300 -8.847 1.00 95.19 361 LEU A O 1
ATOM 2788 N N . TRP A 1 362 ? -9.529 -16.521 -10.735 1.00 94.19 362 TRP A N 1
ATOM 2789 C CA . TRP A 1 362 ? -10.872 -16.426 -10.171 1.00 94.19 362 TRP A CA 1
ATOM 2790 C C . TRP A 1 362 ? -11.384 -17.780 -9.651 1.00 94.19 362 TRP A C 1
ATOM 2792 O O . TRP A 1 362 ? -11.897 -17.867 -8.530 1.00 94.19 362 TRP A O 1
ATOM 2802 N N . TRP A 1 363 ? -11.211 -18.854 -10.429 1.00 94.19 363 TRP A N 1
ATOM 2803 C CA . TRP A 1 363 ? -11.670 -20.195 -10.051 1.00 94.19 363 TRP A CA 1
ATOM 2804 C C . TRP A 1 363 ? -11.006 -20.740 -8.770 1.00 94.19 363 TRP A C 1
ATOM 2806 O O . TRP A 1 363 ? -11.746 -21.112 -7.845 1.00 94.19 363 TRP A O 1
ATOM 2816 N N . PRO A 1 364 ? -9.660 -20.772 -8.637 1.00 94.38 364 PRO A N 1
ATOM 2817 C CA . PRO A 1 364 ? -9.011 -21.255 -7.424 1.00 94.38 364 PRO A CA 1
ATOM 2818 C C . PRO A 1 364 ? -9.308 -20.353 -6.221 1.00 94.38 364 PRO A C 1
ATOM 2820 O O . PRO A 1 364 ? -9.577 -20.884 -5.143 1.00 94.38 364 PRO A O 1
ATOM 2823 N N . CYS A 1 365 ? -9.380 -19.025 -6.382 1.00 93.69 365 CYS A N 1
ATOM 2824 C CA . CYS A 1 365 ? -9.792 -18.120 -5.301 1.00 93.69 365 CYS A CA 1
ATOM 2825 C C . CYS A 1 365 ? -11.205 -18.448 -4.790 1.00 93.69 365 CYS A C 1
ATOM 2827 O O . CYS A 1 365 ? -11.414 -18.587 -3.583 1.00 93.69 365 CYS A O 1
ATOM 2829 N N . ARG A 1 366 ? -12.169 -18.664 -5.693 1.00 91.19 366 ARG A N 1
ATOM 2830 C CA . ARG A 1 366 ? -13.552 -19.025 -5.333 1.00 91.19 366 ARG A CA 1
ATOM 2831 C C . ARG A 1 366 ? -13.658 -20.414 -4.699 1.00 91.19 366 ARG A C 1
ATOM 2833 O O . ARG A 1 366 ? -14.521 -20.672 -3.854 1.00 91.19 366 ARG A O 1
ATOM 2840 N N . ARG A 1 367 ? -12.815 -21.363 -5.116 1.00 90.75 367 ARG A N 1
ATOM 2841 C CA . ARG A 1 367 ? -12.715 -22.687 -4.480 1.00 90.75 367 ARG A CA 1
ATOM 2842 C C . ARG A 1 367 ? -12.169 -22.550 -3.060 1.00 90.75 367 ARG A C 1
ATOM 2844 O O . ARG A 1 367 ? -12.781 -23.092 -2.140 1.00 90.75 367 ARG A O 1
ATOM 2851 N N . TYR A 1 368 ? -11.078 -21.809 -2.892 1.00 89.25 368 TYR A N 1
ATOM 2852 C CA . TYR A 1 368 ? -10.412 -21.600 -1.612 1.00 89.25 368 TYR A CA 1
ATOM 2853 C C . TYR A 1 368 ? -11.318 -20.882 -0.602 1.00 89.25 368 TYR A C 1
ATOM 2855 O O . TYR A 1 368 ? -11.458 -21.341 0.530 1.00 89.25 368 TYR A O 1
ATOM 2863 N N . GLU A 1 369 ? -12.047 -19.849 -1.030 1.00 86.88 369 GLU A N 1
ATOM 2864 C CA . GLU A 1 369 ? -13.054 -19.165 -0.206 1.00 86.88 369 GLU A CA 1
ATOM 2865 C C . GLU A 1 369 ? -14.104 -20.144 0.365 1.00 86.88 369 GLU A C 1
ATOM 2867 O O . GLU A 1 369 ? -14.423 -20.119 1.560 1.00 86.88 369 GLU A O 1
ATOM 2872 N N . ARG A 1 370 ? -14.616 -21.064 -0.465 1.00 86.06 370 ARG A N 1
ATOM 2873 C CA . ARG A 1 370 ? -15.577 -22.097 -0.033 1.00 86.06 370 ARG A CA 1
ATOM 2874 C C . ARG A 1 370 ? -14.966 -23.118 0.928 1.00 86.06 370 ARG A C 1
ATOM 2876 O O . ARG A 1 370 ? -15.663 -23.610 1.810 1.00 86.06 370 ARG A O 1
ATOM 2883 N N . VAL A 1 371 ? -13.687 -23.454 0.770 1.00 84.00 371 VAL A N 1
ATOM 2884 C CA . VAL A 1 371 ? -12.984 -24.364 1.690 1.00 84.00 371 VAL A CA 1
ATOM 2885 C C . VAL A 1 371 ? -12.771 -23.686 3.040 1.00 84.00 371 VAL A C 1
ATOM 2887 O O . VAL A 1 371 ? -13.137 -24.253 4.063 1.00 84.00 371 VAL A O 1
ATOM 2890 N N . ARG A 1 372 ? -12.279 -22.444 3.047 1.00 79.19 372 ARG A N 1
ATOM 2891 C CA . ARG A 1 372 ? -12.040 -21.638 4.253 1.00 79.19 372 ARG A CA 1
ATOM 2892 C C . ARG A 1 372 ? -13.302 -21.385 5.080 1.00 79.19 372 ARG A C 1
ATOM 2894 O O . ARG A 1 372 ? -13.240 -21.285 6.302 1.00 79.19 372 ARG A O 1
ATOM 2901 N N . THR A 1 373 ? -14.456 -21.275 4.428 1.00 74.62 373 THR A N 1
ATOM 2902 C CA . THR A 1 373 ? -15.749 -21.111 5.115 1.00 74.62 373 THR A CA 1
ATOM 2903 C C . THR A 1 373 ? -16.270 -22.413 5.728 1.00 74.62 373 THR A C 1
ATOM 2905 O O . THR A 1 373 ? -16.974 -22.356 6.734 1.00 74.62 373 THR A O 1
ATOM 2908 N N . ARG A 1 374 ? -15.902 -23.575 5.170 1.00 73.81 374 ARG A N 1
ATOM 2909 C CA . ARG A 1 374 ? -16.331 -24.907 5.639 1.00 73.81 374 ARG A CA 1
ATOM 2910 C C . ARG A 1 374 ? -15.361 -25.556 6.628 1.00 73.81 374 ARG A C 1
ATOM 2912 O O . ARG A 1 374 ? -15.800 -26.288 7.506 1.00 73.81 374 ARG A O 1
ATOM 2919 N N . HIS A 1 375 ? -14.065 -25.275 6.512 1.00 68.44 375 HIS A N 1
ATOM 2920 C CA . HIS A 1 375 ? -13.009 -25.853 7.340 1.00 68.44 375 HIS A CA 1
ATOM 2921 C C . HIS A 1 375 ? -12.203 -24.750 8.028 1.00 68.44 375 HIS A C 1
ATOM 2923 O O . HIS A 1 375 ? -11.638 -23.874 7.377 1.00 68.44 375 HIS A O 1
ATOM 2929 N N . ARG A 1 376 ? -12.126 -24.807 9.362 1.00 61.38 376 ARG A N 1
ATOM 2930 C CA . ARG A 1 376 ? -11.321 -23.891 10.184 1.00 61.38 376 ARG A CA 1
ATOM 2931 C C . ARG A 1 376 ? -10.011 -24.545 10.611 1.00 61.38 376 ARG A C 1
ATOM 2933 O O . ARG A 1 376 ? -9.746 -24.696 11.799 1.00 61.38 376 ARG A O 1
ATOM 2940 N N . ALA A 1 377 ? -9.198 -24.949 9.640 1.00 67.31 377 ALA A N 1
ATOM 2941 C CA . ALA A 1 377 ? -7.815 -25.299 9.928 1.00 67.31 377 ALA A CA 1
ATOM 2942 C C . ALA A 1 377 ? -6.998 -24.024 10.211 1.00 67.31 377 ALA A C 1
ATOM 2944 O O . ALA A 1 377 ? -7.393 -22.903 9.859 1.00 67.31 377 ALA A O 1
ATOM 2945 N N . TRP A 1 378 ? -5.841 -24.183 10.856 1.00 61.31 378 TRP A N 1
ATOM 2946 C CA . TRP A 1 378 ? -4.961 -23.051 11.140 1.00 61.31 378 TRP A CA 1
ATOM 2947 C C . TRP A 1 378 ? -4.502 -22.394 9.825 1.00 61.31 378 TRP A C 1
ATOM 2949 O O . TRP A 1 378 ? -4.729 -21.202 9.631 1.00 61.31 378 TRP A O 1
ATOM 2959 N N . TRP A 1 379 ? -4.009 -23.176 8.859 1.00 65.00 379 TRP A N 1
ATOM 2960 C CA . TRP A 1 379 ? -3.508 -22.672 7.575 1.00 65.00 379 TRP A CA 1
ATOM 2961 C C . TRP A 1 379 ? -4.593 -21.998 6.718 1.00 65.00 379 TRP A C 1
ATOM 2963 O O . TRP A 1 379 ? -4.330 -20.946 6.143 1.00 65.00 379 TRP A O 1
ATOM 2973 N N . THR A 1 380 ? -5.836 -22.501 6.720 1.00 59.56 380 THR A N 1
ATOM 2974 C CA . THR A 1 380 ? -6.967 -21.868 6.005 1.00 59.56 380 THR A CA 1
ATOM 2975 C C . THR A 1 380 ? -7.397 -20.538 6.621 1.00 59.56 380 THR A C 1
ATOM 2977 O O . THR A 1 380 ? -8.060 -19.718 5.993 1.00 59.56 380 THR A O 1
ATOM 2980 N N . THR A 1 381 ? -7.091 -20.323 7.899 1.00 60.00 381 THR A N 1
ATOM 2981 C CA . THR A 1 381 ? -7.368 -19.044 8.560 1.00 60.00 381 THR A CA 1
ATOM 2982 C C . THR A 1 381 ? -6.260 -18.036 8.255 1.00 60.00 381 THR A C 1
ATOM 2984 O O . THR A 1 381 ? -6.536 -16.831 8.209 1.00 60.00 381 THR A O 1
ATOM 2987 N N . TYR A 1 382 ? -5.028 -18.522 8.063 1.00 59.41 382 TYR A N 1
ATOM 2988 C CA . TYR A 1 382 ? -3.834 -17.721 7.808 1.00 59.41 382 TYR A CA 1
ATOM 2989 C C . TYR A 1 382 ? -3.744 -17.204 6.367 1.00 59.41 382 TYR A C 1
ATOM 2991 O O . TYR A 1 382 ? -3.550 -15.999 6.204 1.00 59.41 382 TYR A O 1
ATOM 2999 N N . LEU A 1 383 ? -3.946 -18.076 5.377 1.00 56.22 383 LEU A N 1
ATOM 3000 C CA . LEU A 1 383 ? -4.033 -17.759 3.943 1.00 56.22 383 LEU A CA 1
ATOM 3001 C C . LEU A 1 383 ? -5.406 -17.176 3.573 1.00 56.22 383 LEU A C 1
ATOM 3003 O O . LEU A 1 383 ? -5.461 -16.256 2.728 1.00 56.22 383 LEU A O 1
#

Foldseek 3Di:
DDDCLAQVPHDPVSVVVVLVCLLVQLVVLLQLLLVLLVVQVVVCVVVVVPQPPPPDPPPPLFRDDDAFGDLVSLVVLLVLLVVLLVCQQQLVQCLQCNNANLERECDRSNLSSVLSNVVSVVSRDPLVSLLVLLCCQLVPLQVCVVDALVNVVVVPVVRSVLCCQAANFAWNAPDPPPPDPPDNRTYGHHERNTPSSSSSSNSNSLNSLVPGPDPSSLVVLLVLLVVLLVVLVVCLVVQPDFAPDHLVNHDPPCSPSSSSSGDVHNQTSSSSSVNSSVVSVVCSVCVPDDDDVVVLVVLCVLVVVVLVSPLSNVLQVVVQVVCCVPPVDRPGNDDDDPDDPPDDDDVVVVVVSVVVSSVVVSVVSNVLSVCLVVDVDPVSVSD

Secondary structure (DSSP, 8-state):
---TT-TTTS-HHHHHHHHHGGGHHHHHHHHHHHHHHHHHHHHHHHTT-PPP---STT--SSPPPPPPPPHHHHHHHHHHHHHHHHHIIIIIHHHHHTTTS-EEEE-HHHHHHHHHHHHHHHTTS-HHHHHHHHHHHHHHGGGGTT--HHHHHHH-HHHHHHHHHHT--EEEES-TT--STT---EEEESS-STTHHHHHHHHHHHHHHHTS-HHHHHHHHHHHHHHHHHHHHHHHHH-SSS-SS-GGGS-TT-HHHHHH---TTTT-HHHHHHHHHHHHHHHHHHTT--SHHHHHHHHHHHSHHHHHHHHHHHHHHHHHHHHHHHH----TT--SPSPPTT----HHHHHHHHHHHHHHHHHHHHHHHHHHHH---HHHHH-

Sequence (383 aa):
PHAPEDLSQASPTLFLTRWITHFCAPVFVFLAGTSIWLKQSRDQQRAGASPPRTDTTDAPITPAPPPPAGPSLSRYLLTRGLWLILLELTLIGASWGGVFIGLVILQVIWALGLSMLVMAVLVRLPWAASLAFGLATVLLHNLLDHITAADLAQTSQWLAIPWKILHEQGFVSFNPDATRPFTLPGILVQYPLIPWPGVMALGYCFGKVATMPAAPRLKWTAALGAACILAFLLLRAALTYGDPSPIDSNPPDHPILALLNTTKYPPSLQFLLMTLGPALLALVALERHRGPIADNLRTFGRVPLFFYLLHIPLIHISSAILWFALLGVTSGWQLGPPFPDGYTPQLWVAYAAWVAVVAFLWWPCRRYERVRTRHRAWWTTYL

Radius of gyration: 22.54 Å; chains: 1; bounding box: 65×51×61 Å